Protein AF-A0A7C6F9G3-F1 (afdb_monomer)

pLDDT: mean 93.48, std 6.01, range [58.0, 98.81]

Nearest PDB structures (foldseek):
  9k1d-assembly1_R  TM=2.213E-01  e=2.564E+00  Homo sapiens

Foldseek 3Di:
DQVQQLVLLLVLQVVLVVVLVVLVCLVCVLPDDDPVSVVLLVVLCVLLVHDPDSQSSVQSSCCQNFLANVSVLVRCVVVPDDPVSSVVSVLVSLVSNLVVQLVVLVVSLVVCVVVVHDDQLVNLVSVLLSQLQNLLQVVLSVVCCPQQVNPLVVLCVVVVNPLVVSQVCCVVVVVAFAAPVRHGDPAFQWGWDADPVRDTDTWHCCVVPVPSLVSSLVSLVVSLVSLVPDDDPNPRCSVLVSQLSVLVSCLNPDGDRRCNNVSLLSNQLSQLPDQDQKHWPNQAADCSSVHHRHGFSKTFIKGANSVCVVVDPPLVVVLVVLVVVVVVDPDDCVVVSVVVNVLSVLEAEGHIDTPTIHRCCSNGHDPDDWDDPPVVSCVVRHIYD

Secondary structure (DSSP, 8-state):
-HHHHHHHHHHHHHHHHHHHHHHHGGGGGGTS--HHHHHHHHHHHHHTT---SHHHHHHHHHHHHH---HHHHHHHHHTT--HHHHHHHHHHHHHHHHHHHHHHHHHHHHHHHHTT-S-HHHHHHHHHHHHHHHHHHHHHHHHHHHIIIIIHHHHHHHTTT-HHHHHHHHHHTT-S-B-TTSPBPSSBSEEEEE-TTS-EEEEEHHHHSHHHHHHHHHHHHHHHHHHHTS--TTT--HHHHHHHHHHHHHHHT---HHHHHHHHHHHHHHHHH--SSEEEPP----SS-TTT-BPP-EEEEEEE-HHHHHH--HHHHHHHHHHHHHHHS-SS-HHHHHHHHHHHHH-B---EEEEEEEEGGGG---S---B---HHHHHHH--B-

Sequence (385 aa):
MHEQFMVDLQRIYDELQERQIELNNYYRVLEDEHPKAEALVKKFLTLMSLPVIPETQMAALTRIVNLREDALEQVLEQEGFSKEEIIAKKEEAYLFVKEMHLSRHEYFIAWIKAENLLTPFYQKLIVGVHLIGEAMSQWQSEWTAKIINGVNRDLLQQHKGDTVAVLKMLQTKDLLDRNEEGMIADRCYTVLQKSETDEYRSVAYCEAFPTEVAEVISLIEDLVEALSKCEDEVFQQKAEWINYFVAIKCALAQPQPKKLVKYWANVDRAWMRITTPLQVGHPLEYYEDHFRKAVALEWDLRIINPKLQKASNTRENIKTFSAELSHNIEGEVKETIAKNLSQVEETQLYIGQPVLYYGAELNGLFSAQVVPNDETVSSELGKKI

Mean predicted aligned error: 4.48 Å

Solvent-accessible surface area (backbone atoms only — not comparable to full-atom values): 20856 Å² total; per-residue (Å²): 104,56,67,59,41,48,52,36,43,38,53,54,49,52,51,51,51,53,55,49,51,59,51,59,53,44,65,40,53,81,82,46,95,38,72,74,42,48,54,48,49,51,52,50,30,56,75,65,73,46,70,94,45,75,67,52,50,50,18,45,47,38,31,62,69,57,22,32,52,68,55,42,53,53,52,42,52,73,74,65,54,50,73,70,54,47,54,55,45,51,50,55,50,44,54,54,42,46,58,56,51,51,52,52,43,52,55,51,55,51,45,41,59,74,70,65,43,57,53,75,37,58,48,49,49,53,51,33,54,46,56,34,25,52,46,37,38,61,38,34,57,59,50,41,49,50,43,60,70,30,49,53,48,50,51,33,59,78,44,75,64,38,63,67,60,45,49,52,47,35,64,75,68,66,57,60,38,31,36,96,89,67,44,78,43,96,50,16,76,46,45,77,42,69,46,100,83,73,44,76,44,63,36,9,52,38,70,77,37,48,66,54,44,50,51,36,41,51,41,45,50,54,35,44,56,55,51,70,77,42,69,45,88,66,78,67,46,57,66,40,55,42,48,22,49,52,27,46,43,54,30,52,68,39,68,52,53,80,50,36,52,60,34,45,53,45,24,48,58,28,48,70,66,55,80,59,66,61,43,70,48,78,56,66,72,39,77,80,41,80,79,59,26,35,50,45,50,41,35,35,33,29,36,38,35,53,69,59,49,73,68,57,55,63,69,59,53,51,47,52,48,50,56,57,47,62,76,72,53,90,73,93,50,66,66,59,45,55,50,50,51,51,52,60,67,45,36,46,82,57,52,56,49,75,73,41,75,14,24,52,38,58,56,32,73,77,95,76,60,76,36,58,80,51,63,69,56,25,73,75,66,30,37,41,60

Structure (mmCIF, N/CA/C/O backbone):
data_AF-A0A7C6F9G3-F1
#
_entry.id   AF-A0A7C6F9G3-F1
#
loop_
_atom_site.group_PDB
_atom_site.id
_atom_site.type_symbol
_atom_site.label_atom_id
_atom_site.label_alt_id
_atom_site.label_comp_id
_atom_site.label_asym_id
_atom_site.label_entity_id
_atom_site.label_seq_id
_atom_site.pdbx_PDB_ins_code
_atom_site.Cartn_x
_atom_site.Cartn_y
_atom_site.Cartn_z
_atom_site.occupancy
_atom_site.B_iso_or_equiv
_atom_site.auth_seq_id
_atom_site.auth_comp_id
_atom_site.auth_asym_id
_atom_site.auth_atom_id
_atom_site.pdbx_PDB_model_num
ATOM 1 N N . MET A 1 1 ? 23.126 -5.429 -19.703 1.00 86.19 1 MET A N 1
ATOM 2 C CA . MET A 1 1 ? 22.021 -5.883 -18.830 1.00 86.19 1 MET A CA 1
ATOM 3 C C . MET A 1 1 ? 21.268 -4.711 -18.228 1.00 86.19 1 MET A C 1
ATOM 5 O O . MET A 1 1 ? 20.088 -4.594 -18.505 1.00 86.19 1 MET A O 1
ATOM 9 N N . HIS A 1 2 ? 21.940 -3.802 -17.512 1.00 95.12 2 HIS A N 1
ATOM 10 C CA . HIS A 1 2 ? 21.299 -2.602 -16.958 1.00 95.12 2 HIS A CA 1
ATOM 11 C C . HIS A 1 2 ? 20.592 -1.724 -18.008 1.00 95.12 2 HIS A C 1
ATOM 13 O O . HIS A 1 2 ? 19.447 -1.343 -17.816 1.00 95.12 2 HIS A O 1
ATOM 19 N N . GLU A 1 3 ? 21.231 -1.424 -19.143 1.00 95.44 3 GLU A N 1
ATOM 20 C CA . GLU A 1 3 ? 20.598 -0.609 -20.195 1.00 95.44 3 GLU A CA 1
ATOM 21 C C . GLU A 1 3 ? 19.323 -1.256 -20.755 1.00 95.44 3 GLU A C 1
ATOM 23 O O . GLU A 1 3 ? 18.282 -0.607 -20.796 1.00 95.44 3 GLU A O 1
ATOM 28 N N . GLN A 1 4 ? 19.379 -2.550 -21.093 1.00 97.44 4 GLN A N 1
ATOM 29 C CA . GLN A 1 4 ? 18.204 -3.300 -21.545 1.00 97.44 4 GLN A CA 1
ATOM 30 C C . GLN A 1 4 ? 17.095 -3.304 -20.489 1.00 97.44 4 GLN A C 1
ATOM 32 O O . GLN A 1 4 ? 15.942 -3.071 -20.822 1.00 97.44 4 GLN A O 1
ATOM 37 N N . PHE A 1 5 ? 17.445 -3.491 -19.213 1.00 97.88 5 PHE A N 1
ATOM 38 C CA . PHE A 1 5 ? 16.481 -3.432 -18.117 1.00 97.88 5 PHE A CA 1
ATOM 39 C C . PHE A 1 5 ? 15.737 -2.089 -18.079 1.00 97.88 5 PHE A C 1
ATOM 41 O O . PHE A 1 5 ? 14.524 -2.054 -17.908 1.00 97.88 5 PHE A O 1
ATOM 48 N N . MET A 1 6 ? 16.447 -0.975 -18.271 1.00 97.75 6 MET A N 1
ATOM 49 C CA . MET A 1 6 ? 15.829 0.354 -18.286 1.00 97.75 6 MET A CA 1
ATOM 50 C C . MET A 1 6 ? 14.962 0.590 -19.530 1.00 97.75 6 MET A C 1
ATOM 52 O O . MET A 1 6 ? 13.963 1.303 -19.443 1.00 97.75 6 MET A O 1
ATOM 56 N N . VAL A 1 7 ? 15.312 -0.011 -20.673 1.00 98.00 7 VAL A N 1
ATOM 57 C CA . VAL A 1 7 ? 14.472 -0.007 -21.884 1.00 98.00 7 VAL A CA 1
ATOM 58 C C . VAL A 1 7 ? 13.181 -0.790 -21.645 1.00 98.00 7 VAL A C 1
ATOM 60 O O . VAL A 1 7 ? 12.099 -0.274 -21.929 1.00 98.00 7 VAL A O 1
ATOM 63 N N . ASP A 1 8 ? 13.280 -1.987 -21.067 1.00 98.31 8 ASP A N 1
ATOM 64 C CA . ASP A 1 8 ? 12.122 -2.803 -20.698 1.00 98.31 8 ASP A CA 1
ATOM 65 C C . ASP A 1 8 ? 11.222 -2.048 -19.714 1.00 98.31 8 ASP A C 1
ATOM 67 O O . ASP A 1 8 ? 10.013 -1.969 -19.915 1.00 98.31 8 ASP A O 1
ATOM 71 N N . LEU A 1 9 ? 11.806 -1.423 -18.685 1.00 97.94 9 LEU A N 1
ATOM 72 C CA . LEU A 1 9 ? 11.057 -0.661 -17.688 1.00 97.94 9 LEU A CA 1
ATOM 73 C C . LEU A 1 9 ? 10.325 0.539 -18.299 1.00 97.94 9 LEU A C 1
ATOM 75 O O . LEU A 1 9 ? 9.191 0.821 -17.923 1.00 97.94 9 LEU A O 1
ATOM 79 N N . GLN A 1 10 ? 10.938 1.224 -19.270 1.00 98.06 10 GLN A N 1
ATOM 80 C CA . GLN A 1 10 ? 10.262 2.295 -20.000 1.00 98.06 10 GLN A CA 1
ATOM 81 C C . GLN A 1 10 ? 9.073 1.755 -20.799 1.00 98.06 10 GLN A C 1
ATOM 83 O O . GLN A 1 10 ? 8.013 2.371 -20.787 1.00 98.06 10 GLN A O 1
ATOM 88 N N . ARG A 1 11 ? 9.226 0.599 -21.456 1.00 98.38 11 ARG A N 1
ATOM 89 C CA . ARG A 1 11 ? 8.140 -0.046 -22.205 1.00 98.38 11 ARG A CA 1
ATOM 90 C C . ARG A 1 11 ? 6.978 -0.437 -21.288 1.00 98.38 11 ARG A C 1
ATOM 92 O O . ARG A 1 11 ? 5.826 -0.226 -21.645 1.00 98.38 11 ARG A O 1
ATOM 99 N N . ILE A 1 12 ? 7.283 -0.965 -20.102 1.00 98.50 12 ILE A N 1
ATOM 100 C CA . ILE A 1 12 ? 6.290 -1.282 -19.064 1.00 98.50 12 ILE A CA 1
ATOM 101 C C . ILE A 1 12 ? 5.565 -0.012 -18.606 1.00 98.50 12 ILE A C 1
ATOM 103 O O . ILE A 1 12 ? 4.343 -0.017 -18.477 1.00 98.50 12 ILE A O 1
ATOM 107 N N . TYR A 1 13 ? 6.300 1.079 -18.380 1.00 98.00 13 TYR A N 1
ATOM 108 C CA . TYR A 1 13 ? 5.715 2.359 -17.985 1.00 98.00 13 TYR A CA 1
ATOM 109 C C . TYR A 1 13 ? 4.774 2.921 -19.062 1.00 98.00 13 TYR A C 1
ATOM 111 O O . TYR A 1 13 ? 3.693 3.408 -18.734 1.00 98.00 13 TYR A O 1
ATOM 119 N N . ASP A 1 14 ? 5.177 2.847 -20.332 1.00 97.94 14 ASP A N 1
ATOM 120 C CA . ASP A 1 14 ? 4.393 3.348 -21.464 1.00 97.94 14 ASP A CA 1
ATOM 121 C C . ASP A 1 14 ? 3.096 2.522 -21.647 1.00 97.94 14 ASP A C 1
ATOM 123 O O . ASP A 1 14 ? 2.016 3.102 -21.742 1.00 97.94 14 ASP A O 1
ATOM 127 N N . GLU A 1 15 ? 3.159 1.185 -21.564 1.00 98.06 15 GLU A N 1
ATOM 128 C CA . GLU A 1 15 ? 1.967 0.308 -21.579 1.00 98.06 15 GLU A CA 1
ATOM 129 C C . GLU A 1 15 ? 1.009 0.618 -20.415 1.00 98.06 15 GLU A C 1
ATOM 131 O O . GLU A 1 15 ? -0.211 0.654 -20.584 1.00 98.06 15 GLU A O 1
ATOM 136 N N . LEU A 1 16 ? 1.545 0.861 -19.214 1.00 96.62 16 LEU A N 1
ATOM 137 C CA . LEU A 1 16 ? 0.733 1.218 -18.051 1.00 96.62 16 LEU A CA 1
ATOM 138 C C . LEU A 1 16 ? -0.042 2.526 -18.286 1.00 96.62 16 LEU A C 1
ATOM 140 O O . LEU A 1 16 ? -1.223 2.608 -17.947 1.00 96.62 16 LEU A O 1
ATOM 144 N N . GLN A 1 17 ? 0.592 3.523 -18.911 1.00 96.38 17 GLN A N 1
ATOM 145 C CA . GLN A 1 17 ? -0.063 4.779 -19.289 1.00 96.38 17 GLN A CA 1
ATOM 146 C C . GLN A 1 17 ? -1.186 4.550 -20.307 1.00 96.38 17 GLN A C 1
ATOM 148 O O . GLN A 1 17 ? -2.285 5.076 -20.130 1.00 96.38 17 GLN A O 1
ATOM 153 N N . GLU A 1 18 ? -0.962 3.723 -21.330 1.00 97.62 18 GLU A N 1
ATOM 154 C CA . GLU A 1 18 ? -1.997 3.385 -22.315 1.00 97.62 18 GLU A CA 1
ATOM 155 C C . GLU A 1 18 ? -3.212 2.708 -21.663 1.00 97.62 18 GLU A C 1
ATOM 157 O O . GLU A 1 18 ? -4.358 3.093 -21.912 1.00 97.62 18 GLU A O 1
ATOM 162 N N . ARG A 1 19 ? -2.982 1.761 -20.746 1.00 96.38 19 ARG A N 1
ATOM 163 C CA . ARG A 1 19 ? -4.057 1.092 -19.994 1.00 96.38 19 ARG A CA 1
ATOM 164 C C . ARG A 1 19 ? -4.806 2.022 -19.050 1.00 96.38 19 ARG A C 1
ATOM 166 O O . ARG A 1 19 ? -6.005 1.813 -18.831 1.00 96.38 19 ARG A O 1
ATOM 173 N N . GLN A 1 20 ? -4.126 3.010 -18.469 1.00 94.88 20 GLN A N 1
ATOM 174 C CA . GLN A 1 20 ? -4.770 4.026 -17.639 1.00 94.88 20 GLN A CA 1
ATOM 175 C C . GLN A 1 20 ? -5.623 4.969 -18.492 1.00 94.88 20 GLN A C 1
ATOM 177 O O . GLN A 1 20 ? -6.737 5.306 -18.097 1.00 94.88 20 GLN A O 1
ATOM 182 N N . ILE A 1 21 ? -5.154 5.342 -19.687 1.00 95.88 21 ILE A N 1
ATOM 183 C CA . ILE A 1 21 ? -5.943 6.110 -20.658 1.00 95.88 21 ILE A CA 1
ATOM 184 C C . ILE A 1 21 ? -7.193 5.322 -21.078 1.00 95.88 21 ILE A C 1
ATOM 186 O O . ILE A 1 21 ? -8.284 5.891 -21.086 1.00 95.88 21 ILE A O 1
ATOM 190 N N . GLU A 1 22 ? -7.080 4.015 -21.362 1.00 94.75 22 GLU A N 1
ATOM 191 C CA . GLU A 1 22 ? -8.246 3.162 -21.665 1.00 94.75 22 GLU A CA 1
ATOM 192 C C . GLU A 1 22 ? -9.274 3.190 -20.527 1.00 94.75 22 GLU A C 1
ATOM 194 O O . GLU A 1 22 ? -10.471 3.323 -20.779 1.00 94.75 22 GLU A O 1
ATOM 199 N N . LEU A 1 23 ? -8.820 3.086 -19.275 1.00 95.25 23 LEU A N 1
ATOM 200 C CA . LEU A 1 23 ? -9.707 3.113 -18.116 1.00 95.25 23 LEU A CA 1
ATOM 201 C C . LEU A 1 23 ? -10.361 4.491 -17.933 1.00 95.25 23 LEU A C 1
ATOM 203 O O . LEU A 1 23 ? -11.570 4.574 -17.735 1.00 95.25 23 LEU A O 1
ATOM 207 N N . ASN A 1 24 ? -9.591 5.573 -18.067 1.00 95.00 24 ASN A N 1
ATOM 208 C CA . ASN A 1 24 ? -10.099 6.942 -17.966 1.00 95.00 24 ASN A CA 1
ATOM 209 C C . ASN A 1 24 ? -11.133 7.259 -19.057 1.00 95.00 24 ASN A C 1
ATOM 211 O O . ASN A 1 24 ? -12.068 8.021 -18.817 1.00 95.00 24 ASN A O 1
ATOM 215 N N . ASN A 1 25 ? -11.035 6.626 -20.230 1.00 95.44 25 ASN A N 1
ATOM 216 C CA . ASN A 1 25 ? -12.031 6.770 -21.292 1.00 95.44 25 ASN A CA 1
ATOM 217 C C . ASN A 1 25 ? -13.427 6.259 -20.897 1.00 95.44 25 ASN A C 1
ATOM 219 O O . ASN A 1 25 ? -14.390 6.572 -21.594 1.00 95.44 25 ASN A O 1
ATOM 223 N N . TYR A 1 26 ? -13.585 5.536 -19.780 1.00 96.06 26 TYR A N 1
ATOM 224 C CA . TYR A 1 26 ? -14.906 5.118 -19.294 1.00 96.06 26 TYR A CA 1
ATOM 225 C C . TYR A 1 26 ? -15.767 6.314 -18.880 1.00 96.06 26 TYR A C 1
ATOM 227 O O . TYR A 1 26 ? -16.990 6.225 -18.945 1.00 96.06 26 TYR A O 1
ATOM 235 N N . TYR A 1 27 ? -15.160 7.457 -18.546 1.00 95.38 27 TYR A N 1
ATOM 236 C CA . TYR A 1 27 ? -15.901 8.696 -18.302 1.00 95.38 27 TYR A CA 1
ATOM 237 C C . TYR A 1 27 ? -16.684 9.191 -19.523 1.00 95.38 27 TYR A C 1
ATOM 239 O O . TYR A 1 27 ? -17.663 9.916 -19.356 1.00 95.38 27 TYR A O 1
ATOM 247 N N . ARG A 1 28 ? -16.335 8.740 -20.738 1.00 92.69 28 ARG A N 1
ATOM 248 C CA . ARG A 1 28 ? -17.086 9.076 -21.955 1.00 92.69 28 ARG A CA 1
ATOM 249 C C . ARG A 1 28 ? -18.532 8.596 -21.925 1.00 92.69 28 ARG A C 1
ATOM 251 O O . ARG A 1 28 ? -19.330 9.196 -22.620 1.00 92.69 28 ARG A O 1
ATOM 258 N N . VAL A 1 29 ? -18.892 7.621 -21.079 1.00 90.81 29 VAL A N 1
ATOM 259 C CA . VAL A 1 29 ? -20.288 7.175 -20.859 1.00 90.81 29 VAL A CA 1
ATOM 260 C C . VAL A 1 29 ? -21.240 8.328 -20.508 1.00 90.81 29 VAL A C 1
ATOM 262 O O . VAL A 1 29 ? -22.449 8.203 -20.683 1.00 90.81 29 VAL A O 1
ATOM 265 N N . LEU A 1 30 ? -20.719 9.442 -19.985 1.00 88.81 30 LEU A N 1
ATOM 266 C CA . LEU A 1 30 ? -21.515 10.617 -19.627 1.00 88.81 30 LEU A CA 1
ATOM 267 C C . LEU A 1 30 ? -21.874 11.509 -20.828 1.00 88.81 30 LEU A C 1
ATOM 269 O O . LEU A 1 30 ? -22.788 12.324 -20.715 1.00 88.81 30 LEU A O 1
ATOM 273 N N . GLU A 1 31 ? -21.168 11.376 -21.953 1.00 88.38 31 GLU A N 1
ATOM 274 C CA . GLU A 1 31 ? -21.279 12.267 -23.120 1.00 88.38 31 GLU A CA 1
ATOM 275 C C . GLU A 1 31 ? -21.549 11.505 -24.430 1.00 88.38 31 GLU A C 1
ATOM 277 O O . GLU A 1 31 ? -22.368 11.943 -25.236 1.00 88.38 31 GLU A O 1
ATOM 282 N N . ASP A 1 32 ? -20.900 10.352 -24.618 1.00 84.44 32 ASP A N 1
ATOM 283 C CA . ASP A 1 32 ? -20.885 9.524 -25.827 1.00 84.44 32 ASP A CA 1
ATOM 284 C C . ASP A 1 32 ? -21.185 8.042 -25.511 1.00 84.44 32 ASP A C 1
ATOM 286 O O . ASP A 1 32 ? -21.072 7.585 -24.372 1.00 84.44 32 ASP A O 1
ATOM 290 N N . GLU A 1 33 ? -21.477 7.244 -26.546 1.00 82.88 33 GLU A N 1
ATOM 291 C CA . GLU A 1 33 ? -21.603 5.785 -26.413 1.00 82.88 33 GLU A CA 1
ATOM 292 C C . GLU A 1 33 ? -20.258 5.121 -26.065 1.00 82.88 33 GLU A C 1
ATOM 294 O O . GLU A 1 33 ? -19.260 5.246 -26.785 1.00 82.88 33 GLU A O 1
ATOM 299 N N . HIS A 1 34 ? -20.245 4.334 -24.986 1.00 91.69 34 HIS A N 1
ATOM 300 C CA . HIS A 1 34 ? -19.119 3.475 -24.616 1.00 91.69 34 HIS A CA 1
ATOM 301 C C . HIS A 1 34 ? -19.637 2.131 -24.057 1.00 91.69 34 HIS A C 1
ATOM 303 O O . HIS A 1 34 ? -19.636 1.908 -22.838 1.00 91.69 34 HIS A O 1
ATOM 309 N N . PRO A 1 35 ? -19.989 1.157 -24.924 1.00 92.38 35 PRO A N 1
ATOM 310 C CA . PRO A 1 35 ? -20.771 -0.028 -24.543 1.00 92.38 35 PRO A CA 1
ATOM 311 C C . PRO A 1 35 ? -20.186 -0.864 -23.394 1.00 92.38 35 PRO A C 1
ATOM 313 O O . PRO A 1 35 ? -20.909 -1.331 -22.515 1.00 92.38 35 PRO A O 1
ATOM 316 N N . LYS A 1 36 ? -18.855 -1.038 -23.365 1.00 92.56 36 LYS A N 1
ATOM 317 C CA . LYS A 1 36 ? -18.153 -1.788 -22.304 1.00 92.56 36 LYS A CA 1
ATOM 318 C C . LYS A 1 36 ? -18.304 -1.120 -20.932 1.00 92.56 36 LYS A C 1
ATOM 320 O O . LYS A 1 36 ? -18.501 -1.804 -19.932 1.00 92.56 36 LYS A O 1
ATOM 325 N N . ALA A 1 37 ? -18.225 0.206 -20.898 1.00 94.06 37 ALA A N 1
ATOM 326 C CA . ALA A 1 37 ? -18.277 0.986 -19.669 1.00 94.06 37 ALA A CA 1
ATOM 327 C C . ALA A 1 37 ? -19.729 1.183 -19.219 1.00 94.06 37 ALA A C 1
ATOM 329 O O . ALA A 1 37 ? -20.013 1.029 -18.039 1.00 94.06 37 ALA A O 1
ATOM 330 N N . GLU A 1 38 ? -20.666 1.386 -20.150 1.00 95.19 38 GLU A N 1
ATOM 331 C CA . GLU A 1 38 ? -22.106 1.387 -19.863 1.00 95.19 38 GLU A CA 1
ATOM 332 C C . GLU A 1 38 ? -22.557 0.089 -19.190 1.00 95.19 38 GLU A C 1
ATOM 334 O O . GLU A 1 38 ? -23.233 0.122 -18.161 1.00 95.19 38 GLU A O 1
ATOM 339 N N . ALA A 1 39 ? -22.157 -1.065 -19.734 1.00 95.88 39 ALA A N 1
ATOM 340 C CA . ALA A 1 39 ? -22.492 -2.362 -19.155 1.00 95.88 39 ALA A CA 1
ATOM 341 C C . ALA A 1 39 ? -21.920 -2.518 -17.738 1.00 95.88 39 ALA A C 1
ATOM 343 O O . ALA A 1 39 ? -22.611 -3.006 -16.839 1.00 95.88 39 ALA A O 1
ATOM 344 N N . LEU A 1 40 ? -20.677 -2.077 -17.529 1.00 96.50 40 LEU A N 1
ATOM 345 C CA . LEU A 1 40 ? -20.009 -2.134 -16.234 1.00 96.50 40 LEU A CA 1
ATOM 346 C C . LEU A 1 40 ? -20.680 -1.218 -15.201 1.00 96.50 40 LEU A C 1
ATOM 348 O O . LEU A 1 40 ? -21.029 -1.683 -14.118 1.00 96.50 40 LEU A O 1
ATOM 352 N N . VAL A 1 41 ? -20.911 0.051 -15.548 1.00 97.19 41 VAL A N 1
ATOM 353 C CA . VAL A 1 41 ? -21.570 1.043 -14.684 1.00 97.19 41 VAL A CA 1
ATOM 354 C C . VAL A 1 41 ? -22.986 0.591 -14.347 1.00 97.19 41 VAL A C 1
ATOM 356 O O . VAL A 1 41 ? -23.377 0.613 -13.185 1.00 97.19 41 VAL A O 1
ATOM 359 N N . LYS A 1 42 ? -23.745 0.091 -15.327 1.00 96.88 42 LYS A N 1
ATOM 360 C CA . LYS A 1 42 ? -25.093 -0.433 -15.085 1.00 96.88 42 LYS A CA 1
ATOM 361 C C . LYS A 1 42 ? -25.077 -1.634 -14.142 1.00 96.88 42 LYS A C 1
ATOM 363 O O . LYS A 1 42 ? -25.926 -1.712 -13.254 1.00 96.88 42 LYS A O 1
ATOM 368 N N . LYS A 1 43 ? -24.122 -2.558 -14.303 1.00 98.00 43 LYS A N 1
ATOM 369 C CA . LYS A 1 43 ? -23.942 -3.697 -13.389 1.00 98.00 43 LYS A CA 1
ATOM 370 C C . LYS A 1 43 ? -23.634 -3.215 -11.970 1.00 98.00 43 LYS A C 1
ATOM 372 O O . LYS A 1 43 ? -24.253 -3.705 -11.030 1.00 98.00 43 LYS A O 1
ATOM 377 N N . PHE A 1 44 ? -22.726 -2.252 -11.830 1.00 98.44 44 PHE A N 1
ATOM 378 C CA . PHE A 1 44 ? -22.354 -1.670 -10.542 1.00 98.44 44 PHE A CA 1
ATOM 379 C C . PHE A 1 44 ? -23.541 -0.980 -9.857 1.00 98.44 44 PHE A C 1
ATOM 381 O O . PHE A 1 44 ? -23.867 -1.304 -8.722 1.00 98.44 44 PHE A O 1
ATOM 388 N N . LEU A 1 45 ? -24.255 -0.098 -10.561 1.00 98.12 45 LEU A N 1
ATOM 389 C CA . LEU A 1 45 ? -25.424 0.601 -10.013 1.00 98.12 45 LEU A CA 1
ATOM 390 C C . LEU A 1 45 ? -26.555 -0.356 -9.634 1.00 98.12 45 LEU A C 1
ATOM 392 O O . LEU A 1 45 ? -27.188 -0.181 -8.598 1.00 98.12 45 LEU A O 1
ATOM 396 N N . THR A 1 46 ? -26.755 -1.416 -10.423 1.00 98.06 46 THR A N 1
ATOM 397 C CA . THR A 1 46 ? -27.721 -2.473 -10.090 1.00 98.06 46 THR A CA 1
ATOM 398 C C . THR A 1 46 ? -27.338 -3.188 -8.795 1.00 98.06 46 THR A C 1
ATOM 400 O O . THR A 1 46 ? -28.206 -3.417 -7.959 1.00 98.06 46 THR A O 1
ATOM 403 N N . LEU A 1 47 ? -26.054 -3.518 -8.603 1.00 97.56 47 LEU A N 1
ATOM 404 C CA . LEU A 1 47 ? -25.559 -4.101 -7.350 1.00 97.56 47 LEU A CA 1
ATOM 405 C C . LEU A 1 47 ? -25.801 -3.148 -6.170 1.00 97.56 47 LEU A C 1
ATOM 407 O O . LEU A 1 47 ? -26.225 -3.578 -5.100 1.00 97.56 47 LEU A O 1
ATOM 411 N N . MET A 1 48 ? -25.596 -1.848 -6.381 1.00 97.81 48 MET A N 1
ATOM 412 C CA . MET A 1 48 ? -25.787 -0.824 -5.353 1.00 97.81 48 MET A CA 1
ATOM 413 C C . MET A 1 48 ? -27.258 -0.469 -5.090 1.00 97.81 48 MET A C 1
ATOM 415 O O . MET A 1 48 ? -27.534 0.291 -4.169 1.00 97.81 48 MET A O 1
ATOM 419 N N . SER A 1 49 ? -28.207 -1.022 -5.853 1.00 97.50 49 SER A N 1
ATOM 420 C CA . SER A 1 49 ? -29.623 -0.626 -5.824 1.00 97.50 49 SER A CA 1
ATOM 421 C C . SER A 1 49 ? -29.844 0.869 -6.105 1.00 97.50 49 SER A C 1
ATOM 423 O O . SER A 1 49 ? -30.776 1.468 -5.575 1.00 97.50 49 SER A O 1
ATOM 425 N N . LEU A 1 50 ? -28.997 1.466 -6.947 1.00 97.75 50 LEU A N 1
ATOM 426 C CA . LEU A 1 50 ? -29.062 2.878 -7.325 1.00 97.75 50 LEU A CA 1
ATOM 427 C C . LEU A 1 50 ? -29.712 3.054 -8.709 1.00 97.75 50 LEU A C 1
ATOM 429 O O . LEU A 1 50 ? -29.533 2.199 -9.589 1.00 97.75 50 LEU A O 1
ATOM 433 N N . PRO A 1 51 ? -30.458 4.152 -8.941 1.00 96.62 51 PRO A N 1
ATOM 434 C CA . PRO A 1 51 ? -31.006 4.448 -10.259 1.00 96.62 51 PRO A CA 1
ATOM 435 C C . PRO A 1 51 ? -29.881 4.703 -11.271 1.00 96.62 51 PRO A C 1
ATOM 437 O O . PRO A 1 51 ? -28.759 5.011 -10.898 1.00 96.62 51 PRO A O 1
ATOM 440 N N . VAL A 1 52 ? -30.167 4.573 -12.570 1.00 95.50 52 VAL A N 1
ATOM 441 C CA . VAL A 1 52 ? -29.195 4.891 -13.632 1.00 95.50 52 VAL A CA 1
ATOM 442 C C . VAL A 1 52 ? -29.458 6.308 -14.130 1.00 95.50 52 VAL A C 1
ATOM 444 O O . VAL A 1 52 ? -30.223 6.511 -15.072 1.00 95.50 52 VAL A O 1
ATOM 447 N N . ILE A 1 53 ? -28.847 7.282 -13.459 1.00 94.31 53 ILE A N 1
ATOM 448 C CA . ILE A 1 53 ? -28.919 8.717 -13.779 1.00 94.31 53 ILE A CA 1
ATOM 449 C C . ILE A 1 53 ? -27.511 9.344 -13.788 1.00 94.31 53 ILE A C 1
ATOM 451 O O . ILE A 1 53 ? -26.610 8.784 -13.159 1.00 94.31 53 ILE A O 1
ATOM 455 N N . PRO A 1 54 ? -27.290 10.511 -14.426 1.00 94.06 54 PRO A N 1
ATOM 456 C CA . PRO A 1 54 ? -25.946 11.085 -14.576 1.00 94.06 54 PRO A CA 1
ATOM 457 C C . PRO A 1 54 ? -25.147 11.214 -13.268 1.00 94.06 54 PRO A C 1
ATOM 459 O O . PRO A 1 54 ? -23.957 10.912 -13.240 1.00 94.06 54 PRO A O 1
ATOM 462 N N . GLU A 1 55 ? -25.805 11.589 -12.170 1.00 95.69 55 GLU A N 1
ATOM 463 C CA . GLU A 1 55 ? -25.182 11.738 -10.847 1.00 95.69 55 GLU A CA 1
ATOM 464 C C . GLU A 1 55 ? -24.678 10.396 -10.286 1.00 95.69 55 GLU A C 1
ATOM 466 O O . GLU A 1 55 ? -23.493 10.240 -9.990 1.00 95.69 55 GLU A O 1
ATOM 471 N N . THR A 1 56 ? -25.536 9.373 -10.260 1.00 97.25 56 THR A N 1
ATOM 472 C CA . THR A 1 56 ? -25.151 8.005 -9.866 1.00 97.25 56 THR A CA 1
ATOM 473 C C . THR A 1 56 ? -24.092 7.401 -10.796 1.00 97.25 56 THR A C 1
ATOM 475 O O . THR A 1 56 ? -23.188 6.708 -10.335 1.00 97.25 56 THR A O 1
ATOM 478 N N . GLN A 1 57 ? -24.147 7.685 -12.104 1.00 97.12 57 GLN A N 1
ATOM 479 C CA . GLN A 1 57 ? -23.143 7.222 -13.062 1.00 97.12 57 GLN A CA 1
ATOM 480 C C . GLN A 1 57 ? -21.779 7.852 -12.772 1.00 97.12 57 GLN A C 1
ATOM 482 O O . GLN A 1 57 ? -20.774 7.145 -12.792 1.00 97.12 57 GLN A O 1
ATOM 487 N N . MET A 1 58 ? -21.736 9.147 -12.447 1.00 97.38 58 MET A N 1
ATOM 488 C CA . MET A 1 58 ? -20.510 9.831 -12.033 1.00 97.38 58 MET A CA 1
ATOM 489 C C . MET A 1 58 ? -19.935 9.237 -10.740 1.00 97.38 58 MET A C 1
ATOM 491 O O . MET A 1 58 ? -18.727 8.997 -10.659 1.00 97.38 58 MET A O 1
ATOM 495 N N . ALA A 1 59 ? -20.781 8.953 -9.746 1.00 97.94 59 ALA A N 1
ATOM 496 C CA . ALA A 1 59 ? -20.355 8.312 -8.502 1.00 97.94 59 ALA A CA 1
ATOM 497 C C . ALA A 1 59 ? -19.797 6.898 -8.746 1.00 97.94 59 ALA A C 1
ATOM 499 O O . ALA A 1 59 ? -18.714 6.566 -8.263 1.00 97.94 59 ALA A O 1
ATOM 500 N N . ALA A 1 60 ? -20.474 6.095 -9.573 1.00 98.25 60 ALA A N 1
ATOM 501 C CA . ALA A 1 60 ? -20.000 4.775 -9.980 1.00 98.25 60 ALA A CA 1
ATOM 502 C C . ALA A 1 60 ? -18.661 4.845 -10.727 1.00 98.25 60 ALA A C 1
ATOM 504 O O . ALA A 1 60 ? -17.745 4.091 -10.412 1.00 98.25 60 ALA A O 1
ATOM 505 N N . LEU A 1 61 ? -18.514 5.763 -11.687 1.00 97.81 61 LEU A N 1
ATOM 506 C CA . LEU A 1 61 ? -17.259 5.968 -12.414 1.00 97.81 61 LEU A CA 1
ATOM 507 C C . LEU A 1 61 ? -16.132 6.400 -11.475 1.00 97.81 61 LEU A C 1
ATOM 509 O O . LEU A 1 61 ? -15.029 5.877 -11.574 1.00 97.81 61 LEU A O 1
ATOM 513 N N . THR A 1 62 ? -16.413 7.287 -10.522 1.00 97.31 62 THR A N 1
ATOM 514 C CA . THR A 1 62 ? -15.436 7.718 -9.512 1.00 97.31 62 THR A CA 1
ATOM 515 C C . THR A 1 62 ? -14.971 6.552 -8.643 1.00 97.31 62 THR A C 1
ATOM 517 O O . THR A 1 62 ? -13.765 6.397 -8.444 1.00 97.31 62 THR A O 1
ATOM 520 N N . ARG A 1 63 ? -15.887 5.671 -8.222 1.00 98.12 63 ARG A N 1
ATOM 521 C CA . ARG A 1 63 ? -15.538 4.460 -7.472 1.00 98.12 63 ARG A CA 1
ATOM 522 C C . ARG A 1 63 ? -14.746 3.458 -8.302 1.00 98.12 63 ARG A C 1
ATOM 524 O O . ARG A 1 63 ? -13.751 2.932 -7.821 1.00 98.12 63 ARG A O 1
ATOM 531 N N . ILE A 1 64 ? -15.171 3.200 -9.535 1.00 97.56 64 ILE A N 1
ATOM 532 C CA . ILE A 1 64 ? -14.588 2.172 -10.406 1.00 97.56 64 ILE A CA 1
ATOM 533 C C . ILE A 1 64 ? -13.229 2.601 -10.963 1.00 97.56 64 ILE A C 1
ATOM 535 O O . ILE A 1 64 ? -12.295 1.806 -10.972 1.00 97.56 64 ILE A O 1
ATOM 539 N N . VAL A 1 65 ? -13.117 3.833 -11.463 1.00 96.31 65 VAL A N 1
ATOM 540 C CA . VAL A 1 65 ? -11.934 4.319 -12.190 1.00 96.31 65 VAL A CA 1
ATOM 541 C C . VAL A 1 65 ? -10.910 4.930 -11.242 1.00 96.31 65 VAL A C 1
ATOM 543 O O . VAL A 1 65 ? -9.732 4.597 -11.333 1.00 96.31 65 VAL A O 1
ATOM 546 N N . ASN A 1 66 ? -11.355 5.788 -10.321 1.00 94.56 66 ASN A N 1
ATOM 547 C CA . ASN A 1 66 ? -10.461 6.522 -9.419 1.00 94.56 66 ASN A CA 1
ATOM 548 C C . ASN A 1 66 ? -10.325 5.867 -8.043 1.00 94.56 66 ASN A C 1
ATOM 550 O O . ASN A 1 66 ? -9.632 6.416 -7.190 1.00 94.56 66 ASN A O 1
ATOM 554 N N . LEU A 1 67 ? -11.014 4.744 -7.813 1.00 96.38 67 LEU A N 1
ATOM 555 C CA . LEU A 1 67 ? -11.021 4.001 -6.552 1.00 96.38 67 LEU A CA 1
ATOM 556 C C . LEU A 1 67 ? -11.603 4.775 -5.359 1.00 96.38 67 LEU A C 1
ATOM 558 O O . LEU A 1 67 ? -11.650 4.227 -4.268 1.00 96.38 67 LEU A O 1
ATOM 562 N N . ARG A 1 68 ? -12.124 5.993 -5.544 1.00 95.00 68 ARG A N 1
ATOM 563 C CA . ARG A 1 68 ? -12.637 6.811 -4.435 1.00 95.00 68 ARG A CA 1
ATOM 564 C C . ARG A 1 68 ? -14.101 6.527 -4.125 1.00 95.00 68 ARG A C 1
ATOM 566 O O . ARG A 1 68 ? -14.922 6.382 -5.028 1.00 95.00 68 ARG A O 1
ATOM 573 N N . GLU A 1 69 ? -14.434 6.486 -2.843 1.00 93.19 69 GLU A N 1
ATOM 574 C CA . GLU A 1 69 ? -15.771 6.129 -2.356 1.00 93.19 69 GLU A CA 1
ATOM 575 C C . GLU A 1 69 ? -16.647 7.315 -1.928 1.00 93.19 69 GLU A C 1
ATOM 577 O O . GLU A 1 69 ? -17.853 7.146 -1.761 1.00 93.19 69 GLU A O 1
ATOM 582 N N . ASP A 1 70 ? -16.081 8.516 -1.821 1.00 94.44 70 ASP A N 1
ATOM 583 C CA . ASP A 1 70 ? -16.746 9.719 -1.309 1.00 94.44 70 ASP A CA 1
ATOM 584 C C . ASP A 1 70 ? -18.028 10.069 -2.080 1.00 94.44 70 ASP A C 1
ATOM 586 O O . ASP A 1 70 ? -19.083 10.295 -1.486 1.00 94.44 70 ASP A O 1
ATOM 590 N N . ALA A 1 71 ? -17.963 10.047 -3.413 1.00 96.81 71 ALA A N 1
ATOM 591 C CA . ALA A 1 71 ? -19.120 10.325 -4.258 1.00 96.81 71 ALA A CA 1
ATOM 592 C C . ALA A 1 71 ? -20.201 9.237 -4.146 1.00 96.81 71 ALA A C 1
ATOM 594 O O . ALA A 1 71 ? -21.388 9.532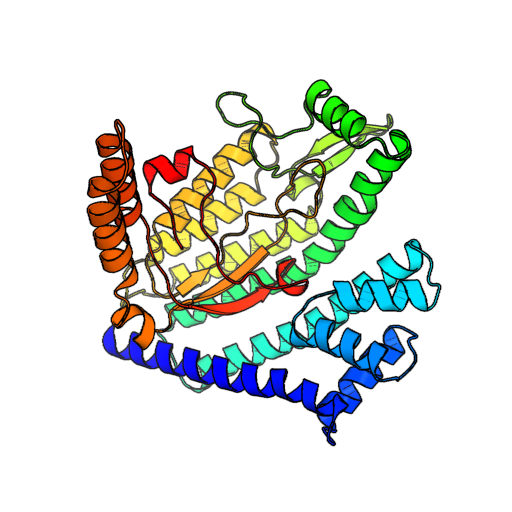 -4.245 1.00 96.81 71 ALA A O 1
ATOM 595 N N . LEU A 1 72 ? -19.807 7.976 -3.940 1.00 97.81 72 LEU A N 1
ATOM 596 C CA . LEU A 1 72 ? -20.757 6.875 -3.781 1.00 97.81 72 LEU A CA 1
ATOM 597 C C . LEU A 1 72 ? -21.504 6.984 -2.451 1.00 97.81 72 LEU A C 1
ATOM 599 O O . LEU A 1 72 ? -22.721 6.825 -2.429 1.00 97.81 72 LEU A O 1
ATOM 603 N N . GLU A 1 73 ? -20.787 7.277 -1.367 1.00 97.12 73 GLU A N 1
ATOM 604 C CA . GLU A 1 73 ? -21.378 7.459 -0.040 1.00 97.12 73 GLU A CA 1
ATOM 605 C C . GLU A 1 73 ? -22.416 8.586 -0.043 1.00 97.12 73 GLU A C 1
ATOM 607 O O . GLU A 1 73 ? -23.546 8.366 0.383 1.00 97.12 73 GLU A O 1
ATOM 612 N N . GLN A 1 74 ? -22.091 9.738 -0.638 1.00 97.62 74 GLN A N 1
ATOM 613 C CA . GLN A 1 74 ? -23.025 10.866 -0.751 1.00 97.62 74 GLN A CA 1
ATOM 614 C C . GLN A 1 74 ? -24.316 10.498 -1.490 1.00 97.62 74 GLN A C 1
ATOM 616 O O . GLN A 1 74 ? -25.407 10.866 -1.057 1.00 97.62 74 GLN A O 1
ATOM 621 N N . VAL A 1 75 ? -24.214 9.761 -2.598 1.00 97.81 75 VAL A N 1
ATOM 622 C CA . VAL A 1 75 ? -25.394 9.361 -3.378 1.00 97.81 75 VAL A CA 1
ATOM 623 C C . VAL A 1 75 ? -26.235 8.327 -2.621 1.00 97.81 75 VAL A C 1
ATOM 625 O O . VAL A 1 75 ? -27.461 8.396 -2.652 1.00 97.81 75 VAL A O 1
ATOM 628 N N . LEU A 1 76 ? -25.611 7.406 -1.879 1.00 98.19 76 LEU A N 1
ATOM 629 C CA . LEU A 1 76 ? -26.341 6.479 -1.007 1.00 98.19 76 LEU A CA 1
ATOM 630 C C . LEU A 1 76 ? -27.071 7.223 0.128 1.00 98.19 76 LEU A C 1
ATOM 632 O O . LEU A 1 76 ? -28.217 6.903 0.438 1.00 98.19 76 LEU A O 1
ATOM 636 N N . GLU A 1 77 ? -26.457 8.245 0.727 1.00 97.62 77 GLU A N 1
ATOM 637 C CA . GLU A 1 77 ? -27.123 9.082 1.735 1.00 97.62 77 GLU A CA 1
ATOM 638 C C . GLU A 1 77 ? -28.336 9.827 1.156 1.00 97.62 77 GLU A C 1
ATOM 640 O O . GLU A 1 77 ? -29.397 9.873 1.783 1.00 97.62 77 GLU A O 1
ATOM 645 N N . GLN A 1 78 ? -28.206 10.387 -0.051 1.00 96.75 78 GLN A N 1
ATOM 646 C CA . GLN A 1 78 ? -29.284 11.111 -0.736 1.00 96.75 78 GLN A CA 1
ATOM 647 C C . GLN A 1 78 ? -30.475 10.214 -1.090 1.00 96.75 78 GLN A C 1
ATOM 649 O O . GLN A 1 78 ? -31.624 10.641 -0.962 1.00 96.75 78 GLN A O 1
ATOM 654 N N . GLU A 1 79 ? -30.214 8.967 -1.482 1.00 96.25 79 GLU A N 1
ATOM 655 C CA . GLU A 1 79 ? -31.245 7.959 -1.758 1.00 96.25 79 GLU A CA 1
ATOM 656 C C . GLU A 1 79 ? -31.867 7.372 -0.472 1.00 96.25 79 GLU A C 1
ATOM 658 O O . GLU A 1 79 ? -32.777 6.544 -0.531 1.00 96.25 79 GLU A O 1
ATOM 663 N N . GLY A 1 80 ? -31.432 7.834 0.706 1.00 96.81 80 GLY A N 1
ATOM 664 C CA . GLY A 1 80 ? -32.069 7.536 1.988 1.00 96.81 80 GLY A CA 1
ATOM 665 C C . GLY A 1 80 ? -31.656 6.208 2.619 1.00 96.81 80 GLY A C 1
ATOM 666 O O . GLY A 1 80 ? -32.369 5.717 3.497 1.00 96.81 80 GLY A O 1
ATOM 667 N N . PHE A 1 81 ? -30.524 5.631 2.206 1.00 97.81 81 PHE A N 1
ATOM 668 C CA . PHE A 1 81 ? -29.975 4.437 2.845 1.00 97.81 81 PHE A CA 1
ATOM 669 C C . PHE A 1 81 ? -29.529 4.742 4.284 1.00 97.81 81 PHE A C 1
ATOM 671 O O . PHE A 1 81 ? -28.986 5.804 4.594 1.00 97.81 81 PHE A O 1
ATOM 678 N N . SER A 1 82 ? -29.756 3.793 5.190 1.00 97.38 82 SER A N 1
ATOM 679 C CA . SER A 1 82 ? -29.262 3.864 6.567 1.00 97.38 82 SER A CA 1
ATOM 680 C C . SER A 1 82 ? -27.741 3.698 6.635 1.00 97.38 82 SER A C 1
ATOM 682 O O . SER A 1 82 ? -27.108 3.187 5.713 1.00 97.38 82 SER A O 1
ATOM 684 N N . LYS A 1 83 ? -27.130 4.071 7.766 1.00 94.56 83 LYS A N 1
ATOM 685 C CA . LYS A 1 83 ? -25.676 3.930 7.964 1.00 94.56 83 LYS A CA 1
ATOM 686 C C . LYS A 1 83 ? -25.209 2.480 7.836 1.00 94.56 83 LYS A C 1
ATOM 688 O O . LYS A 1 83 ? -24.151 2.220 7.277 1.00 94.56 83 LYS A O 1
ATOM 693 N N . GLU A 1 84 ? -25.991 1.539 8.353 1.00 95.81 84 GLU A N 1
ATOM 694 C CA . GLU A 1 84 ? -25.712 0.107 8.262 1.00 95.81 84 GLU A CA 1
ATOM 695 C C . GLU A 1 84 ? -25.774 -0.393 6.814 1.00 95.81 84 GLU A C 1
ATOM 697 O O . GLU A 1 84 ? -24.910 -1.164 6.397 1.00 95.81 84 GLU A O 1
ATOM 702 N N . GLU A 1 85 ? -26.750 0.075 6.033 1.00 97.62 85 GLU A N 1
ATOM 703 C CA . GLU A 1 85 ? -26.850 -0.256 4.609 1.00 97.62 85 GLU A CA 1
ATOM 704 C C . GLU A 1 85 ? -25.707 0.360 3.804 1.00 97.62 85 GLU A C 1
ATOM 706 O O . GLU A 1 85 ? -25.131 -0.322 2.961 1.00 97.62 85 GLU A O 1
ATOM 711 N N . ILE A 1 86 ? -25.333 1.610 4.093 1.00 97.44 86 ILE A N 1
ATOM 712 C CA . ILE A 1 86 ? -24.194 2.278 3.454 1.00 97.44 86 ILE A CA 1
ATOM 713 C C . ILE A 1 86 ? -22.909 1.486 3.702 1.00 97.44 86 ILE A C 1
ATOM 715 O O . ILE A 1 86 ? -22.178 1.218 2.755 1.00 97.44 86 ILE A O 1
ATOM 719 N N . ILE A 1 87 ? -22.649 1.038 4.934 1.00 96.38 87 ILE A N 1
ATOM 720 C CA . ILE A 1 87 ? -21.472 0.212 5.251 1.00 96.38 87 ILE A CA 1
ATOM 721 C C . ILE A 1 87 ? -21.462 -1.082 4.428 1.00 96.38 87 ILE A C 1
ATOM 723 O O . ILE A 1 87 ? -20.444 -1.417 3.824 1.00 96.38 87 ILE A O 1
ATOM 727 N N . ALA A 1 88 ? -22.594 -1.788 4.362 1.00 97.44 88 ALA A N 1
ATOM 728 C CA . ALA A 1 88 ? -22.702 -3.009 3.566 1.00 97.44 88 ALA A CA 1
ATOM 729 C C . ALA A 1 88 ? -22.489 -2.737 2.064 1.00 97.44 88 ALA A C 1
ATOM 731 O O . ALA A 1 88 ? -21.796 -3.491 1.384 1.00 97.44 88 ALA A O 1
ATOM 732 N N . LYS A 1 89 ? -23.033 -1.630 1.549 1.00 98.00 89 LYS A N 1
ATOM 733 C CA . LYS A 1 89 ? -22.876 -1.213 0.150 1.00 98.00 89 LYS A CA 1
ATOM 734 C C . LYS A 1 89 ? -21.446 -0.793 -0.180 1.00 98.00 89 LYS A C 1
ATOM 736 O O . LYS A 1 89 ? -20.962 -1.116 -1.261 1.00 98.00 89 LYS A O 1
ATOM 741 N N . LYS A 1 90 ? -20.746 -0.130 0.742 1.00 97.50 90 LYS A N 1
ATOM 742 C CA . LYS A 1 90 ? -19.324 0.210 0.591 1.00 97.50 90 LYS A CA 1
ATOM 743 C C . LYS A 1 90 ? -18.454 -1.045 0.512 1.00 97.50 90 LYS A C 1
ATOM 745 O O . LYS A 1 90 ? -17.575 -1.101 -0.342 1.00 97.50 90 LYS A O 1
ATOM 750 N N . GLU A 1 91 ? -18.755 -2.074 1.305 1.00 97.69 91 GLU A N 1
ATOM 751 C CA . GLU A 1 91 ? -18.080 -3.376 1.201 1.00 97.69 91 GLU A CA 1
ATOM 752 C C . GLU A 1 91 ? -18.370 -4.069 -0.141 1.00 97.69 91 GLU A C 1
ATOM 754 O O . GLU A 1 91 ? -17.452 -4.508 -0.830 1.00 97.69 91 GLU A O 1
ATOM 759 N N . GLU A 1 92 ? -19.629 -4.111 -0.585 1.00 98.19 92 GLU A N 1
ATOM 760 C CA . GLU A 1 92 ? -19.972 -4.645 -1.912 1.00 98.19 92 GLU A CA 1
ATOM 761 C C . GLU A 1 92 ? -19.253 -3.886 -3.042 1.00 98.19 92 GLU A C 1
ATOM 763 O O . GLU A 1 92 ? -18.782 -4.492 -4.010 1.00 98.19 92 GLU A O 1
ATOM 768 N N . ALA A 1 93 ? -19.139 -2.561 -2.918 1.00 98.38 93 ALA A N 1
ATOM 769 C CA . ALA A 1 93 ? -18.400 -1.727 -3.853 1.00 98.38 93 ALA A CA 1
ATOM 770 C C . ALA A 1 93 ? -16.892 -2.017 -3.817 1.00 98.38 93 ALA A C 1
ATOM 772 O O . ALA A 1 93 ? -16.284 -2.106 -4.884 1.00 98.38 93 ALA A O 1
ATOM 773 N N . TYR A 1 94 ? -16.305 -2.202 -2.629 1.00 98.06 94 TYR A N 1
ATOM 774 C CA . TYR A 1 94 ? -14.912 -2.620 -2.450 1.00 98.06 94 TYR A CA 1
ATOM 775 C C . TYR A 1 94 ? -14.632 -3.940 -3.164 1.00 98.06 94 TYR A C 1
ATOM 777 O O . TYR A 1 94 ? -13.739 -4.011 -4.009 1.00 98.06 94 TYR A O 1
ATOM 785 N N . LEU A 1 95 ? -15.447 -4.963 -2.907 1.00 98.31 95 LEU A N 1
ATOM 786 C CA . LEU A 1 95 ? -15.307 -6.266 -3.551 1.00 98.31 95 LEU A CA 1
ATOM 787 C C . LEU A 1 95 ? -15.439 -6.156 -5.073 1.00 98.31 95 LEU A C 1
ATOM 789 O O . LEU A 1 95 ? -14.655 -6.759 -5.802 1.00 98.31 95 LEU A O 1
ATOM 793 N N . PHE A 1 96 ? -16.373 -5.343 -5.574 1.00 98.50 96 PHE A N 1
ATOM 794 C CA . PHE A 1 96 ? -16.526 -5.133 -7.012 1.00 98.50 96 PHE A CA 1
ATOM 795 C C . PHE A 1 96 ? -15.270 -4.530 -7.654 1.00 98.50 96 PHE A C 1
ATOM 797 O O . PHE A 1 96 ? -14.817 -5.019 -8.694 1.00 98.50 96 PHE A O 1
ATOM 804 N N . VAL A 1 97 ? -14.712 -3.464 -7.067 1.00 97.88 97 VAL A N 1
ATOM 805 C CA . VAL A 1 97 ? -13.515 -2.821 -7.630 1.00 97.88 97 VAL A CA 1
ATOM 806 C C . VAL A 1 97 ? -12.281 -3.700 -7.469 1.00 97.88 97 VAL A C 1
ATOM 808 O O . VAL A 1 97 ? -11.477 -3.758 -8.397 1.00 97.88 97 VAL A O 1
ATOM 811 N N . LYS A 1 98 ? -12.169 -4.433 -6.353 1.00 98.19 98 LYS A N 1
ATOM 812 C CA . LYS A 1 98 ? -11.095 -5.393 -6.092 1.00 98.19 98 LYS A CA 1
ATOM 813 C C . LYS A 1 98 ? -11.008 -6.389 -7.240 1.00 98.19 98 LYS A C 1
ATOM 815 O O . LYS A 1 98 ? -10.004 -6.419 -7.940 1.00 98.19 98 LYS A O 1
ATOM 820 N N . GLU A 1 99 ? -12.085 -7.120 -7.513 1.00 97.88 99 GLU A N 1
ATOM 821 C CA . GLU A 1 99 ? -12.100 -8.137 -8.574 1.00 97.88 99 GLU A CA 1
ATOM 822 C C . GLU A 1 99 ? -11.728 -7.557 -9.948 1.00 97.88 99 GLU A C 1
ATOM 824 O O . GLU A 1 99 ? -10.947 -8.144 -10.703 1.00 97.88 99 GLU A O 1
ATOM 829 N N . MET A 1 100 ? -12.252 -6.372 -10.275 1.00 97.38 100 MET A N 1
ATOM 830 C CA . MET A 1 100 ? -11.960 -5.714 -11.546 1.00 97.38 100 MET A CA 1
ATOM 831 C C . MET A 1 100 ? -10.481 -5.335 -11.683 1.00 97.38 100 MET A C 1
ATOM 833 O O . MET A 1 100 ? -9.881 -5.578 -12.734 1.00 97.38 100 MET A O 1
ATOM 837 N N . HIS A 1 101 ? -9.903 -4.697 -10.667 1.00 98.19 101 HIS A N 1
ATOM 838 C CA . HIS A 1 101 ? -8.532 -4.192 -10.735 1.00 98.19 101 HIS A CA 1
ATOM 839 C C . HIS A 1 101 ? -7.498 -5.298 -10.563 1.00 98.19 101 HIS A C 1
ATOM 841 O O . HIS A 1 101 ? -6.518 -5.303 -11.304 1.00 98.19 101 HIS A O 1
ATOM 847 N N . LEU A 1 102 ? -7.753 -6.297 -9.715 1.00 98.31 102 LEU A N 1
ATOM 848 C CA . LEU A 1 102 ? -6.902 -7.487 -9.623 1.00 98.31 102 LEU A CA 1
ATOM 849 C C . LEU A 1 102 ? -6.845 -8.239 -10.956 1.00 98.31 102 LEU A C 1
ATOM 851 O O . LEU A 1 102 ? -5.754 -8.531 -11.440 1.00 98.31 102 LEU A O 1
ATOM 855 N N . SER A 1 103 ? -7.980 -8.399 -11.645 1.00 97.94 103 SER A N 1
ATOM 856 C CA . SER A 1 103 ? -7.983 -8.959 -13.004 1.00 97.94 103 SER A CA 1
ATOM 857 C C . SER A 1 103 ? -7.107 -8.139 -13.965 1.00 97.94 103 SER A C 1
ATOM 859 O O . SER A 1 103 ? -6.374 -8.684 -14.790 1.00 97.94 103 SER A O 1
ATOM 861 N N . ARG A 1 104 ? -7.151 -6.800 -13.885 1.00 97.75 104 ARG A N 1
ATOM 862 C CA . ARG A 1 104 ? -6.301 -5.923 -14.716 1.00 97.75 104 ARG A CA 1
ATOM 863 C C . ARG A 1 104 ? -4.815 -6.093 -14.390 1.00 97.75 104 ARG A C 1
ATOM 865 O O . ARG A 1 104 ? -4.008 -6.111 -15.325 1.00 97.75 104 ARG A O 1
ATOM 872 N N . HIS A 1 105 ? -4.469 -6.236 -13.111 1.00 98.44 105 HIS A N 1
ATOM 873 C CA . HIS A 1 105 ? -3.115 -6.534 -12.645 1.00 98.44 105 HIS A CA 1
ATOM 874 C C . HIS A 1 105 ? -2.612 -7.866 -13.211 1.00 98.44 105 HIS A C 1
ATOM 876 O O . HIS A 1 105 ? -1.546 -7.895 -13.829 1.00 98.44 105 HIS A O 1
ATOM 882 N N . GLU A 1 106 ? -3.401 -8.936 -13.114 1.00 98.31 106 GLU A N 1
ATOM 883 C CA . GLU A 1 106 ? -3.065 -10.250 -13.675 1.00 98.31 106 GLU A CA 1
ATOM 884 C C . GLU A 1 106 ? -2.764 -10.172 -15.179 1.00 98.31 106 GLU A C 1
ATOM 886 O O . GLU A 1 106 ? -1.719 -10.643 -15.640 1.00 98.31 106 GLU A O 1
ATOM 891 N N . TYR A 1 107 ? -3.638 -9.522 -15.961 1.00 98.31 107 TYR A N 1
ATOM 892 C CA . TYR A 1 107 ? -3.424 -9.349 -17.402 1.00 98.31 107 TYR A CA 1
ATOM 893 C C . TYR A 1 107 ? -2.167 -8.536 -17.717 1.00 98.31 107 TYR A C 1
ATOM 895 O O . TYR A 1 107 ? -1.526 -8.755 -18.747 1.00 98.31 107 TYR A O 1
ATOM 903 N N . PHE A 1 108 ? -1.823 -7.560 -16.878 1.00 98.50 108 PHE A N 1
ATOM 904 C CA . PHE A 1 108 ? -0.612 -6.761 -17.046 1.00 98.50 108 PHE A CA 1
ATOM 905 C C . PHE A 1 108 ? 0.650 -7.586 -16.772 1.00 98.50 108 PHE A C 1
ATOM 907 O O . PHE A 1 108 ? 1.581 -7.587 -17.576 1.00 98.50 108 PHE A O 1
ATOM 914 N N . ILE A 1 1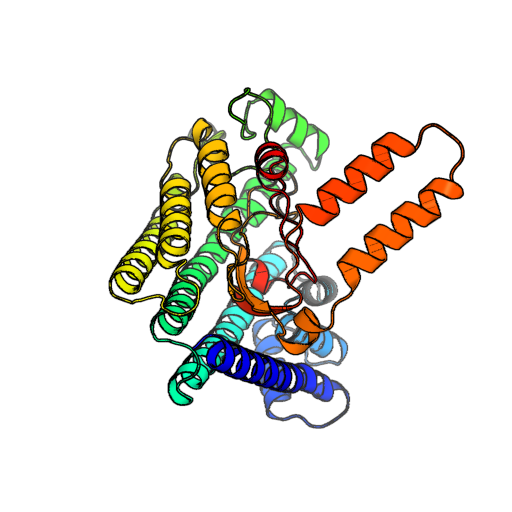09 ? 0.652 -8.372 -15.697 1.00 98.69 109 ILE A N 1
ATOM 915 C CA . ILE A 1 109 ? 1.754 -9.277 -15.349 1.00 98.69 109 ILE A CA 1
ATOM 916 C C . ILE A 1 109 ? 1.933 -10.357 -16.425 1.00 98.69 109 ILE A C 1
ATOM 918 O O . ILE A 1 109 ? 3.059 -10.654 -16.837 1.00 98.69 109 ILE A O 1
ATOM 922 N N . ALA A 1 110 ? 0.831 -10.918 -16.930 1.00 98.50 110 ALA A N 1
ATOM 923 C CA . ALA A 1 110 ? 0.856 -11.881 -18.026 1.00 98.50 110 ALA A CA 1
ATOM 924 C C . ALA A 1 110 ? 1.473 -11.283 -19.300 1.00 98.50 110 ALA A C 1
ATOM 926 O O . ALA A 1 110 ? 2.263 -11.953 -19.968 1.00 98.50 110 ALA A O 1
ATOM 927 N N . TRP A 1 111 ? 1.164 -10.019 -19.605 1.00 98.69 111 TRP A N 1
ATOM 928 C CA . TRP A 1 111 ? 1.753 -9.294 -20.729 1.00 98.69 111 TRP A CA 1
ATOM 929 C C . TRP A 1 111 ? 3.264 -9.073 -20.556 1.00 98.69 111 TRP A C 1
ATOM 931 O O . TRP A 1 111 ? 4.012 -9.418 -21.467 1.00 98.69 111 TRP A O 1
ATOM 941 N N . ILE A 1 112 ? 3.735 -8.623 -19.380 1.00 98.56 112 ILE A N 1
ATOM 942 C CA . ILE A 1 112 ? 5.181 -8.477 -19.083 1.00 98.56 112 ILE A CA 1
ATOM 943 C C . ILE A 1 112 ? 5.928 -9.777 -19.397 1.00 98.56 112 ILE A C 1
ATOM 945 O O . ILE A 1 112 ? 6.983 -9.769 -20.034 1.00 98.56 112 ILE A O 1
ATOM 949 N N . LYS A 1 113 ? 5.360 -10.907 -18.962 1.00 97.94 113 LYS A N 1
ATOM 950 C CA . LYS A 1 113 ? 5.934 -12.234 -19.186 1.00 97.94 113 LYS A CA 1
ATOM 951 C C . LYS A 1 113 ? 5.901 -12.643 -20.660 1.00 97.94 113 LYS A C 1
ATOM 953 O O . LYS A 1 113 ? 6.890 -13.178 -21.153 1.00 97.94 113 LYS A O 1
ATOM 958 N N . ALA A 1 114 ? 4.784 -12.422 -21.352 1.00 98.31 114 ALA A N 1
ATOM 959 C CA . ALA A 1 114 ? 4.628 -12.767 -22.766 1.00 98.31 114 ALA A CA 1
ATOM 960 C C . ALA A 1 114 ? 5.605 -11.988 -23.659 1.00 98.31 114 ALA A C 1
ATOM 962 O O . ALA A 1 114 ? 6.175 -12.548 -24.592 1.00 98.31 114 ALA A O 1
ATOM 963 N N . GLU A 1 115 ? 5.850 -10.726 -23.315 1.00 98.31 115 GLU A N 1
ATOM 964 C CA . GLU A 1 115 ? 6.806 -9.845 -23.987 1.00 98.31 115 GLU A CA 1
ATOM 965 C C . GLU A 1 115 ? 8.262 -10.070 -23.547 1.00 98.31 115 GLU A C 1
ATOM 967 O O . GLU A 1 115 ? 9.168 -9.413 -24.060 1.00 98.31 115 GLU A O 1
ATOM 972 N N . ASN A 1 116 ? 8.494 -11.005 -22.617 1.00 97.56 116 ASN A N 1
ATOM 973 C CA . ASN A 1 116 ? 9.801 -11.341 -22.056 1.00 97.56 116 ASN A CA 1
ATOM 974 C C . ASN A 1 116 ? 10.563 -10.109 -21.527 1.00 97.56 116 ASN A C 1
ATOM 976 O O . ASN A 1 116 ? 11.759 -9.951 -21.770 1.00 97.56 116 ASN A O 1
ATOM 980 N N . LEU A 1 117 ? 9.849 -9.229 -20.820 1.00 98.31 117 LEU A N 1
ATOM 981 C CA . LEU A 1 117 ? 10.400 -8.000 -20.251 1.00 98.31 117 LEU A CA 1
ATOM 982 C C . LEU A 1 117 ? 10.978 -8.252 -18.859 1.00 98.31 117 LEU A C 1
ATOM 984 O O . LEU A 1 117 ? 10.378 -8.969 -18.055 1.00 98.31 117 LEU A O 1
ATOM 988 N N . LEU A 1 118 ? 12.099 -7.594 -18.546 1.00 98.06 118 LEU A N 1
ATOM 989 C CA . LEU A 1 118 ? 12.847 -7.739 -17.292 1.00 98.06 118 LEU A CA 1
ATOM 990 C C . LEU A 1 118 ? 13.464 -9.135 -17.108 1.00 98.06 118 LEU A C 1
ATOM 992 O O . LEU A 1 118 ? 13.136 -10.107 -17.787 1.00 98.06 118 LEU A O 1
ATOM 996 N N . THR A 1 119 ? 14.393 -9.250 -16.158 1.00 97.75 119 THR A N 1
ATOM 997 C CA . THR A 1 119 ? 15.045 -10.534 -15.864 1.00 97.75 119 THR A CA 1
ATOM 998 C C . THR A 1 119 ? 14.122 -11.466 -15.067 1.00 97.75 119 THR A C 1
ATOM 1000 O O . THR A 1 119 ? 13.188 -10.993 -14.407 1.00 97.75 119 THR A O 1
ATOM 1003 N N . PRO A 1 120 ? 14.402 -12.786 -15.038 1.00 97.81 120 PRO A N 1
ATOM 1004 C CA . PRO A 1 120 ? 13.616 -13.740 -14.254 1.00 97.81 120 PRO A CA 1
ATOM 1005 C C . PRO A 1 120 ? 13.459 -13.356 -12.777 1.00 97.81 120 PRO A C 1
ATOM 1007 O O . PRO A 1 120 ? 12.392 -13.573 -12.208 1.00 97.81 120 PRO A O 1
ATOM 1010 N N . PHE A 1 121 ? 14.484 -12.740 -12.172 1.00 98.56 121 PHE A N 1
ATOM 1011 C CA . PHE A 1 121 ? 14.423 -12.244 -10.795 1.00 98.56 121 PHE A CA 1
ATOM 1012 C C . PHE A 1 121 ? 13.315 -11.195 -10.613 1.00 98.56 121 PHE A C 1
ATOM 1014 O O . PHE A 1 121 ? 12.455 -11.357 -9.750 1.00 98.56 121 PHE A O 1
ATOM 1021 N N . TYR A 1 122 ? 13.278 -10.159 -11.456 1.00 98.44 122 TYR A N 1
ATOM 1022 C CA . TYR A 1 122 ? 12.290 -9.080 -11.334 1.00 98.44 122 TYR A CA 1
ATOM 1023 C C . TYR A 1 122 ? 10.887 -9.506 -11.775 1.00 98.44 122 TYR A C 1
ATOM 1025 O O . TYR A 1 122 ? 9.910 -9.062 -11.179 1.00 98.44 122 TYR A O 1
ATOM 1033 N N . GLN A 1 123 ? 10.759 -10.423 -12.739 1.00 98.38 123 GLN A N 1
ATOM 1034 C CA . GLN A 1 123 ? 9.460 -11.033 -13.044 1.00 98.38 123 GLN A CA 1
ATOM 1035 C C . GLN A 1 123 ? 8.919 -11.831 -11.845 1.00 98.38 123 GLN A C 1
ATOM 1037 O O . GLN A 1 123 ? 7.736 -11.738 -11.526 1.00 98.38 123 GLN A O 1
ATOM 1042 N N . LYS A 1 124 ? 9.774 -12.593 -11.144 1.00 98.50 124 LYS A N 1
ATOM 1043 C CA . LYS A 1 124 ? 9.381 -13.319 -9.924 1.00 98.50 124 LYS A CA 1
ATOM 1044 C C . LYS A 1 124 ? 9.030 -12.386 -8.772 1.00 98.50 124 LYS A C 1
ATOM 1046 O O . LYS A 1 124 ? 8.055 -12.6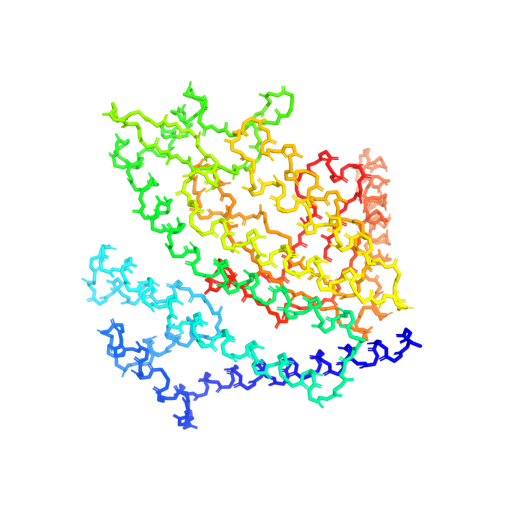59 -8.079 1.00 98.50 124 LYS A O 1
ATOM 1051 N N . LEU A 1 125 ? 9.771 -11.290 -8.613 1.00 98.62 125 LEU A N 1
ATOM 1052 C CA . LEU A 1 125 ? 9.449 -10.239 -7.653 1.00 98.62 125 LEU A CA 1
ATOM 1053 C C . LEU A 1 125 ? 8.045 -9.675 -7.905 1.00 98.62 125 LEU A C 1
ATOM 1055 O O . LEU A 1 125 ? 7.228 -9.681 -6.993 1.00 98.62 125 LEU A O 1
ATOM 1059 N N . ILE A 1 126 ? 7.745 -9.259 -9.141 1.00 98.62 126 ILE A N 1
ATOM 1060 C CA . ILE A 1 126 ? 6.429 -8.719 -9.524 1.00 98.62 126 ILE A CA 1
ATOM 1061 C C . ILE A 1 126 ? 5.311 -9.718 -9.203 1.00 98.62 126 ILE A C 1
ATOM 1063 O O . ILE A 1 126 ? 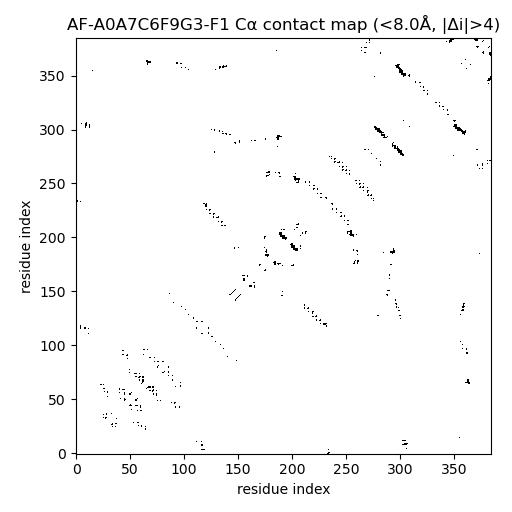4.318 -9.350 -8.582 1.00 98.62 126 ILE A O 1
ATOM 1067 N N . VAL A 1 127 ? 5.485 -10.986 -9.593 1.00 98.62 127 VAL A N 1
ATOM 1068 C CA . VAL A 1 127 ? 4.483 -12.034 -9.348 1.00 98.62 127 VAL A CA 1
ATOM 1069 C C . VAL A 1 127 ? 4.268 -12.266 -7.854 1.00 98.62 127 VAL A C 1
ATOM 1071 O O . VAL A 1 127 ? 3.126 -12.330 -7.422 1.00 98.62 127 VAL A O 1
ATOM 1074 N N . GLY A 1 128 ? 5.324 -12.381 -7.044 1.00 98.50 128 GLY A N 1
ATOM 1075 C CA . GLY A 1 128 ? 5.126 -12.610 -5.610 1.00 98.50 128 GLY A CA 1
ATOM 1076 C C . GLY A 1 128 ? 4.550 -11.397 -4.885 1.00 98.50 128 GLY A C 1
ATOM 1077 O O . GLY A 1 128 ? 3.704 -11.569 -4.016 1.00 98.50 128 GLY A O 1
ATOM 1078 N N . VAL A 1 129 ? 4.932 -10.175 -5.276 1.00 98.38 129 VAL A N 1
ATOM 1079 C CA . VAL A 1 129 ? 4.311 -8.947 -4.753 1.00 98.38 129 VAL A CA 1
ATOM 1080 C C . VAL A 1 129 ? 2.819 -8.911 -5.084 1.00 98.38 129 VAL A C 1
ATOM 1082 O O . VAL A 1 129 ? 2.030 -8.518 -4.230 1.00 98.38 129 VAL A O 1
ATOM 1085 N N . HIS A 1 130 ? 2.429 -9.363 -6.279 1.00 98.62 130 HIS A N 1
ATOM 1086 C CA . HIS A 1 130 ? 1.026 -9.491 -6.661 1.00 98.62 130 HIS A CA 1
ATOM 1087 C C . HIS A 1 130 ? 0.267 -10.490 -5.789 1.00 98.62 130 HIS A C 1
ATOM 1089 O O . HIS A 1 130 ? -0.720 -10.099 -5.182 1.00 98.62 130 HIS A O 1
ATOM 1095 N N . LEU A 1 131 ? 0.770 -11.720 -5.645 1.00 98.62 131 LEU A N 1
ATOM 1096 C CA . LEU A 1 131 ? 0.110 -12.755 -4.839 1.00 98.62 131 LEU A CA 1
ATOM 1097 C C . LEU A 1 131 ? -0.057 -12.327 -3.371 1.00 98.62 131 LEU A C 1
ATOM 1099 O O . LEU A 1 131 ? -1.126 -12.491 -2.790 1.00 98.62 131 LEU A O 1
ATOM 1103 N N . ILE A 1 132 ? 0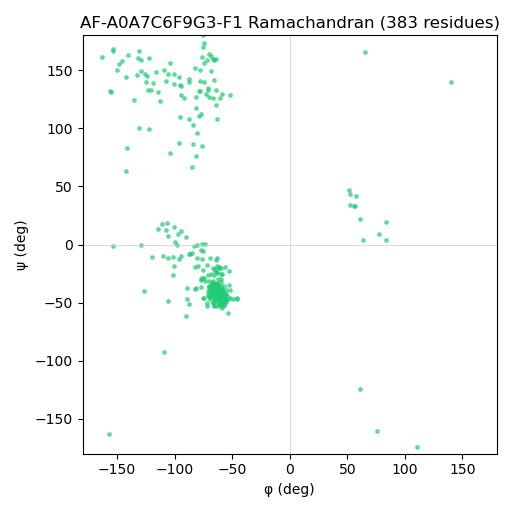.977 -11.718 -2.774 1.00 98.50 132 ILE A N 1
ATOM 1104 C CA . ILE A 1 132 ? 0.889 -11.137 -1.422 1.00 98.50 132 ILE A CA 1
ATOM 1105 C C . ILE A 1 132 ? -0.209 -10.065 -1.370 1.00 98.50 132 ILE A C 1
ATOM 1107 O O . ILE A 1 132 ? -1.000 -10.027 -0.429 1.00 98.50 132 ILE A O 1
ATOM 1111 N N . GLY A 1 133 ? -0.273 -9.211 -2.391 1.00 97.62 133 GLY A N 1
ATOM 1112 C CA . GLY A 1 133 ? -1.283 -8.169 -2.517 1.00 97.62 133 GLY A CA 1
ATOM 1113 C C . GLY A 1 133 ? -2.715 -8.701 -2.637 1.00 97.62 133 GLY A C 1
ATOM 1114 O O . GLY A 1 133 ? -3.640 -8.111 -2.077 1.00 97.62 133 GLY A O 1
ATOM 1115 N N . GLU A 1 134 ? -2.930 -9.827 -3.314 1.00 98.19 134 GLU A N 1
ATOM 1116 C CA . GLU A 1 134 ? -4.246 -10.476 -3.371 1.00 98.19 134 GLU A CA 1
ATOM 1117 C C . GLU A 1 134 ? -4.702 -10.928 -1.980 1.00 98.19 134 GLU A C 1
ATOM 1119 O O . GLU A 1 134 ? -5.813 -10.596 -1.559 1.00 98.19 134 GLU A O 1
ATOM 1124 N N . ALA A 1 135 ? -3.816 -11.583 -1.223 1.00 98.00 135 ALA A N 1
ATOM 1125 C CA . ALA A 1 135 ? -4.100 -11.986 0.154 1.00 98.00 135 ALA A CA 1
ATOM 1126 C C . ALA A 1 135 ? -4.344 -10.777 1.074 1.00 98.00 135 ALA A C 1
ATOM 1128 O O . ALA A 1 135 ? -5.277 -10.782 1.878 1.00 98.00 135 ALA A O 1
ATOM 1129 N N . MET A 1 136 ? -3.574 -9.693 0.922 1.00 96.50 136 MET A N 1
ATOM 1130 C CA . MET A 1 136 ? -3.818 -8.446 1.658 1.00 96.50 136 MET A CA 1
ATOM 1131 C C . MET A 1 136 ? -5.166 -7.806 1.300 1.00 96.50 136 MET A C 1
ATOM 1133 O O . MET A 1 136 ? -5.876 -7.340 2.189 1.00 96.50 136 MET A O 1
ATOM 1137 N N . SER A 1 137 ? -5.566 -7.836 0.026 1.00 96.81 137 SER A N 1
ATOM 1138 C CA . SER A 1 137 ? -6.892 -7.374 -0.414 1.00 96.81 137 SER A CA 1
ATOM 1139 C C . SER A 1 137 ? -8.030 -8.213 0.162 1.00 96.81 137 SER A C 1
ATOM 1141 O O . SER A 1 137 ? -9.102 -7.685 0.442 1.00 96.81 137 SER A O 1
ATOM 1143 N N . GLN A 1 138 ? -7.815 -9.514 0.358 1.00 95.75 138 GLN A N 1
ATOM 1144 C CA . GLN A 1 138 ? -8.795 -10.368 1.024 1.00 95.75 138 GLN A CA 1
ATOM 1145 C C . GLN A 1 138 ? -8.887 -10.064 2.525 1.00 95.75 138 GLN A C 1
ATOM 1147 O O . GLN A 1 138 ? -9.983 -9.995 3.078 1.00 95.75 138 GLN A O 1
ATOM 1152 N N . TRP A 1 139 ? -7.748 -9.828 3.174 1.00 96.62 139 TRP A N 1
ATOM 1153 C CA . TRP A 1 139 ? -7.685 -9.456 4.585 1.00 96.62 139 TRP A CA 1
ATOM 1154 C C . TRP A 1 139 ? -8.301 -8.072 4.867 1.00 96.62 139 TRP A C 1
ATOM 1156 O O . TRP A 1 139 ? -8.901 -7.863 5.923 1.00 96.62 139 TRP A O 1
ATOM 1166 N N . GLN A 1 140 ? -8.224 -7.128 3.925 1.00 95.12 140 GLN A N 1
ATOM 1167 C CA . GLN A 1 140 ? -8.719 -5.757 4.110 1.00 95.12 140 GLN A CA 1
ATOM 1168 C C . GLN A 1 140 ? -10.208 -5.679 4.480 1.00 95.12 140 GLN A C 1
ATOM 1170 O O . GLN A 1 140 ? -10.578 -4.831 5.297 1.00 95.12 140 GLN A O 1
ATOM 1175 N N . SER A 1 141 ? -11.056 -6.561 3.942 1.00 95.06 141 SER A N 1
ATOM 1176 C CA . SER A 1 141 ? -12.482 -6.623 4.299 1.00 95.06 141 SER A CA 1
ATOM 1177 C C . SER A 1 141 ? -12.673 -6.916 5.793 1.00 95.06 141 SER A C 1
ATOM 1179 O O . SER A 1 141 ? -13.372 -6.183 6.496 1.00 95.06 141 SER A O 1
ATOM 1181 N N . GLU A 1 142 ? -11.976 -7.929 6.318 1.00 95.75 142 GLU A N 1
ATOM 1182 C CA . GLU A 1 142 ? -12.021 -8.301 7.741 1.00 95.75 142 GLU A CA 1
ATOM 1183 C C . GLU A 1 142 ? -11.412 -7.214 8.632 1.00 95.75 142 GLU A C 1
ATOM 1185 O O . GLU A 1 142 ? -11.931 -6.896 9.708 1.00 95.75 142 GLU A O 1
ATOM 1190 N N . TRP A 1 143 ? -10.324 -6.595 8.169 1.00 95.50 143 TRP A N 1
ATOM 1191 C CA . TRP A 1 143 ? -9.689 -5.478 8.859 1.00 95.50 143 TRP A CA 1
ATOM 1192 C C . TRP A 1 143 ? -10.653 -4.294 9.012 1.00 95.50 143 TRP A C 1
ATOM 1194 O O . TRP A 1 143 ? -10.873 -3.801 10.123 1.00 95.50 143 TRP A O 1
ATOM 1204 N N . THR A 1 144 ? -11.301 -3.894 7.917 1.00 94.75 144 THR A N 1
ATOM 1205 C CA . THR A 1 144 ? -12.264 -2.783 7.883 1.00 94.75 144 THR A CA 1
ATOM 1206 C C . THR A 1 144 ? -13.484 -3.093 8.746 1.00 94.75 144 THR A C 1
ATOM 1208 O O . THR A 1 144 ? -13.899 -2.262 9.559 1.00 94.75 144 THR A O 1
ATOM 1211 N N . ALA A 1 145 ? -14.031 -4.308 8.634 1.00 95.19 145 ALA A N 1
ATOM 1212 C CA . ALA A 1 145 ? -15.169 -4.753 9.430 1.00 95.19 145 ALA A CA 1
ATOM 1213 C C . ALA A 1 145 ? -14.871 -4.683 10.934 1.00 95.19 145 ALA A C 1
ATOM 1215 O O . ALA A 1 145 ? -15.673 -4.159 11.709 1.00 95.19 145 ALA A O 1
ATOM 1216 N N . LYS A 1 146 ? -13.697 -5.167 11.353 1.00 95.00 146 LYS A N 1
ATOM 1217 C CA . LYS A 1 146 ? -13.321 -5.244 12.767 1.00 95.00 146 LYS A CA 1
ATOM 1218 C C . LYS A 1 146 ? -12.947 -3.890 13.361 1.00 95.00 146 LYS A C 1
ATOM 1220 O O . LYS A 1 146 ? -13.374 -3.583 14.474 1.00 95.00 146 LYS A O 1
ATOM 1225 N N . ILE A 1 147 ? -12.135 -3.099 12.663 1.00 93.69 147 ILE A N 1
ATOM 1226 C CA . ILE A 1 147 ? -11.560 -1.865 13.214 1.00 93.69 147 ILE A CA 1
ATOM 1227 C C . ILE A 1 147 ? -12.474 -0.675 12.945 1.00 93.69 147 ILE A C 1
ATOM 1229 O O . ILE A 1 147 ? -12.976 -0.061 13.888 1.00 93.69 147 ILE A O 1
ATOM 1233 N N . ILE A 1 148 ? -12.718 -0.375 11.670 1.00 92.88 148 ILE A N 1
ATOM 1234 C CA . ILE A 1 148 ? -13.436 0.832 11.249 1.00 92.88 148 ILE A CA 1
ATOM 1235 C C . ILE A 1 148 ? -14.924 0.706 11.580 1.00 92.88 148 ILE A C 1
ATOM 1237 O O . ILE A 1 148 ? -15.490 1.546 12.282 1.00 92.88 148 ILE A O 1
ATOM 1241 N N . ASN A 1 149 ? -15.546 -0.388 11.142 1.00 93.94 149 ASN A N 1
ATOM 1242 C CA . ASN A 1 149 ? -16.981 -0.615 11.314 1.00 93.94 149 ASN A CA 1
ATOM 1243 C C . ASN A 1 149 ? -17.344 -1.296 12.642 1.00 93.94 149 ASN A C 1
ATOM 1245 O O . ASN A 1 149 ? -18.525 -1.376 12.977 1.00 93.94 149 ASN A O 1
ATOM 1249 N N . GLY A 1 150 ? -16.350 -1.759 13.402 1.00 94.12 150 GLY A N 1
ATOM 1250 C CA . GLY A 1 150 ? -16.523 -2.394 14.706 1.00 94.12 150 GLY A CA 1
ATOM 1251 C C . GLY A 1 150 ? -16.015 -1.500 15.831 1.00 94.12 150 GLY A C 1
ATOM 1252 O O . GLY A 1 150 ? -16.739 -0.644 16.338 1.00 94.12 150 GLY A O 1
ATOM 1253 N N . VAL A 1 151 ? -14.747 -1.687 16.208 1.00 93.69 151 VAL A N 1
ATOM 1254 C CA . VAL A 1 151 ? -14.106 -1.039 17.366 1.00 93.69 151 VAL A CA 1
ATOM 1255 C C . VAL A 1 151 ? -14.321 0.476 17.390 1.00 93.69 151 VAL A C 1
ATOM 1257 O O . VAL A 1 151 ? -14.704 1.016 18.428 1.00 93.69 151 VAL A O 1
ATOM 1260 N N . ASN A 1 152 ? -14.116 1.177 16.274 1.00 93.06 152 ASN A N 1
ATOM 1261 C CA . ASN A 1 152 ? -14.230 2.636 16.246 1.00 93.06 152 ASN A CA 1
ATOM 1262 C C . ASN A 1 152 ? -15.663 3.109 16.523 1.00 93.06 152 ASN A C 1
ATOM 1264 O O . ASN A 1 152 ? -15.867 4.078 17.262 1.00 93.06 152 ASN A O 1
ATOM 1268 N N . ARG A 1 153 ? -16.665 2.395 16.000 1.00 92.56 153 ARG A N 1
ATOM 1269 C CA . ARG A 1 153 ? -18.082 2.680 16.265 1.00 92.56 153 ARG A CA 1
ATOM 1270 C C . ARG A 1 153 ? -18.458 2.363 17.710 1.00 92.56 153 ARG A C 1
ATOM 1272 O O . ARG A 1 153 ? -19.110 3.189 18.351 1.00 92.56 153 ARG A O 1
ATOM 1279 N N . ASP A 1 154 ? -17.994 1.233 18.238 1.00 92.62 154 ASP A N 1
ATOM 1280 C CA . ASP A 1 154 ? -18.214 0.835 19.631 1.00 92.62 154 ASP A CA 1
ATOM 1281 C C . ASP A 1 154 ? -17.644 1.872 20.608 1.00 92.62 154 ASP A C 1
ATOM 1283 O O . ASP A 1 154 ? -18.326 2.289 21.547 1.00 92.62 154 ASP A O 1
ATOM 1287 N N . LEU A 1 155 ? -16.409 2.328 20.376 1.00 92.94 155 LEU A N 1
ATOM 1288 C CA . LEU A 1 155 ? -15.764 3.362 21.187 1.00 92.94 155 LEU A CA 1
ATOM 1289 C C . LEU A 1 155 ? -16.559 4.671 21.161 1.00 92.94 155 LEU A C 1
ATOM 1291 O O . LEU A 1 155 ? -16.833 5.249 22.214 1.00 92.94 155 LEU A O 1
ATOM 1295 N N . LEU A 1 156 ? -16.990 5.120 19.980 1.00 92.88 156 LEU A N 1
ATOM 1296 C CA . LEU A 1 156 ? -17.829 6.311 19.856 1.00 92.88 156 LEU A CA 1
ATOM 1297 C C . LEU A 1 156 ? -19.147 6.161 20.615 1.00 92.88 156 LEU A C 1
ATOM 1299 O O . LEU A 1 156 ? -19.545 7.075 21.335 1.00 92.88 156 LEU A O 1
ATOM 1303 N N . GLN A 1 157 ? -19.817 5.016 20.495 1.00 92.81 157 GLN A N 1
ATOM 1304 C CA . GLN A 1 157 ? -21.091 4.778 21.166 1.00 92.81 157 GLN A CA 1
ATOM 1305 C C . GLN A 1 157 ? -20.937 4.760 22.693 1.00 92.81 157 GLN A C 1
ATOM 1307 O O . GLN A 1 157 ? -21.699 5.433 23.393 1.00 92.81 157 GLN A O 1
ATOM 1312 N N . GLN A 1 158 ? -19.928 4.055 23.215 1.00 91.69 158 GLN A N 1
ATOM 1313 C CA . GLN A 1 158 ? -19.628 3.989 24.652 1.00 91.69 158 GLN A CA 1
ATOM 1314 C C . GLN A 1 158 ? -19.327 5.373 25.245 1.00 91.69 158 GLN A C 1
ATOM 1316 O O . GLN A 1 158 ? -19.684 5.656 26.390 1.00 91.69 158 GLN A O 1
ATOM 1321 N N . HIS A 1 159 ? -18.731 6.257 24.445 1.00 93.19 159 HIS A N 1
ATOM 1322 C CA . HIS A 1 159 ? -18.386 7.622 24.831 1.00 93.19 159 HIS A CA 1
ATOM 1323 C C . HIS A 1 159 ? -19.383 8.679 24.327 1.00 93.19 159 HIS A C 1
ATOM 1325 O O . HIS A 1 159 ? -19.086 9.869 24.375 1.00 93.19 159 HIS A O 1
ATOM 1331 N N . LYS A 1 160 ? -20.586 8.281 23.881 1.00 93.69 160 LYS A N 1
ATOM 1332 C CA . LYS A 1 160 ? -21.660 9.189 23.419 1.00 93.69 160 LYS A CA 1
ATOM 1333 C C . LYS A 1 160 ? -21.206 10.192 22.343 1.00 93.69 160 LYS A C 1
ATOM 1335 O O . LYS A 1 160 ? -21.685 11.322 22.307 1.00 93.69 160 LYS A O 1
ATOM 1340 N N . GLY A 1 161 ? -20.279 9.778 21.484 1.00 91.62 161 GLY A N 1
ATOM 1341 C CA . GLY A 1 161 ? -19.704 10.596 20.417 1.00 91.62 161 GLY A CA 1
ATOM 1342 C C . GLY A 1 161 ? -18.549 11.512 20.840 1.00 91.62 161 GLY A C 1
ATOM 1343 O O . GLY A 1 161 ? -18.057 12.263 20.004 1.00 91.62 161 GLY A O 1
ATOM 1344 N N . ASP A 1 162 ? -18.092 11.469 22.097 1.00 93.38 162 ASP A N 1
ATOM 1345 C CA . ASP A 1 162 ? -16.979 12.298 22.577 1.00 93.38 162 ASP A CA 1
ATOM 1346 C C . ASP A 1 162 ? -15.618 11.694 22.191 1.00 93.38 162 ASP A C 1
ATOM 1348 O O . ASP A 1 162 ? -15.065 10.830 22.880 1.00 93.38 162 ASP A O 1
ATOM 1352 N N . THR A 1 163 ? -15.059 12.175 21.080 1.00 92.62 163 THR A N 1
ATOM 1353 C CA . THR A 1 163 ? -13.759 11.732 20.555 1.00 92.62 163 THR A CA 1
ATOM 1354 C C . THR A 1 163 ? -12.595 12.044 21.500 1.00 92.62 163 THR A C 1
ATOM 1356 O O . THR A 1 163 ? -11.656 11.253 21.600 1.00 92.62 163 THR A O 1
ATOM 1359 N N . VAL A 1 164 ? -12.657 13.147 22.252 1.00 94.12 164 VAL A N 1
ATOM 1360 C CA . VAL A 1 164 ? -11.612 13.532 23.215 1.00 94.12 164 VAL A CA 1
ATOM 1361 C C . VAL A 1 164 ? -11.611 12.570 24.401 1.00 94.12 164 VAL A C 1
ATOM 1363 O O . VAL A 1 164 ? -10.546 12.149 24.861 1.00 94.12 164 VAL A O 1
ATOM 1366 N N . ALA A 1 165 ? -12.793 12.172 24.875 1.00 94.50 165 ALA A N 1
ATOM 1367 C CA . ALA A 1 165 ? -12.919 11.169 25.926 1.00 94.50 165 ALA A CA 1
ATOM 1368 C C . ALA A 1 165 ? -12.383 9.797 25.488 1.00 94.50 165 ALA A C 1
ATOM 1370 O O . ALA A 1 165 ? -11.712 9.141 26.290 1.00 94.50 165 ALA A O 1
ATOM 1371 N N . VAL A 1 166 ? -12.621 9.387 24.234 1.00 93.94 166 VAL A N 1
ATOM 1372 C CA . VAL A 1 166 ? -12.049 8.150 23.668 1.00 93.94 166 VAL A CA 1
ATOM 1373 C C . VAL A 1 166 ? -10.521 8.211 23.686 1.00 93.94 166 VAL A C 1
ATOM 1375 O O . VAL A 1 166 ? -9.884 7.334 24.268 1.00 93.94 166 VAL A O 1
ATOM 1378 N N . LEU A 1 167 ? -9.917 9.269 23.133 1.00 91.50 167 LEU A N 1
ATOM 1379 C CA . LEU A 1 167 ? -8.455 9.419 23.093 1.00 91.50 167 LEU A CA 1
ATOM 1380 C C . LEU A 1 167 ? -7.833 9.417 24.497 1.00 91.50 167 LEU A C 1
ATOM 1382 O O . LEU A 1 167 ? -6.834 8.737 24.744 1.00 91.50 167 LEU A O 1
ATOM 1386 N N . LYS A 1 168 ? -8.457 10.116 25.452 1.00 93.50 168 LYS A N 1
ATOM 1387 C CA . LYS A 1 168 ? -8.011 10.125 26.852 1.00 93.50 168 LYS A CA 1
ATOM 1388 C C . LYS A 1 168 ? -8.103 8.739 27.493 1.00 93.50 168 LYS A C 1
ATOM 1390 O O . LYS A 1 168 ? -7.217 8.364 28.264 1.00 93.50 168 LYS A O 1
ATOM 1395 N N . MET A 1 169 ? -9.156 7.978 27.193 1.00 94.38 169 MET A N 1
ATOM 1396 C CA . MET A 1 169 ? -9.327 6.607 27.676 1.00 94.38 169 MET A CA 1
ATOM 1397 C C . MET A 1 169 ? -8.219 5.699 27.137 1.00 94.38 169 MET A C 1
ATOM 1399 O O . MET A 1 169 ? -7.582 5.009 27.930 1.00 94.38 169 MET A O 1
ATOM 1403 N N . LEU A 1 170 ? -7.928 5.771 25.835 1.00 93.62 170 LEU A N 1
ATOM 1404 C CA . LEU A 1 170 ? -6.867 4.984 25.202 1.00 93.62 170 LEU A CA 1
ATOM 1405 C C . LEU A 1 170 ? -5.495 5.256 25.829 1.00 93.62 170 LEU A C 1
ATOM 1407 O O . LEU A 1 170 ? -4.763 4.317 26.136 1.00 93.62 170 LEU A O 1
ATOM 1411 N N . GLN A 1 171 ? -5.173 6.527 26.089 1.00 91.50 171 GLN A N 1
ATOM 1412 C CA . GLN A 1 171 ? -3.934 6.910 26.770 1.00 91.50 171 GLN A CA 1
ATOM 1413 C C . GLN A 1 171 ? -3.891 6.421 28.224 1.00 91.50 171 GLN A C 1
ATOM 1415 O O . GLN A 1 171 ? -2.882 5.878 28.666 1.00 91.50 171 GLN A O 1
ATOM 1420 N N . THR A 1 172 ? -4.986 6.593 28.973 1.00 91.81 172 THR A N 1
ATOM 1421 C CA . THR A 1 172 ? -5.045 6.241 30.405 1.00 91.81 172 THR A CA 1
ATOM 1422 C C . THR A 1 172 ? -4.982 4.730 30.627 1.00 91.81 172 THR A C 1
ATOM 1424 O O . THR A 1 172 ? -4.403 4.280 31.612 1.00 91.81 172 THR A O 1
ATOM 1427 N N . LYS A 1 173 ? -5.571 3.944 29.718 1.00 91.88 173 LYS A N 1
ATOM 1428 C CA . LYS A 1 173 ? -5.602 2.477 29.783 1.00 91.88 173 LYS A CA 1
ATOM 1429 C C . LYS A 1 173 ? -4.421 1.793 29.083 1.00 91.88 173 LYS A C 1
ATOM 1431 O O . LYS A 1 173 ? -4.420 0.573 28.990 1.00 91.88 173 LYS A O 1
ATOM 1436 N N . ASP A 1 174 ? -3.433 2.553 28.607 1.00 91.25 174 ASP A N 1
ATOM 1437 C CA . ASP A 1 174 ? -2.251 2.025 27.909 1.00 91.25 174 ASP A CA 1
ATOM 1438 C C . ASP A 1 174 ? -2.590 1.194 26.653 1.00 91.25 174 ASP A C 1
ATOM 1440 O O . ASP A 1 174 ? -2.015 0.141 26.392 1.00 91.25 174 ASP A O 1
ATOM 1444 N N . LEU A 1 175 ? -3.565 1.669 25.870 1.00 93.69 175 LEU A N 1
ATOM 1445 C CA . LEU A 1 175 ? -4.090 0.990 24.677 1.00 93.69 175 LEU A CA 1
ATOM 1446 C C . LEU A 1 175 ? -3.469 1.485 23.362 1.00 93.69 175 LEU A C 1
ATOM 1448 O O . LEU A 1 175 ? -3.928 1.123 22.277 1.00 93.69 175 LEU A O 1
ATOM 1452 N N . LEU A 1 176 ? -2.430 2.312 23.443 1.00 92.38 176 LEU A N 1
ATOM 1453 C CA . LEU A 1 176 ? -1.640 2.774 22.303 1.00 92.38 176 LEU A CA 1
ATOM 1454 C C . LEU A 1 176 ? -0.293 2.056 22.296 1.00 92.38 176 LEU A C 1
ATOM 1456 O O . LEU A 1 176 ? 0.256 1.747 23.356 1.00 92.38 176 LEU A O 1
ATOM 1460 N N . ASP A 1 177 ? 0.240 1.801 21.107 1.00 91.44 177 ASP A N 1
ATOM 1461 C CA . ASP A 1 177 ? 1.547 1.169 20.978 1.00 91.44 177 ASP A CA 1
ATOM 1462 C C . ASP A 1 177 ? 2.653 2.119 21.452 1.00 91.44 177 ASP A C 1
ATOM 1464 O O . ASP A 1 177 ? 2.542 3.345 21.364 1.00 91.44 177 ASP A O 1
ATOM 1468 N N . ARG A 1 178 ? 3.735 1.541 21.981 1.00 89.50 178 ARG A N 1
ATOM 1469 C CA . ARG A 1 178 ? 4.888 2.284 22.493 1.00 89.50 178 ARG A CA 1
ATOM 1470 C C . ARG A 1 178 ? 6.168 1.845 21.807 1.00 89.50 178 ARG A C 1
ATOM 1472 O O . ARG A 1 178 ? 6.337 0.664 21.504 1.00 89.50 178 ARG A O 1
ATOM 1479 N N . ASN A 1 179 ? 7.069 2.797 21.597 1.00 84.38 179 ASN A N 1
ATOM 1480 C CA . ASN A 1 179 ? 8.415 2.529 21.107 1.00 84.38 179 ASN A CA 1
ATOM 1481 C C . ASN A 1 179 ? 9.317 1.941 22.215 1.00 84.38 179 ASN A C 1
ATOM 1483 O O . ASN A 1 179 ? 8.887 1.746 23.356 1.00 84.38 179 ASN A O 1
ATOM 1487 N N . GLU A 1 180 ? 10.580 1.652 21.887 1.00 79.75 180 GLU A N 1
ATOM 1488 C CA . GLU A 1 180 ? 11.531 1.040 22.833 1.00 79.75 180 GLU A CA 1
ATOM 1489 C C . GLU A 1 180 ? 11.846 1.926 24.050 1.00 79.75 180 GLU A C 1
ATOM 1491 O O . GLU A 1 180 ? 12.186 1.413 25.115 1.00 79.75 180 GLU A O 1
ATOM 1496 N N . GLU A 1 181 ? 11.681 3.242 23.915 1.00 81.88 181 GLU A N 1
ATOM 1497 C CA . GLU A 1 181 ? 11.866 4.227 24.986 1.00 81.88 181 GLU A CA 1
ATOM 1498 C C . GLU A 1 181 ? 10.620 4.361 25.880 1.00 81.88 181 GLU A C 1
ATOM 1500 O O . GLU A 1 181 ? 10.613 5.111 26.855 1.00 81.88 181 GLU A O 1
ATOM 1505 N N . GLY A 1 182 ? 9.550 3.622 25.567 1.00 83.88 182 GLY A N 1
ATOM 1506 C CA . GLY A 1 182 ? 8.283 3.662 26.288 1.00 83.88 182 GLY A CA 1
ATOM 1507 C C . GLY A 1 182 ? 7.414 4.875 25.948 1.00 83.88 182 GLY A C 1
ATOM 1508 O O . GLY A 1 182 ? 6.388 5.081 26.601 1.00 83.88 182 GLY A O 1
ATOM 1509 N N . MET A 1 183 ? 7.774 5.667 24.937 1.00 86.75 183 MET A N 1
ATOM 1510 C CA . MET A 1 183 ? 6.936 6.752 24.426 1.00 86.75 183 MET A CA 1
ATOM 1511 C C . MET A 1 183 ? 5.835 6.192 23.530 1.00 86.75 183 MET A C 1
ATOM 1513 O O . MET A 1 183 ? 6.016 5.153 22.899 1.00 86.75 183 MET A O 1
ATOM 1517 N N . ILE A 1 184 ? 4.685 6.869 23.486 1.00 87.88 184 ILE A N 1
ATOM 1518 C CA . ILE A 1 184 ? 3.597 6.518 22.564 1.00 87.88 184 ILE A CA 1
ATOM 1519 C C . ILE A 1 184 ? 4.134 6.646 21.137 1.00 87.88 184 ILE A C 1
ATOM 1521 O O . ILE A 1 184 ? 4.692 7.683 20.787 1.00 87.88 184 ILE A O 1
ATOM 1525 N N . ALA A 1 185 ? 3.995 5.584 20.350 1.00 87.25 185 ALA A N 1
ATOM 1526 C CA . ALA A 1 185 ? 4.391 5.575 18.952 1.00 87.25 185 ALA A CA 1
ATOM 1527 C C . ALA A 1 185 ? 3.394 6.376 18.102 1.00 87.25 185 ALA A C 1
ATOM 1529 O O . ALA A 1 185 ? 2.221 6.507 18.453 1.00 87.25 185 ALA A O 1
ATOM 1530 N N . ASP A 1 186 ? 3.845 6.870 16.950 1.00 82.50 186 ASP A N 1
ATOM 1531 C CA . ASP A 1 186 ? 3.005 7.679 16.056 1.00 82.50 186 ASP A CA 1
ATOM 1532 C C . ASP A 1 186 ? 1.849 6.895 15.419 1.00 82.50 186 ASP A C 1
ATOM 1534 O O . ASP A 1 186 ? 0.868 7.493 14.967 1.00 82.50 186 ASP A O 1
ATOM 1538 N N . ARG A 1 187 ? 1.968 5.562 15.387 1.00 86.00 187 ARG A N 1
ATOM 1539 C CA . ARG A 1 187 ? 1.016 4.620 14.791 1.00 86.00 187 ARG A CA 1
ATOM 1540 C C . ARG A 1 187 ? 0.963 3.316 15.581 1.00 86.00 187 ARG A C 1
ATOM 1542 O O . ARG A 1 187 ? 1.918 2.977 16.285 1.00 86.00 187 ARG A O 1
ATOM 1549 N N . CYS A 1 188 ? -0.137 2.584 15.439 1.00 90.44 188 CYS A N 1
ATOM 1550 C CA . CYS A 1 188 ? -0.320 1.286 16.086 1.00 90.44 188 CYS A CA 1
ATOM 1551 C C . CYS A 1 188 ? -0.219 0.137 15.077 1.00 90.44 188 CYS A C 1
ATOM 1553 O O . CYS A 1 188 ? -0.772 0.194 13.984 1.00 90.44 188 CYS A O 1
ATOM 1555 N N . TYR A 1 189 ? 0.414 -0.952 15.493 1.00 91.69 189 TYR A N 1
ATOM 1556 C CA . TYR A 1 189 ? 0.508 -2.221 14.766 1.00 91.69 189 TYR A CA 1
ATOM 1557 C C . TYR A 1 189 ? -0.378 -3.304 15.398 1.00 91.69 189 TYR A C 1
ATOM 1559 O O . TYR A 1 189 ? -0.185 -4.505 15.205 1.00 91.69 189 TYR A O 1
ATOM 1567 N N . THR A 1 190 ? -1.337 -2.873 16.213 1.00 93.38 190 THR A N 1
ATOM 1568 C CA . THR A 1 190 ? -2.219 -3.720 17.011 1.00 93.38 190 THR A CA 1
ATOM 1569 C C . THR A 1 190 ? -3.675 -3.337 16.799 1.00 93.38 190 THR A C 1
ATOM 1571 O O . THR A 1 190 ? -3.990 -2.196 16.464 1.00 93.38 190 THR A O 1
ATOM 1574 N N . VAL A 1 191 ? -4.586 -4.262 17.088 1.00 93.38 191 VAL A N 1
ATOM 1575 C CA . VAL A 1 191 ? -6.039 -4.037 17.136 1.00 93.38 191 VAL A CA 1
ATOM 1576 C C . VAL A 1 191 ? -6.518 -4.087 18.580 1.00 93.38 191 VAL A C 1
ATOM 1578 O O . VAL A 1 191 ? -5.947 -4.808 19.398 1.00 93.38 191 VAL A O 1
ATOM 1581 N N . LEU A 1 192 ? -7.585 -3.356 18.905 1.00 94.50 192 LEU A N 1
ATOM 1582 C CA . LEU A 1 192 ? -8.272 -3.569 20.172 1.00 94.50 192 LEU A CA 1
ATOM 1583 C C . LEU A 1 192 ? -9.182 -4.786 20.099 1.00 94.50 192 LEU A C 1
ATOM 1585 O O . LEU A 1 192 ? -10.012 -4.916 19.203 1.00 94.50 192 LEU A O 1
ATOM 1589 N N . GLN A 1 193 ? -9.082 -5.639 21.105 1.00 93.06 193 GLN A N 1
ATOM 1590 C CA . GLN A 1 193 ? -9.986 -6.757 21.299 1.00 93.06 193 GLN A CA 1
ATOM 1591 C C . GLN A 1 193 ? -10.630 -6.652 22.676 1.00 93.06 193 GLN A C 1
ATOM 1593 O O . GLN A 1 193 ? -9.938 -6.427 23.670 1.00 93.06 193 GLN A O 1
ATOM 1598 N N . LYS A 1 194 ? -11.952 -6.819 22.730 1.00 89.81 194 LYS A N 1
ATOM 1599 C CA . LYS A 1 194 ? -12.686 -6.939 23.991 1.00 89.81 194 LYS A CA 1
ATOM 1600 C C . LYS A 1 194 ? -12.386 -8.284 24.644 1.00 89.81 194 LYS A C 1
ATOM 1602 O O . LYS A 1 194 ? -12.387 -9.318 23.976 1.00 89.81 194 LYS A O 1
ATOM 1607 N N . SER A 1 195 ? -12.126 -8.259 25.942 1.00 84.12 195 SER A N 1
ATOM 1608 C CA . SER A 1 195 ? -12.118 -9.440 26.796 1.00 84.12 195 SER A CA 1
ATOM 1609 C C . SER A 1 195 ? -13.548 -9.913 27.084 1.00 84.12 195 SER A C 1
ATOM 1611 O O . SER A 1 195 ? -14.528 -9.225 26.796 1.00 84.12 195 SER A O 1
ATOM 1613 N N . GLU A 1 196 ? -13.668 -11.064 27.745 1.00 81.00 196 GLU A N 1
ATOM 1614 C CA . GLU A 1 196 ? -14.940 -11.559 28.296 1.00 81.00 196 GLU A CA 1
ATOM 1615 C C . GLU A 1 196 ? -15.566 -10.598 29.326 1.00 81.00 196 GLU A C 1
ATOM 1617 O O . GLU A 1 196 ? -16.766 -10.656 29.580 1.00 81.00 196 GLU A O 1
ATOM 1622 N N . THR A 1 197 ? -14.764 -9.700 29.909 1.00 81.44 197 THR A N 1
ATOM 1623 C CA . THR A 1 197 ? -15.194 -8.684 30.882 1.00 81.44 197 THR A CA 1
ATOM 1624 C C . THR A 1 197 ? -15.522 -7.329 30.243 1.00 81.44 197 THR A C 1
ATOM 1626 O O . THR A 1 197 ? -15.678 -6.351 30.968 1.00 81.44 197 THR A O 1
ATOM 1629 N N . ASP A 1 198 ? -15.621 -7.262 28.909 1.00 81.56 198 ASP A N 1
ATOM 1630 C CA . ASP A 1 198 ? -15.853 -6.037 28.119 1.00 81.56 198 ASP A CA 1
ATOM 1631 C C . ASP A 1 198 ? -14.744 -4.971 28.277 1.00 81.56 198 ASP A C 1
ATOM 1633 O O . ASP A 1 198 ? -14.933 -3.783 28.015 1.00 81.56 198 ASP A O 1
ATOM 1637 N N . GLU A 1 199 ? -13.542 -5.392 28.686 1.00 88.12 199 GLU A N 1
ATOM 1638 C CA . GLU A 1 199 ? -12.359 -4.533 28.724 1.00 88.12 199 GLU A CA 1
ATOM 1639 C C . GLU A 1 199 ? -11.539 -4.689 27.443 1.00 88.12 199 GLU A C 1
ATOM 1641 O O . GLU A 1 199 ? -11.301 -5.796 26.964 1.00 88.12 199 GLU A O 1
ATOM 1646 N N . TYR A 1 200 ? -11.068 -3.578 26.883 1.00 92.75 200 TYR A N 1
ATOM 1647 C CA . TYR A 1 200 ? -10.191 -3.624 25.718 1.00 92.75 200 TYR A CA 1
ATOM 1648 C C . TYR A 1 200 ? -8.759 -3.993 26.104 1.00 92.75 200 TYR A C 1
ATOM 1650 O O . TYR A 1 200 ? -8.215 -3.478 27.079 1.00 92.75 200 TYR A O 1
ATOM 1658 N N . ARG A 1 201 ? -8.129 -4.812 25.262 1.00 93.69 201 ARG A N 1
ATOM 1659 C CA . ARG A 1 201 ? -6.680 -5.035 25.224 1.00 93.69 201 ARG A CA 1
ATOM 1660 C C . ARG A 1 201 ? -6.153 -4.865 23.802 1.00 93.69 201 ARG A C 1
ATOM 1662 O O . ARG A 1 201 ? -6.856 -5.181 22.844 1.00 93.69 201 ARG A O 1
ATOM 1669 N N . SER A 1 202 ? -4.911 -4.414 23.671 1.00 94.06 202 SER A N 1
ATOM 1670 C CA . SER A 1 202 ? -4.213 -4.360 22.384 1.00 94.06 202 SER A CA 1
ATOM 1671 C C . SER A 1 202 ? -3.632 -5.731 22.039 1.00 94.06 202 SER A C 1
ATOM 1673 O O . SER A 1 202 ? -2.895 -6.306 22.842 1.00 94.06 202 SER A O 1
ATOM 1675 N N . VAL A 1 203 ? -3.940 -6.242 20.850 1.00 95.56 203 VAL A N 1
ATOM 1676 C CA . VAL A 1 203 ? -3.436 -7.521 20.325 1.00 95.56 203 VAL A CA 1
ATOM 1677 C C . VAL A 1 203 ? -2.787 -7.326 18.960 1.00 95.56 203 VAL A C 1
ATOM 1679 O O . VAL A 1 203 ? -3.201 -6.462 18.188 1.00 95.56 203 VAL A O 1
ATOM 1682 N N . ALA A 1 204 ? -1.758 -8.114 18.657 1.00 96.12 204 ALA A N 1
ATOM 1683 C CA . ALA A 1 204 ? -1.091 -8.073 17.358 1.00 96.12 204 ALA A CA 1
ATOM 1684 C C . ALA A 1 204 ? -2.020 -8.552 16.229 1.00 96.12 204 ALA A C 1
ATOM 1686 O O . ALA A 1 204 ? -2.974 -9.296 16.467 1.00 96.12 204 ALA A O 1
ATOM 1687 N N . TYR A 1 205 ? -1.707 -8.186 14.985 1.00 96.12 205 TYR A N 1
ATOM 1688 C CA . TYR A 1 205 ? -2.472 -8.637 13.817 1.00 96.12 205 TYR A CA 1
ATOM 1689 C C . TYR A 1 205 ? -2.494 -10.165 13.679 1.00 96.12 205 TYR A C 1
ATOM 1691 O O . TYR A 1 205 ? -3.556 -10.714 13.409 1.00 96.12 205 TYR A O 1
ATOM 1699 N N . CYS A 1 206 ? -1.395 -10.868 13.976 1.00 96.88 206 CYS A N 1
ATOM 1700 C CA . CYS A 1 206 ? -1.368 -12.338 13.948 1.00 96.88 206 CYS A CA 1
ATOM 1701 C C . CYS A 1 206 ? -2.278 -13.014 14.983 1.00 96.88 206 CYS A C 1
ATOM 1703 O O . CYS A 1 206 ? -2.639 -14.173 14.805 1.00 96.88 206 CYS A O 1
ATOM 1705 N N . GLU A 1 207 ? -2.659 -12.318 16.058 1.00 97.12 207 GLU A N 1
ATOM 1706 C CA . GLU A 1 207 ? -3.651 -12.810 17.020 1.00 97.12 207 GLU A CA 1
ATOM 1707 C C . GLU A 1 207 ? -5.070 -12.392 16.609 1.00 97.12 207 GLU A C 1
ATOM 1709 O O . GLU A 1 207 ? -6.020 -13.157 16.766 1.00 97.12 207 GLU A O 1
ATOM 1714 N N . ALA A 1 208 ? -5.225 -11.180 16.068 1.00 96.12 208 ALA A N 1
ATOM 1715 C CA . ALA A 1 208 ? -6.521 -10.642 15.670 1.00 96.12 208 ALA A CA 1
ATOM 1716 C C . ALA A 1 208 ? -7.084 -11.259 14.378 1.00 96.12 208 ALA A C 1
ATOM 1718 O O . ALA A 1 208 ? -8.312 -11.284 14.249 1.00 96.12 208 ALA A O 1
ATOM 1719 N N . PHE A 1 209 ? -6.209 -11.706 13.473 1.00 97.06 209 PHE A N 1
ATOM 1720 C CA . PHE A 1 209 ? -6.491 -12.207 12.121 1.00 97.06 209 PHE A CA 1
ATOM 1721 C C . PHE A 1 209 ? -5.565 -13.396 11.791 1.00 97.06 209 PHE A C 1
ATOM 1723 O O . PHE A 1 209 ? -4.666 -13.295 10.952 1.00 97.06 209 PHE A O 1
ATOM 1730 N N . PRO A 1 210 ? -5.675 -14.512 12.535 1.00 97.62 210 PRO A N 1
ATOM 1731 C CA . PRO A 1 210 ? -4.690 -15.587 12.466 1.00 97.62 210 PRO A CA 1
ATOM 1732 C C . PRO A 1 210 ? -4.653 -16.279 11.100 1.00 97.62 210 PRO A C 1
ATOM 1734 O O . PRO A 1 210 ? -3.581 -16.693 10.666 1.00 97.62 210 PRO A O 1
ATOM 1737 N N . THR A 1 211 ? -5.798 -16.401 10.423 1.00 98.19 211 THR A N 1
ATOM 1738 C CA . THR A 1 211 ? -5.893 -17.045 9.106 1.00 98.19 211 THR A CA 1
ATOM 1739 C C . THR A 1 211 ? -5.256 -16.170 8.035 1.00 98.19 211 THR A C 1
ATOM 1741 O O . THR A 1 211 ? -4.385 -16.623 7.298 1.00 98.19 211 THR A O 1
ATOM 1744 N N . GLU A 1 212 ? -5.648 -14.901 8.001 1.00 98.12 212 GLU A N 1
ATOM 1745 C CA . GLU A 1 212 ? -5.237 -13.922 7.004 1.00 98.12 212 GLU A CA 1
ATOM 1746 C C . GLU A 1 212 ? -3.734 -13.637 7.107 1.00 98.12 212 GLU A C 1
ATOM 1748 O O . GLU A 1 212 ? -3.011 -13.635 6.111 1.00 98.12 212 GLU A O 1
ATOM 1753 N N . VAL A 1 213 ? -3.225 -13.475 8.334 1.00 97.94 213 VAL A N 1
ATOM 1754 C CA . VAL A 1 213 ? -1.791 -13.260 8.559 1.00 97.94 213 VAL A CA 1
ATOM 1755 C C . VAL A 1 213 ? -0.975 -14.503 8.209 1.00 97.94 213 VAL A C 1
ATOM 1757 O O . VAL A 1 213 ? 0.114 -14.368 7.650 1.00 97.94 213 VAL A O 1
ATOM 1760 N N . ALA A 1 214 ? -1.475 -15.708 8.501 1.00 98.44 214 ALA A N 1
ATOM 1761 C CA . ALA A 1 214 ? -0.787 -16.941 8.123 1.00 98.44 214 ALA A CA 1
ATOM 1762 C C . ALA A 1 214 ? -0.684 -17.098 6.598 1.00 98.44 214 ALA A C 1
ATOM 1764 O O . ALA A 1 214 ? 0.371 -17.495 6.103 1.00 98.44 214 ALA A O 1
ATOM 1765 N N . GLU A 1 215 ? -1.736 -16.744 5.857 1.00 98.50 215 GLU A N 1
ATOM 1766 C CA . GLU A 1 215 ? -1.741 -16.764 4.392 1.00 98.50 215 GLU A CA 1
ATOM 1767 C C . GLU A 1 215 ? -0.703 -15.796 3.805 1.00 98.50 215 GLU A C 1
ATOM 1769 O O . GLU A 1 215 ? 0.148 -16.205 3.012 1.00 98.50 215 GLU A O 1
ATOM 1774 N N . VAL A 1 216 ? -0.688 -14.540 4.267 1.00 98.31 216 VAL A N 1
ATOM 1775 C CA . VAL A 1 216 ? 0.307 -13.542 3.837 1.00 98.31 216 VAL A CA 1
ATOM 1776 C C . VAL A 1 216 ? 1.733 -13.998 4.162 1.00 98.31 216 VAL A C 1
ATOM 1778 O O . VAL A 1 216 ? 2.628 -13.885 3.323 1.00 98.31 216 VAL A O 1
ATOM 1781 N N . ILE A 1 217 ? 1.962 -14.547 5.359 1.00 98.56 217 ILE A N 1
ATOM 1782 C CA . ILE A 1 217 ? 3.270 -15.088 5.757 1.00 98.56 217 ILE A CA 1
ATOM 1783 C C . ILE A 1 217 ? 3.708 -16.215 4.817 1.00 98.56 217 ILE A C 1
ATOM 1785 O O . ILE A 1 217 ? 4.858 -16.207 4.379 1.00 98.56 217 ILE A O 1
ATOM 1789 N N . SER A 1 218 ? 2.810 -17.144 4.483 1.00 98.75 218 SER A N 1
ATOM 1790 C CA . SER A 1 218 ? 3.109 -18.251 3.569 1.00 98.75 218 SER A CA 1
ATOM 1791 C C . SER A 1 218 ? 3.534 -17.739 2.191 1.00 98.75 218 SER A C 1
ATOM 1793 O O . SER A 1 218 ? 4.549 -18.174 1.655 1.00 98.75 218 SER A O 1
ATOM 1795 N N . LEU A 1 219 ? 2.814 -16.758 1.640 1.00 98.81 219 LEU A N 1
ATOM 1796 C CA . LEU A 1 219 ? 3.131 -16.174 0.331 1.00 98.81 219 LEU A CA 1
ATOM 1797 C C . LEU A 1 219 ? 4.458 -15.403 0.334 1.00 98.81 219 LEU A C 1
ATOM 1799 O O . LEU A 1 219 ? 5.202 -15.425 -0.650 1.00 98.81 219 LEU A O 1
ATOM 1803 N N . ILE A 1 220 ? 4.792 -14.752 1.451 1.00 98.75 220 ILE A N 1
ATOM 1804 C CA . ILE A 1 220 ? 6.108 -14.138 1.647 1.00 98.75 220 ILE A CA 1
ATOM 1805 C C . ILE A 1 220 ? 7.214 -15.204 1.637 1.00 98.75 220 ILE A C 1
ATOM 1807 O O . ILE A 1 220 ? 8.265 -14.987 1.031 1.00 98.75 220 ILE A O 1
ATOM 1811 N N . GLU A 1 221 ? 7.005 -16.347 2.293 1.00 98.81 221 GLU A N 1
ATOM 1812 C CA . GLU A 1 221 ? 7.972 -17.451 2.303 1.00 98.81 221 GLU A CA 1
ATOM 1813 C C . GLU A 1 221 ? 8.182 -18.037 0.904 1.00 98.81 221 GLU A C 1
ATOM 1815 O O . GLU A 1 221 ? 9.334 -18.192 0.486 1.00 98.81 221 GLU A O 1
ATOM 1820 N N . ASP A 1 222 ? 7.102 -18.248 0.151 1.00 98.81 222 ASP A N 1
ATOM 1821 C CA . ASP A 1 222 ? 7.155 -18.713 -1.237 1.00 98.81 222 ASP A CA 1
ATOM 1822 C C . ASP A 1 222 ? 7.919 -17.733 -2.143 1.00 98.81 222 ASP A C 1
ATOM 1824 O O . ASP A 1 222 ? 8.751 -18.143 -2.964 1.00 98.81 222 ASP A O 1
ATOM 1828 N N . LEU A 1 223 ? 7.690 -16.422 -1.985 1.00 98.69 223 LEU A N 1
ATOM 1829 C CA . LEU A 1 223 ? 8.434 -15.395 -2.717 1.00 98.69 223 LEU A CA 1
ATOM 1830 C C . LEU A 1 223 ? 9.921 -15.416 -2.345 1.00 98.69 223 LEU A C 1
ATOM 1832 O O . LEU A 1 223 ? 10.773 -15.419 -3.236 1.00 98.69 223 LEU A O 1
ATOM 1836 N N . VAL A 1 224 ? 10.257 -15.467 -1.055 1.00 98.81 224 VAL A N 1
ATOM 1837 C CA . VAL A 1 224 ? 11.653 -15.549 -0.595 1.00 98.81 224 VAL A CA 1
ATOM 1838 C C . VAL A 1 224 ? 12.342 -16.784 -1.178 1.00 98.81 224 VAL A C 1
ATOM 1840 O O . VAL A 1 224 ? 13.459 -16.677 -1.697 1.00 98.81 224 VAL A O 1
ATOM 1843 N N . GLU A 1 225 ? 11.679 -17.941 -1.165 1.00 98.69 225 GLU A N 1
ATOM 1844 C CA . GLU A 1 225 ? 12.203 -19.162 -1.773 1.00 98.69 225 GLU A CA 1
ATOM 1845 C C . GLU A 1 225 ? 12.414 -18.985 -3.285 1.00 98.69 225 GLU A C 1
ATOM 1847 O O . GLU A 1 225 ? 13.477 -19.337 -3.809 1.00 98.69 225 GLU A O 1
ATOM 1852 N N . ALA A 1 226 ? 11.454 -18.396 -4.000 1.00 98.56 226 ALA A N 1
ATOM 1853 C CA . ALA A 1 226 ? 11.564 -18.147 -5.434 1.00 98.56 226 ALA A CA 1
ATOM 1854 C C . ALA A 1 226 ? 12.724 -17.195 -5.785 1.00 98.56 226 ALA A C 1
ATOM 1856 O O . ALA A 1 226 ? 13.495 -17.484 -6.705 1.00 98.56 226 ALA A O 1
ATOM 1857 N N . LEU A 1 227 ? 12.888 -16.094 -5.042 1.00 98.56 227 LEU A N 1
ATOM 1858 C CA . LEU A 1 227 ? 13.988 -15.141 -5.235 1.00 98.56 227 LEU A CA 1
ATOM 1859 C C . LEU A 1 227 ? 15.345 -15.768 -4.905 1.00 98.56 227 LEU A C 1
ATOM 1861 O O . LEU A 1 227 ? 16.331 -15.497 -5.592 1.00 98.56 227 LEU A O 1
ATOM 1865 N N . SER A 1 228 ? 15.410 -16.649 -3.900 1.00 98.19 228 SER A N 1
ATOM 1866 C CA . SER A 1 228 ? 16.650 -17.338 -3.519 1.00 98.19 228 SER A CA 1
ATOM 1867 C C . SER A 1 228 ? 17.237 -18.189 -4.655 1.00 98.19 228 SER A C 1
ATOM 1869 O O . SER A 1 228 ? 18.460 -18.307 -4.761 1.00 98.19 228 SER A O 1
ATOM 1871 N N . LYS A 1 229 ? 16.377 -18.709 -5.541 1.00 98.12 229 LYS A N 1
ATOM 1872 C CA . LYS A 1 229 ? 16.729 -19.548 -6.701 1.00 98.12 229 LYS A CA 1
ATOM 1873 C C . LYS A 1 229 ? 17.082 -18.750 -7.960 1.00 98.12 229 LYS A C 1
ATOM 1875 O O . LYS A 1 229 ? 17.497 -19.345 -8.950 1.00 98.12 229 LYS A O 1
ATOM 1880 N N . CYS A 1 230 ? 16.884 -17.434 -7.948 1.00 97.00 230 CYS A N 1
ATOM 1881 C CA . CYS A 1 230 ? 17.174 -16.552 -9.076 1.00 97.00 230 CYS A CA 1
ATOM 1882 C C . CYS A 1 230 ? 18.465 -15.762 -8.830 1.00 97.00 230 CYS A C 1
ATOM 1884 O O . CYS A 1 230 ? 18.843 -15.524 -7.682 1.00 97.00 230 CYS A O 1
ATOM 1886 N N . GLU A 1 231 ? 19.108 -15.309 -9.902 1.00 96.88 231 GLU A N 1
ATOM 1887 C CA . GLU A 1 231 ? 20.232 -14.371 -9.834 1.00 96.88 231 GLU A CA 1
ATOM 1888 C C . GLU A 1 231 ? 19.760 -12.946 -10.146 1.00 96.88 231 GLU A C 1
ATOM 1890 O O . GLU A 1 231 ? 18.975 -12.730 -11.073 1.00 96.88 231 GLU A O 1
ATOM 1895 N N . ASP A 1 232 ? 20.249 -11.967 -9.380 1.00 97.44 232 ASP A N 1
ATOM 1896 C CA . ASP A 1 232 ? 20.062 -10.538 -9.664 1.00 97.44 232 ASP A CA 1
ATOM 1897 C C . ASP A 1 232 ? 21.353 -9.953 -10.242 1.00 97.44 232 ASP A C 1
ATOM 1899 O O . ASP A 1 232 ? 22.142 -9.300 -9.562 1.00 97.44 232 ASP A O 1
ATOM 1903 N N . GLU A 1 233 ? 21.573 -10.203 -11.527 1.00 95.62 233 GLU A N 1
ATOM 1904 C CA . GLU A 1 233 ? 22.761 -9.731 -12.245 1.00 95.62 233 GLU A CA 1
ATOM 1905 C C . GLU A 1 233 ? 22.696 -8.233 -12.596 1.00 95.62 233 GLU A C 1
ATOM 1907 O O . GLU A 1 233 ? 23.697 -7.651 -13.014 1.00 95.62 233 GLU A O 1
ATOM 1912 N N . VAL A 1 234 ? 21.523 -7.597 -12.456 1.00 97.31 234 VAL A N 1
ATOM 1913 C CA . VAL A 1 234 ? 21.310 -6.206 -12.886 1.00 97.31 234 VAL A CA 1
ATOM 1914 C C . VAL A 1 234 ? 21.690 -5.222 -11.789 1.00 97.31 234 VAL A C 1
ATOM 1916 O O . VAL A 1 234 ? 22.456 -4.298 -12.060 1.00 97.31 234 VAL A O 1
ATOM 1919 N N . PHE A 1 235 ? 21.166 -5.416 -10.575 1.00 97.62 235 PHE A N 1
ATOM 1920 C CA . PHE A 1 235 ? 21.378 -4.493 -9.453 1.00 97.62 235 PHE A CA 1
ATOM 1921 C C . PHE A 1 235 ? 22.072 -5.137 -8.252 1.00 97.62 235 PHE A C 1
ATOM 1923 O O . PHE A 1 235 ? 22.500 -4.409 -7.360 1.00 97.62 235 PHE A O 1
ATOM 1930 N N . GLN A 1 236 ? 22.222 -6.467 -8.235 1.00 97.94 236 GLN A N 1
ATOM 1931 C CA . GLN A 1 236 ? 22.906 -7.222 -7.177 1.00 97.94 236 GLN A CA 1
ATOM 1932 C C . GLN A 1 236 ? 22.333 -6.965 -5.769 1.00 97.94 236 GLN A C 1
ATOM 1934 O O . GLN A 1 236 ? 23.049 -7.018 -4.773 1.00 97.94 236 GLN A O 1
ATOM 1939 N N . GLN A 1 237 ? 21.022 -6.723 -5.678 1.00 98.19 237 GLN A N 1
ATOM 1940 C CA . GLN A 1 237 ? 20.283 -6.431 -4.443 1.00 98.19 237 GLN A CA 1
ATOM 1941 C C . GLN A 1 237 ? 19.327 -7.557 -4.029 1.00 98.19 237 GLN A C 1
ATOM 1943 O O . GLN A 1 237 ? 18.462 -7.363 -3.177 1.00 98.19 237 GLN A O 1
ATOM 1948 N N . LYS A 1 238 ? 19.511 -8.770 -4.565 1.00 98.44 238 LYS A N 1
ATOM 1949 C CA . LYS A 1 238 ? 18.787 -9.984 -4.142 1.00 98.44 238 LYS A CA 1
ATOM 1950 C C . LYS A 1 238 ? 18.728 -10.149 -2.620 1.00 98.44 238 LYS A C 1
ATOM 1952 O O . LYS A 1 238 ? 17.667 -10.459 -2.086 1.00 98.44 238 LYS A O 1
ATOM 1957 N N . ALA A 1 239 ? 19.855 -9.954 -1.933 1.00 98.56 239 ALA A N 1
ATOM 1958 C CA . ALA A 1 239 ? 19.916 -10.082 -0.479 1.00 98.56 239 ALA A CA 1
ATOM 1959 C C . ALA A 1 239 ? 19.045 -9.031 0.226 1.00 98.56 239 ALA A C 1
ATOM 1961 O O . ALA A 1 239 ? 18.329 -9.379 1.158 1.00 98.56 239 ALA A O 1
ATOM 1962 N N . GLU A 1 240 ? 19.042 -7.784 -0.250 1.00 98.56 240 GLU A N 1
ATOM 1963 C CA . GLU A 1 240 ? 18.237 -6.708 0.342 1.00 98.56 240 GLU A CA 1
ATOM 1964 C C . GLU A 1 240 ? 16.738 -6.934 0.134 1.00 98.56 240 GLU A C 1
ATOM 1966 O O . GLU A 1 240 ? 15.959 -6.793 1.075 1.00 98.56 240 GLU A O 1
ATOM 1971 N N . TRP A 1 241 ? 16.336 -7.401 -1.053 1.00 98.56 241 TRP A N 1
ATOM 1972 C CA . TRP A 1 241 ? 14.956 -7.819 -1.312 1.00 98.56 241 TRP A CA 1
ATOM 1973 C C . TRP A 1 241 ? 14.508 -8.952 -0.384 1.00 98.56 241 TRP A C 1
ATOM 1975 O O . TRP A 1 241 ? 13.445 -8.865 0.229 1.00 98.56 241 TRP A O 1
ATOM 1985 N N . ILE A 1 242 ? 15.322 -10.002 -0.234 1.00 98.69 242 ILE A N 1
ATOM 1986 C CA . ILE A 1 242 ? 15.016 -11.114 0.677 1.00 98.69 242 ILE A CA 1
ATOM 1987 C C . ILE A 1 242 ? 14.938 -10.622 2.128 1.00 98.69 242 ILE A C 1
ATOM 1989 O O . ILE A 1 242 ? 13.991 -10.967 2.833 1.00 98.69 242 ILE A O 1
ATOM 1993 N N . ASN A 1 243 ? 15.888 -9.794 2.570 1.00 98.69 243 ASN A N 1
ATOM 1994 C CA . ASN A 1 243 ? 15.906 -9.239 3.923 1.00 98.69 243 ASN A CA 1
ATOM 1995 C C . ASN A 1 243 ? 14.650 -8.412 4.217 1.00 98.69 243 ASN A C 1
ATOM 1997 O O . ASN A 1 243 ? 14.092 -8.532 5.305 1.00 98.69 243 ASN A O 1
ATOM 2001 N N . TYR A 1 244 ? 14.181 -7.619 3.251 1.00 98.50 244 TYR A N 1
ATOM 2002 C CA . TYR A 1 244 ? 12.949 -6.841 3.374 1.00 98.50 244 TYR A CA 1
ATOM 2003 C C . TYR A 1 244 ? 11.720 -7.731 3.584 1.00 98.50 244 TYR A C 1
ATOM 2005 O O . TYR A 1 244 ? 10.998 -7.565 4.568 1.00 98.50 244 TYR A O 1
ATOM 2013 N N . PHE A 1 245 ? 11.515 -8.733 2.728 1.00 98.50 245 PHE A N 1
ATOM 2014 C CA . PHE A 1 245 ? 10.381 -9.649 2.869 1.00 98.50 245 PHE A CA 1
ATOM 2015 C C . PHE A 1 245 ? 10.456 -10.480 4.159 1.00 98.50 245 PHE A C 1
ATOM 2017 O O . PHE A 1 245 ? 9.453 -10.657 4.851 1.00 98.50 245 PHE A O 1
ATOM 2024 N N . VAL A 1 246 ? 11.652 -10.927 4.554 1.00 98.69 246 VAL A N 1
ATOM 2025 C CA . VAL A 1 246 ? 11.861 -11.606 5.842 1.00 98.69 246 VAL A CA 1
ATOM 2026 C C . VAL A 1 246 ? 11.548 -10.683 7.023 1.00 98.69 246 VAL A C 1
ATOM 2028 O O . VAL A 1 246 ? 10.952 -11.142 8.001 1.00 98.69 246 VAL A O 1
ATOM 2031 N N . ALA A 1 247 ? 11.905 -9.398 6.951 1.00 98.31 247 ALA A N 1
ATOM 2032 C CA . ALA A 1 247 ? 11.567 -8.424 7.984 1.00 98.31 247 ALA A CA 1
ATOM 2033 C C . ALA A 1 247 ? 10.045 -8.255 8.116 1.00 98.31 247 ALA A C 1
ATOM 2035 O O . ALA A 1 247 ? 9.540 -8.332 9.237 1.00 98.31 247 ALA A O 1
ATOM 2036 N N . ILE A 1 248 ? 9.312 -8.122 6.998 1.00 97.56 248 ILE A N 1
ATOM 2037 C CA . ILE A 1 248 ? 7.837 -8.050 7.005 1.00 97.56 248 ILE A CA 1
ATOM 2038 C C . ILE A 1 248 ? 7.257 -9.294 7.672 1.00 97.56 248 ILE A C 1
ATOM 2040 O O . ILE A 1 248 ? 6.450 -9.183 8.595 1.00 97.56 248 ILE A O 1
ATOM 2044 N N . LYS A 1 249 ? 7.718 -10.483 7.267 1.00 98.06 249 LYS A N 1
ATOM 2045 C CA . LYS A 1 249 ? 7.285 -11.748 7.867 1.00 98.06 249 LYS A CA 1
ATOM 2046 C C . LYS A 1 249 ? 7.469 -11.750 9.382 1.00 98.06 249 LYS A C 1
ATOM 2048 O O . LYS A 1 249 ? 6.572 -12.142 10.120 1.00 98.06 249 LYS A O 1
ATOM 2053 N N . CYS A 1 250 ? 8.634 -11.310 9.855 1.00 98.38 250 CYS A N 1
ATOM 2054 C CA . CYS A 1 250 ? 8.945 -11.281 11.280 1.00 98.38 250 CYS A CA 1
ATOM 2055 C C . CYS A 1 250 ? 8.078 -10.274 12.047 1.00 98.38 250 CYS A C 1
ATOM 2057 O O . CYS A 1 250 ? 7.723 -10.544 13.193 1.00 98.38 250 CYS A O 1
ATOM 2059 N N . ALA A 1 251 ? 7.753 -9.131 11.437 1.00 96.75 251 ALA A N 1
ATOM 2060 C CA . ALA A 1 251 ? 6.872 -8.129 12.024 1.00 96.75 251 ALA A CA 1
ATOM 2061 C C . ALA A 1 251 ? 5.423 -8.628 12.106 1.00 96.75 251 ALA A C 1
ATOM 2063 O O . ALA A 1 251 ? 4.826 -8.573 13.179 1.00 96.75 251 ALA A O 1
ATOM 2064 N N . LEU A 1 252 ? 4.896 -9.205 11.022 1.00 96.75 252 LEU A N 1
ATOM 2065 C CA . LEU A 1 252 ? 3.557 -9.799 10.992 1.00 96.75 252 LEU A CA 1
ATOM 2066 C C . LEU A 1 252 ? 3.422 -10.970 11.969 1.00 96.75 252 LEU A C 1
ATOM 2068 O O . LEU A 1 252 ? 2.414 -11.08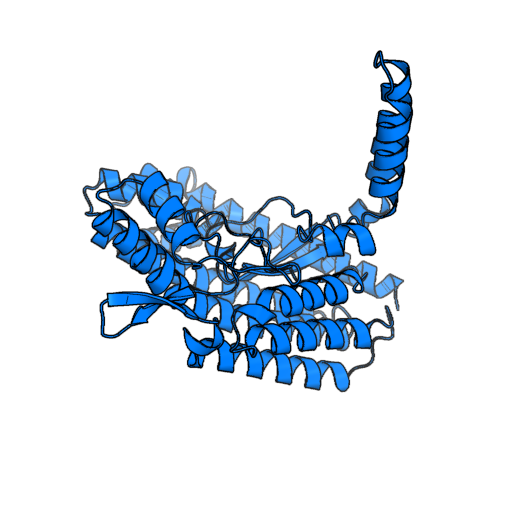1 12.659 1.00 96.75 252 LEU A O 1
ATOM 2072 N N . ALA A 1 253 ? 4.448 -11.815 12.082 1.00 97.75 253 ALA A N 1
ATOM 2073 C CA . ALA A 1 253 ? 4.437 -12.978 12.964 1.00 97.75 253 ALA A CA 1
ATOM 2074 C C . ALA A 1 253 ? 4.622 -12.643 14.455 1.00 97.75 253 ALA A C 1
ATOM 2076 O O . ALA A 1 253 ? 4.557 -13.552 15.279 1.00 97.75 253 ALA A O 1
ATOM 2077 N N . GLN A 1 254 ? 4.894 -11.389 14.835 1.00 97.62 254 GLN A N 1
ATOM 2078 C CA . GLN A 1 254 ? 5.208 -11.019 16.217 1.00 97.62 254 GLN A CA 1
ATOM 2079 C C . GLN A 1 254 ? 3.935 -10.920 17.079 1.00 97.62 254 GLN A C 1
ATOM 2081 O O . GLN A 1 254 ? 3.193 -9.949 16.945 1.00 97.62 254 GLN A O 1
ATOM 2086 N N . PRO A 1 255 ? 3.694 -11.836 18.040 1.00 96.62 255 PRO A N 1
ATOM 2087 C CA . PRO A 1 255 ? 2.475 -11.796 18.846 1.00 96.62 255 PRO A CA 1
ATOM 2088 C C . PRO A 1 255 ? 2.531 -10.781 19.990 1.00 96.62 255 PRO A C 1
ATOM 2090 O O . PRO A 1 255 ? 1.518 -10.547 20.634 1.00 96.62 255 PRO A O 1
ATOM 2093 N N . GLN A 1 256 ? 3.700 -10.213 20.314 1.00 95.19 256 GLN A N 1
ATOM 2094 C CA . GLN A 1 256 ? 3.862 -9.327 21.469 1.00 95.19 256 GLN A CA 1
ATOM 2095 C C . GLN A 1 256 ? 3.733 -7.852 21.053 1.00 95.19 256 GLN A C 1
ATOM 2097 O O . GLN A 1 256 ? 4.685 -7.323 20.471 1.00 95.19 256 GLN A O 1
ATOM 2102 N N . PRO A 1 257 ? 2.648 -7.143 21.440 1.00 93.06 257 PRO A N 1
ATOM 2103 C CA . PRO A 1 257 ? 2.428 -5.731 21.114 1.00 93.06 257 PRO A CA 1
ATOM 2104 C C . PRO A 1 257 ? 3.640 -4.826 21.336 1.00 93.06 257 PRO A C 1
ATOM 2106 O O . PRO A 1 257 ? 4.057 -4.084 20.455 1.00 93.06 257 PRO A O 1
ATOM 2109 N N . LYS A 1 258 ? 4.289 -4.971 22.497 1.00 91.50 258 LYS A N 1
ATOM 2110 C CA . LYS A 1 258 ? 5.432 -4.142 22.917 1.00 91.50 258 LYS A CA 1
ATOM 2111 C C . LYS A 1 258 ? 6.676 -4.284 22.037 1.00 91.50 258 LYS A C 1
ATOM 2113 O O . LYS A 1 258 ? 7.610 -3.508 22.186 1.00 91.50 258 LYS A O 1
ATOM 2118 N N . LYS A 1 259 ? 6.731 -5.299 21.170 1.00 94.00 259 LYS A N 1
ATOM 2119 C CA . LYS A 1 259 ? 7.847 -5.519 20.244 1.00 94.00 259 LYS A CA 1
ATOM 2120 C C . LYS A 1 259 ? 7.541 -5.035 18.833 1.00 94.00 259 LYS A C 1
ATOM 2122 O O . LYS A 1 259 ? 8.481 -4.852 18.068 1.00 94.00 259 LYS A O 1
ATOM 2127 N N . LEU A 1 260 ? 6.273 -4.832 18.477 1.00 93.88 260 LEU A N 1
ATOM 2128 C CA . LEU A 1 260 ? 5.877 -4.586 17.091 1.00 93.88 260 LEU A CA 1
ATOM 2129 C C . LEU A 1 260 ? 6.531 -3.336 16.512 1.00 93.88 260 LEU A C 1
ATOM 2131 O O . LEU A 1 260 ? 7.097 -3.425 15.430 1.00 93.88 260 LEU A O 1
ATOM 2135 N N . VAL A 1 261 ? 6.558 -2.227 17.257 1.00 92.94 261 VAL A N 1
ATOM 2136 C CA . VAL A 1 261 ? 7.189 -0.975 16.801 1.00 92.94 261 VAL A CA 1
ATOM 2137 C C . VAL A 1 261 ? 8.646 -1.203 16.386 1.00 92.94 261 VAL A C 1
ATOM 2139 O O . VAL A 1 261 ? 9.048 -0.791 15.305 1.00 92.94 261 VAL A O 1
ATOM 2142 N N . LYS A 1 262 ? 9.423 -1.954 17.181 1.00 93.75 262 LYS A N 1
ATOM 2143 C CA . LYS A 1 262 ? 10.813 -2.305 16.840 1.00 93.75 262 LYS A CA 1
ATOM 2144 C C . LYS A 1 262 ? 10.898 -3.156 15.570 1.00 93.75 262 LYS A C 1
ATOM 2146 O O . LYS A 1 262 ? 11.788 -2.960 14.749 1.00 93.75 262 LYS A O 1
ATOM 2151 N N . TYR A 1 263 ? 10.021 -4.149 15.434 1.00 95.38 263 TYR A N 1
ATOM 2152 C CA . TYR A 1 263 ? 10.044 -5.049 14.282 1.00 95.38 263 TYR A CA 1
ATOM 2153 C C . TYR A 1 263 ? 9.675 -4.320 12.992 1.00 95.38 263 TYR A C 1
ATOM 2155 O O . TYR A 1 263 ? 10.355 -4.516 11.991 1.00 95.38 263 TYR A O 1
ATOM 2163 N N . TRP A 1 264 ? 8.679 -3.438 13.031 1.00 94.00 264 TRP A N 1
ATOM 2164 C CA . TRP A 1 264 ? 8.330 -2.593 11.894 1.00 94.00 264 TRP A CA 1
ATOM 2165 C C . TRP A 1 264 ? 9.428 -1.579 11.573 1.00 94.00 264 TRP A C 1
ATOM 2167 O O . TRP A 1 264 ? 9.830 -1.497 10.424 1.00 94.00 264 TRP A O 1
ATOM 2177 N N . ALA A 1 265 ? 10.085 -0.975 12.566 1.00 93.19 265 ALA A N 1
ATOM 2178 C CA . ALA A 1 265 ? 11.274 -0.156 12.310 1.00 93.19 265 ALA A CA 1
ATOM 2179 C C . ALA A 1 265 ? 12.421 -0.944 11.629 1.00 93.19 265 ALA A C 1
ATOM 2181 O O . ALA A 1 265 ? 13.277 -0.367 10.959 1.00 93.19 265 ALA A O 1
ATOM 2182 N N . ASN A 1 266 ? 12.492 -2.274 11.784 1.00 95.75 266 ASN A N 1
ATOM 2183 C CA . ASN A 1 266 ? 13.435 -3.100 11.019 1.00 95.75 266 ASN A CA 1
ATOM 2184 C C . ASN A 1 266 ? 12.977 -3.331 9.572 1.00 95.75 266 ASN A C 1
ATOM 2186 O O . ASN A 1 266 ? 13.831 -3.467 8.696 1.00 95.75 266 ASN A O 1
ATOM 2190 N N . VAL A 1 267 ? 11.664 -3.362 9.320 1.00 95.81 267 VAL A N 1
ATOM 2191 C CA . VAL A 1 267 ? 11.100 -3.370 7.962 1.00 95.81 267 VAL A CA 1
ATOM 2192 C C . VAL A 1 267 ? 11.523 -2.099 7.233 1.00 95.81 267 VAL A C 1
ATOM 2194 O O . VAL A 1 267 ? 12.083 -2.201 6.145 1.00 95.81 267 VAL A O 1
ATOM 2197 N N . ASP A 1 268 ? 11.374 -0.935 7.865 1.00 94.25 268 ASP A N 1
ATOM 2198 C CA . ASP A 1 268 ? 11.767 0.369 7.315 1.00 94.25 268 ASP A CA 1
ATOM 2199 C C . ASP A 1 268 ? 13.257 0.383 6.957 1.00 94.25 268 ASP A C 1
ATOM 2201 O O . ASP A 1 268 ? 13.646 0.723 5.838 1.00 94.25 268 ASP A O 1
ATOM 2205 N N . ARG A 1 269 ? 14.113 -0.073 7.883 1.00 96.00 269 ARG A N 1
ATOM 2206 C CA . ARG A 1 269 ? 15.563 -0.166 7.653 1.00 96.00 269 ARG A CA 1
ATOM 2207 C C . ARG A 1 269 ? 15.921 -1.096 6.497 1.00 96.00 269 ARG A C 1
ATOM 2209 O O . ARG A 1 269 ? 16.841 -0.787 5.742 1.00 96.00 269 ARG A O 1
ATOM 2216 N N . ALA A 1 270 ? 15.245 -2.237 6.370 1.00 97.50 270 ALA A N 1
ATOM 2217 C CA . ALA A 1 270 ? 15.479 -3.172 5.272 1.00 97.50 270 ALA A CA 1
ATOM 2218 C C . ALA A 1 270 ? 14.995 -2.591 3.934 1.00 97.50 270 ALA A C 1
ATOM 2220 O O . ALA A 1 270 ? 15.699 -2.672 2.930 1.00 97.50 270 ALA A O 1
ATOM 2221 N N . TRP A 1 271 ? 13.840 -1.929 3.931 1.00 96.25 271 TRP A N 1
ATOM 2222 C CA . TRP A 1 271 ? 13.270 -1.287 2.751 1.00 96.25 271 TRP A CA 1
ATOM 2223 C C . TRP A 1 271 ? 14.122 -0.124 2.231 1.00 96.25 271 TRP A C 1
ATOM 2225 O O . TRP A 1 271 ? 14.327 0.019 1.024 1.00 96.25 271 TRP A O 1
ATOM 2235 N N . MET A 1 272 ? 14.681 0.686 3.132 1.00 95.88 272 MET A N 1
ATOM 2236 C CA . MET A 1 272 ? 15.560 1.805 2.778 1.00 95.88 272 MET A CA 1
ATOM 2237 C C . MET A 1 272 ? 16.851 1.363 2.076 1.00 95.88 272 MET A C 1
ATOM 2239 O O . MET A 1 272 ? 17.428 2.145 1.319 1.00 95.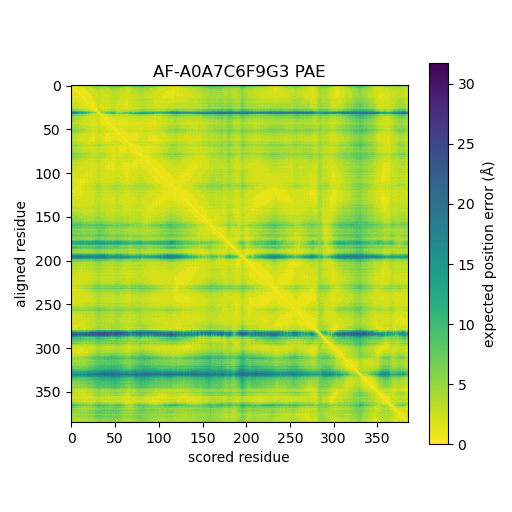88 272 MET A O 1
ATOM 2243 N N . ARG A 1 273 ? 17.288 0.109 2.267 1.00 96.69 273 ARG A N 1
ATOM 2244 C CA . ARG A 1 273 ? 18.452 -0.464 1.566 1.00 96.69 273 ARG A CA 1
ATOM 2245 C C . ARG A 1 273 ? 18.161 -0.823 0.112 1.00 96.69 273 ARG A C 1
ATOM 2247 O O . ARG A 1 273 ? 19.097 -0.889 -0.680 1.00 96.69 273 ARG A O 1
ATOM 2254 N N . ILE A 1 274 ? 16.892 -1.015 -0.250 1.00 97.25 274 ILE A N 1
ATOM 2255 C CA . ILE A 1 274 ? 16.485 -1.307 -1.624 1.00 97.25 274 ILE A CA 1
ATOM 2256 C C . ILE A 1 274 ? 16.513 -0.015 -2.437 1.00 97.25 274 ILE A C 1
ATOM 2258 O O . ILE A 1 274 ? 15.685 0.880 -2.247 1.00 97.25 274 ILE A O 1
ATOM 2262 N N . THR A 1 275 ? 17.440 0.047 -3.389 1.00 96.44 275 THR A N 1
ATOM 2263 C CA . THR A 1 275 ? 17.671 1.213 -4.258 1.00 96.44 275 THR A CA 1
ATOM 2264 C C . THR A 1 275 ? 17.359 0.951 -5.734 1.00 96.44 275 THR A C 1
ATOM 2266 O O . THR A 1 275 ? 17.742 1.708 -6.625 1.00 96.44 275 THR A O 1
ATOM 2269 N N . THR A 1 276 ? 16.671 -0.154 -6.018 1.00 97.00 276 THR A N 1
ATOM 2270 C CA . THR A 1 276 ? 16.296 -0.547 -7.378 1.00 97.00 276 THR A CA 1
ATOM 2271 C C . THR A 1 276 ? 15.187 0.349 -7.947 1.00 97.00 276 THR A C 1
ATOM 2273 O O . THR A 1 276 ? 14.424 0.948 -7.194 1.00 97.00 276 THR A O 1
ATOM 2276 N N . PRO A 1 277 ? 15.025 0.426 -9.277 1.00 96.75 277 PRO A N 1
ATOM 2277 C CA . PRO A 1 277 ? 13.966 1.222 -9.911 1.00 96.75 277 PRO A CA 1
ATOM 2278 C C . PRO A 1 277 ? 12.537 0.679 -9.707 1.00 96.75 277 PRO A C 1
ATOM 2280 O O . PRO A 1 277 ? 11.574 1.372 -10.033 1.00 96.75 277 PRO A O 1
ATOM 2283 N N . LEU A 1 278 ? 12.402 -0.552 -9.199 1.00 96.88 278 LEU A N 1
ATOM 2284 C CA . LEU A 1 278 ? 11.152 -1.092 -8.667 1.00 96.88 278 LEU A CA 1
ATOM 2285 C C . LEU A 1 278 ? 11.144 -0.885 -7.154 1.00 96.88 278 LEU A C 1
ATOM 2287 O O . LEU A 1 278 ? 12.158 -1.132 -6.499 1.00 96.88 278 LEU A O 1
ATOM 2291 N N . GLN A 1 279 ? 10.005 -0.472 -6.615 1.00 94.75 279 GLN A N 1
ATOM 2292 C CA . GLN A 1 279 ? 9.812 -0.222 -5.189 1.00 94.75 279 GLN A CA 1
ATOM 2293 C C . GLN A 1 279 ? 8.480 -0.829 -4.764 1.00 94.75 279 GLN A C 1
ATOM 2295 O O . GLN A 1 279 ? 7.459 -0.514 -5.358 1.00 94.75 279 GLN A O 1
ATOM 2300 N N . VAL A 1 280 ? 8.472 -1.702 -3.758 1.00 92.94 280 VAL A N 1
ATOM 2301 C CA . VAL A 1 280 ? 7.211 -2.084 -3.104 1.00 92.94 280 VAL A CA 1
ATOM 2302 C C . VAL A 1 280 ? 6.767 -0.896 -2.259 1.00 92.94 280 VAL A C 1
ATOM 2304 O O . VAL A 1 280 ? 7.591 -0.361 -1.508 1.00 92.94 280 VAL A O 1
ATOM 2307 N N . GLY A 1 281 ? 5.510 -0.478 -2.410 1.00 83.12 281 GLY A N 1
ATOM 2308 C CA . GLY A 1 281 ? 4.885 0.541 -1.577 1.00 83.12 281 GLY A CA 1
ATOM 2309 C C . GLY A 1 281 ? 5.053 0.187 -0.111 1.00 83.12 281 GLY A C 1
ATOM 2310 O O . GLY A 1 281 ? 4.819 -0.953 0.293 1.00 83.12 281 GLY A O 1
ATOM 2311 N N . HIS A 1 282 ? 5.555 1.135 0.672 1.00 73.31 282 HIS A N 1
ATOM 2312 C CA . HIS A 1 282 ? 5.873 0.861 2.060 1.00 73.31 282 HIS A CA 1
ATOM 2313 C C . HIS A 1 282 ? 4.592 0.959 2.901 1.00 73.31 282 HIS A C 1
ATOM 2315 O O . HIS A 1 282 ? 4.000 2.040 2.944 1.00 73.31 282 HIS A O 1
ATOM 2321 N N . PRO A 1 283 ? 4.151 -0.140 3.538 1.00 63.94 283 PRO A N 1
ATOM 2322 C CA . PRO A 1 283 ? 2.785 -0.274 4.033 1.00 63.94 283 PRO A CA 1
ATOM 2323 C C . PRO A 1 283 ? 2.643 0.375 5.410 1.00 63.94 283 PRO A C 1
ATOM 2325 O O . PRO A 1 283 ? 2.876 -0.330 6.382 1.00 63.94 283 PRO A O 1
ATOM 2328 N N . LEU A 1 284 ? 2.377 1.680 5.566 1.00 58.00 284 LEU A N 1
ATOM 2329 C CA . LEU A 1 284 ? 2.566 2.280 6.902 1.00 58.00 284 LEU A CA 1
ATOM 2330 C C . LEU A 1 284 ? 1.753 3.515 7.291 1.00 58.00 284 LEU A C 1
ATOM 2332 O O . LEU A 1 284 ? 1.907 3.952 8.436 1.00 58.00 284 LEU A O 1
ATOM 2336 N N . GLU A 1 285 ? 0.895 4.093 6.462 1.00 60.91 285 GLU A N 1
ATOM 2337 C CA . GLU A 1 285 ? 0.062 5.208 6.924 1.00 60.91 285 GLU A CA 1
ATOM 2338 C C . GLU A 1 285 ? -1.401 4.851 6.820 1.00 60.91 285 GLU A C 1
ATOM 2340 O O . GLU A 1 285 ? -1.818 4.240 5.860 1.00 60.91 285 GLU A O 1
ATOM 2345 N N . TYR A 1 286 ? -2.211 5.208 7.814 1.00 63.47 286 TYR A N 1
ATOM 2346 C CA . TYR A 1 286 ? -3.627 5.322 7.519 1.00 63.47 286 TYR A CA 1
ATOM 2347 C C . TYR A 1 286 ? -4.341 6.253 8.475 1.00 63.47 286 TYR A C 1
ATOM 2349 O O . TYR A 1 286 ? -4.185 6.183 9.696 1.00 63.47 286 TYR A O 1
ATOM 2357 N N . TYR A 1 287 ? -5.132 7.138 7.881 1.00 63.66 287 TYR A N 1
ATOM 2358 C CA . TYR A 1 287 ? -5.850 8.206 8.567 1.00 63.66 287 TYR A CA 1
ATOM 2359 C C . TYR A 1 287 ? -7.288 7.812 8.933 1.00 63.66 287 TYR A C 1
ATOM 2361 O O . TYR A 1 287 ? -7.927 8.540 9.691 1.00 63.66 287 TYR A O 1
ATOM 2369 N N . GLU A 1 288 ? -7.797 6.674 8.443 1.00 72.50 288 GLU A N 1
ATOM 2370 C CA . GLU A 1 288 ? -9.188 6.267 8.700 1.00 72.50 288 GLU A CA 1
ATOM 2371 C C . GLU A 1 288 ? -9.413 5.709 10.106 1.00 72.50 288 GLU A C 1
ATOM 2373 O O . GLU A 1 288 ? -10.503 5.864 10.666 1.00 72.50 288 GLU A O 1
ATOM 2378 N N . ASP A 1 289 ? -8.395 5.097 10.726 1.00 80.62 289 ASP A N 1
ATOM 2379 C CA . ASP A 1 289 ? -8.470 4.815 12.155 1.00 80.62 289 ASP A CA 1
ATOM 2380 C C . ASP A 1 289 ? -8.219 6.095 12.958 1.00 80.62 289 ASP A C 1
ATOM 2382 O O . ASP A 1 289 ? -7.115 6.377 13.435 1.00 80.62 289 ASP A O 1
ATOM 2386 N N . HIS A 1 290 ? -9.302 6.847 13.142 1.00 81.38 290 HIS A N 1
ATOM 2387 C CA . HIS A 1 290 ? -9.325 8.130 13.834 1.00 81.38 290 HIS A CA 1
ATOM 2388 C C . HIS A 1 290 ? -8.785 8.097 15.270 1.00 81.38 290 HIS A C 1
ATOM 2390 O O . HIS A 1 290 ? -8.459 9.155 15.813 1.00 81.38 290 HIS A O 1
ATOM 2396 N N . PHE A 1 291 ? -8.717 6.927 15.915 1.00 86.62 291 PHE A N 1
ATOM 2397 C CA . PHE A 1 291 ? -8.377 6.847 17.333 1.00 86.62 291 PHE A CA 1
ATOM 2398 C C . PHE A 1 291 ? -6.976 6.330 17.602 1.00 86.62 291 PHE A C 1
ATOM 2400 O O . PHE A 1 291 ? -6.260 6.928 18.408 1.00 86.62 291 PHE A O 1
ATOM 2407 N N . ARG A 1 292 ? -6.582 5.217 16.977 1.00 89.69 292 ARG A N 1
ATOM 2408 C CA . ARG A 1 292 ? -5.293 4.576 17.280 1.00 89.69 292 ARG A CA 1
ATOM 2409 C C . ARG A 1 292 ? -4.293 4.698 16.148 1.00 89.69 292 ARG A C 1
ATOM 2411 O O . ARG A 1 292 ? -3.121 4.404 16.384 1.00 89.69 292 ARG A O 1
ATOM 2418 N N . LYS A 1 293 ? -4.724 5.160 14.967 1.00 86.75 293 LYS A N 1
ATOM 2419 C CA . LYS A 1 293 ? -3.903 5.174 13.753 1.00 86.75 293 LYS A CA 1
ATOM 2420 C C . LYS A 1 293 ? -3.312 3.784 13.507 1.00 86.75 293 LYS A C 1
ATOM 2422 O O . LYS A 1 293 ? -2.098 3.626 13.361 1.00 86.75 293 LYS A O 1
ATOM 2427 N N . ALA A 1 294 ? -4.161 2.760 13.608 1.00 88.25 294 ALA A N 1
ATOM 2428 C CA . ALA A 1 294 ? -3.785 1.405 13.258 1.00 88.25 294 ALA A CA 1
ATOM 2429 C C . ALA A 1 294 ? -3.345 1.372 11.790 1.00 88.25 294 ALA A C 1
ATOM 2431 O O . ALA A 1 294 ? -4.051 1.873 10.917 1.00 88.25 294 ALA A O 1
ATOM 2432 N N . VAL A 1 295 ? -2.173 0.797 11.530 1.00 87.31 295 VAL A N 1
ATOM 2433 C CA . VAL A 1 295 ? -1.616 0.706 10.178 1.00 87.31 295 VAL A CA 1
ATOM 2434 C C . VAL A 1 295 ? -2.521 -0.171 9.314 1.00 87.31 295 VAL A C 1
ATOM 2436 O O . VAL A 1 295 ? -2.747 -1.338 9.647 1.00 87.31 295 VAL A O 1
ATOM 2439 N N . ALA A 1 296 ? -3.058 0.394 8.234 1.00 85.56 296 ALA A N 1
ATOM 2440 C CA . ALA A 1 296 ? -3.895 -0.335 7.290 1.00 85.56 296 ALA A CA 1
ATOM 2441 C C . ALA A 1 296 ? -3.065 -1.246 6.382 1.00 85.56 296 ALA A C 1
ATOM 2443 O O . ALA A 1 296 ? -1.835 -1.191 6.351 1.00 85.56 296 ALA A O 1
ATOM 2444 N N . LEU A 1 297 ? -3.760 -2.104 5.638 1.00 90.44 297 LEU A N 1
ATOM 2445 C CA . LEU A 1 297 ? -3.144 -3.027 4.693 1.00 90.44 297 LEU A CA 1
ATOM 2446 C C . LEU A 1 297 ? -2.929 -2.319 3.354 1.00 90.44 297 LEU A C 1
ATOM 2448 O O . LEU A 1 297 ? -3.583 -2.620 2.361 1.00 90.44 297 LEU A O 1
ATOM 2452 N N . GLU A 1 298 ? -2.045 -1.330 3.340 1.00 89.81 298 GLU A N 1
ATOM 2453 C CA . GLU A 1 298 ? -1.572 -0.713 2.100 1.00 89.81 298 GLU A CA 1
ATOM 2454 C C . GLU A 1 298 ? -0.542 -1.632 1.455 1.00 89.81 298 GLU A C 1
ATOM 2456 O O . GLU A 1 298 ? 0.359 -2.122 2.128 1.00 89.81 298 GLU A O 1
ATOM 2461 N N . TRP A 1 299 ? -0.654 -1.900 0.159 1.00 93.88 299 TRP A N 1
ATOM 2462 C CA . TRP A 1 299 ? 0.362 -2.664 -0.554 1.00 93.88 299 TRP A CA 1
ATOM 2463 C C . TRP A 1 299 ? 0.314 -2.319 -2.025 1.00 93.88 299 TRP A C 1
ATOM 2465 O O . TRP A 1 299 ? -0.745 -2.332 -2.649 1.00 93.88 299 TRP A O 1
ATOM 2475 N N . ASP A 1 300 ? 1.471 -2.024 -2.596 1.00 94.94 300 ASP A N 1
ATOM 2476 C CA . ASP A 1 300 ? 1.575 -1.666 -3.998 1.00 94.94 300 ASP A CA 1
ATOM 2477 C C . ASP A 1 300 ? 2.965 -2.021 -4.539 1.00 94.94 300 ASP A C 1
ATOM 2479 O O . ASP A 1 300 ? 3.901 -2.336 -3.798 1.00 94.94 300 ASP A O 1
ATOM 2483 N N . LEU A 1 301 ? 3.097 -2.005 -5.858 1.00 96.44 301 LEU A N 1
ATOM 2484 C CA . LEU A 1 301 ? 4.383 -2.014 -6.532 1.00 96.44 301 LEU A CA 1
ATOM 2485 C C . LEU A 1 301 ? 4.470 -0.762 -7.383 1.00 96.44 301 LEU A C 1
ATOM 2487 O O . LEU A 1 301 ? 3.567 -0.495 -8.170 1.00 96.44 301 LEU A O 1
ATOM 2491 N N . ARG A 1 302 ? 5.588 -0.051 -7.304 1.00 95.56 302 ARG A N 1
ATOM 2492 C CA . ARG A 1 302 ? 5.885 1.151 -8.082 1.00 95.56 302 ARG A CA 1
ATOM 2493 C C . ARG A 1 302 ? 7.064 0.921 -8.998 1.00 95.56 302 ARG A C 1
ATOM 2495 O O . ARG A 1 302 ? 8.004 0.189 -8.677 1.00 95.56 302 ARG A O 1
ATOM 2502 N N . ILE A 1 303 ? 7.018 1.609 -10.128 1.00 96.38 303 ILE A N 1
ATOM 2503 C CA . ILE A 1 303 ? 8.118 1.690 -11.080 1.00 96.38 303 ILE A CA 1
ATOM 2504 C C . ILE A 1 303 ? 8.456 3.149 -11.335 1.00 96.38 303 ILE A C 1
ATOM 2506 O O . ILE A 1 303 ? 7.561 3.988 -11.469 1.00 96.38 303 ILE A O 1
ATOM 2510 N N . ILE A 1 304 ? 9.747 3.462 -11.440 1.00 96.38 304 ILE A N 1
ATOM 2511 C CA . ILE A 1 304 ? 10.152 4.777 -11.945 1.00 96.38 304 ILE A CA 1
ATOM 2512 C C . ILE A 1 304 ? 9.749 4.936 -13.410 1.00 96.38 304 ILE A C 1
ATOM 2514 O O . ILE A 1 304 ? 9.619 3.961 -14.148 1.00 96.38 304 ILE A O 1
ATOM 2518 N N . ASN A 1 305 ? 9.652 6.184 -13.852 1.00 96.25 305 ASN A N 1
ATOM 2519 C CA . ASN A 1 305 ? 9.751 6.539 -15.257 1.00 96.25 305 ASN A CA 1
ATOM 2520 C C . ASN A 1 305 ? 11.235 6.771 -15.599 1.00 96.25 305 ASN A C 1
ATOM 2522 O O . ASN A 1 305 ? 11.786 7.797 -15.189 1.00 96.25 305 ASN A O 1
ATOM 2526 N N . PRO A 1 306 ? 11.906 5.879 -16.354 1.00 95.69 306 PRO A N 1
ATOM 2527 C CA . PRO A 1 306 ? 13.332 6.023 -16.655 1.00 95.69 306 PRO A CA 1
ATOM 2528 C C . PRO A 1 306 ? 13.707 7.364 -17.299 1.00 95.69 306 PRO A C 1
ATOM 2530 O O . PRO A 1 306 ? 14.713 7.971 -16.925 1.00 95.69 306 PRO A O 1
ATOM 2533 N N . LYS A 1 307 ? 12.902 7.844 -18.258 1.00 94.06 307 LYS A N 1
ATOM 2534 C CA . LYS A 1 307 ? 13.143 9.117 -18.956 1.00 94.06 307 LYS A CA 1
ATOM 2535 C C . LYS A 1 307 ? 13.001 10.314 -18.015 1.00 94.06 307 LYS A C 1
ATOM 2537 O O . LYS A 1 307 ? 13.898 11.155 -17.986 1.00 94.06 307 LYS A O 1
ATOM 2542 N N . LEU A 1 308 ? 11.912 10.389 -17.244 1.00 92.44 308 LEU A N 1
ATOM 2543 C CA . LEU A 1 308 ? 11.676 11.505 -16.317 1.00 92.44 308 LEU A CA 1
ATOM 2544 C C . LEU A 1 308 ? 12.676 11.503 -15.163 1.00 92.44 308 LEU A C 1
ATOM 2546 O O . LEU A 1 308 ? 13.218 12.555 -14.836 1.00 92.44 308 LEU A O 1
ATOM 2550 N N . GLN A 1 309 ? 12.977 10.331 -14.599 1.00 92.44 309 GLN A N 1
ATOM 2551 C CA . GLN A 1 309 ? 13.969 10.189 -13.536 1.00 92.44 309 GLN A CA 1
ATOM 2552 C C . GLN A 1 309 ? 15.329 10.736 -13.982 1.00 92.44 309 GLN A C 1
ATOM 2554 O O . GLN A 1 309 ? 15.944 11.524 -13.269 1.00 92.44 309 GLN A O 1
ATOM 2559 N N . LYS A 1 310 ? 15.784 10.360 -15.185 1.00 90.81 310 LYS A N 1
ATOM 2560 C CA . LYS A 1 310 ? 17.067 10.813 -15.740 1.00 90.81 310 LYS A CA 1
ATOM 2561 C C . LYS A 1 310 ? 17.090 12.313 -16.052 1.00 90.81 310 LYS A C 1
ATOM 2563 O O . LYS A 1 310 ? 18.147 12.928 -15.966 1.00 90.81 310 LYS A O 1
ATOM 2568 N N . ALA A 1 311 ? 15.959 12.884 -16.457 1.00 91.38 311 ALA A N 1
ATOM 2569 C CA . ALA A 1 311 ? 15.848 14.299 -16.813 1.00 91.38 311 ALA A CA 1
ATOM 2570 C C . ALA A 1 311 ? 15.601 15.223 -15.605 1.00 91.38 311 ALA A C 1
ATOM 2572 O O . ALA A 1 311 ? 15.590 16.445 -15.764 1.00 91.38 311 ALA A O 1
ATOM 2573 N N . SER A 1 312 ? 15.365 14.662 -14.418 1.00 90.94 312 SER A N 1
ATOM 2574 C CA . SER A 1 312 ? 14.994 15.432 -13.236 1.00 90.94 312 SER A CA 1
ATOM 2575 C C . SER A 1 312 ? 16.150 16.269 -12.699 1.00 90.94 312 SER A C 1
ATOM 2577 O O . SER A 1 312 ? 17.213 15.750 -12.370 1.00 90.94 312 SER A O 1
ATOM 2579 N N . ASN A 1 313 ? 15.889 17.565 -12.526 1.00 92.62 313 ASN A N 1
ATOM 2580 C CA . ASN A 1 313 ? 16.765 18.497 -11.814 1.00 92.62 313 ASN A CA 1
ATOM 2581 C C . ASN A 1 313 ? 16.183 18.890 -10.447 1.00 92.62 313 ASN A C 1
ATOM 2583 O O . ASN A 1 313 ? 16.647 19.846 -9.837 1.00 92.62 313 ASN A O 1
ATOM 2587 N N . THR A 1 314 ? 15.154 18.185 -9.956 1.00 90.06 314 THR A N 1
ATOM 2588 C CA . THR A 1 314 ? 14.406 18.575 -8.747 1.00 90.06 314 THR A CA 1
ATOM 2589 C C . THR A 1 314 ? 15.311 18.746 -7.530 1.00 90.06 314 THR A C 1
ATOM 2591 O O . THR A 1 314 ? 15.174 19.734 -6.816 1.00 90.06 314 THR A O 1
ATOM 2594 N N . ARG A 1 315 ? 16.270 17.834 -7.322 1.00 89.62 315 ARG A N 1
ATOM 2595 C CA . ARG A 1 315 ? 17.232 17.925 -6.212 1.00 89.62 315 ARG A CA 1
ATOM 2596 C C . ARG A 1 315 ? 18.031 19.224 -6.273 1.00 89.62 315 ARG A C 1
ATOM 2598 O O . ARG A 1 315 ? 18.025 19.991 -5.316 1.00 89.62 315 ARG A O 1
ATOM 2605 N N . GLU A 1 316 ? 18.674 19.485 -7.407 1.00 91.19 316 GLU A N 1
ATOM 2606 C CA . GLU A 1 316 ? 19.487 20.688 -7.588 1.00 91.19 316 GLU A CA 1
ATOM 2607 C C . GLU A 1 316 ? 18.637 21.956 -7.507 1.00 91.19 316 GLU A C 1
ATOM 2609 O O . GLU A 1 316 ? 19.020 22.895 -6.821 1.00 91.19 316 GLU A O 1
ATOM 2614 N N . ASN A 1 317 ? 17.434 21.952 -8.086 1.00 93.31 317 ASN A N 1
ATOM 2615 C CA . ASN A 1 317 ? 16.507 23.078 -7.999 1.00 93.31 317 ASN A CA 1
ATOM 2616 C C . ASN A 1 317 ? 16.129 23.407 -6.547 1.00 93.31 317 ASN A C 1
ATOM 2618 O O . ASN A 1 317 ? 16.125 24.579 -6.178 1.00 93.31 317 ASN A O 1
ATOM 2622 N N . ILE A 1 318 ? 15.845 22.398 -5.711 1.00 90.50 318 ILE A N 1
ATOM 2623 C CA . ILE A 1 318 ? 15.556 22.604 -4.283 1.00 90.50 318 ILE A CA 1
ATOM 2624 C C . ILE A 1 318 ? 16.787 23.172 -3.572 1.00 90.50 318 ILE A C 1
ATOM 2626 O O . ILE A 1 318 ? 16.660 24.116 -2.797 1.00 90.50 318 ILE A O 1
ATOM 2630 N N . LYS A 1 319 ? 17.986 22.651 -3.853 1.00 90.38 319 LYS A N 1
ATOM 2631 C CA . LYS A 1 319 ? 19.227 23.132 -3.226 1.00 90.38 319 LYS A CA 1
ATOM 2632 C C . LYS A 1 319 ? 19.542 24.575 -3.619 1.00 90.38 319 LYS A C 1
ATOM 2634 O O . LYS A 1 319 ? 19.865 25.380 -2.746 1.00 90.38 319 LYS A O 1
ATOM 2639 N N . THR A 1 320 ? 19.401 24.919 -4.899 1.00 91.62 320 THR A N 1
ATOM 2640 C CA . THR A 1 320 ? 19.554 26.291 -5.400 1.00 91.62 320 THR A CA 1
ATOM 2641 C C . THR A 1 320 ? 18.526 27.216 -4.764 1.00 91.62 320 THR A C 1
ATOM 2643 O O . THR A 1 320 ? 18.904 28.255 -4.231 1.00 91.62 320 THR A O 1
ATOM 2646 N N . PHE A 1 321 ? 17.255 26.809 -4.725 1.00 91.38 321 PHE A N 1
ATOM 2647 C CA . PHE A 1 321 ? 16.198 27.581 -4.079 1.00 91.38 321 PHE A CA 1
ATOM 2648 C C . PHE A 1 321 ? 16.491 27.825 -2.592 1.00 91.38 321 PHE A C 1
ATOM 2650 O O . PHE A 1 321 ? 16.439 28.967 -2.143 1.00 91.38 321 PHE A O 1
ATOM 2657 N N . SER A 1 322 ? 16.858 26.789 -1.829 1.00 88.94 322 SER A N 1
ATOM 2658 C CA . SER A 1 322 ? 17.207 26.916 -0.407 1.00 88.94 322 SER A CA 1
ATOM 2659 C C . SER A 1 322 ? 18.400 27.854 -0.192 1.00 88.94 322 SER A C 1
ATOM 2661 O O . SER A 1 322 ? 18.391 28.667 0.735 1.00 88.94 322 SER A O 1
ATOM 2663 N N . ALA A 1 323 ? 19.415 27.793 -1.060 1.00 85.88 323 ALA A N 1
ATOM 2664 C CA . ALA A 1 323 ? 20.563 28.693 -1.0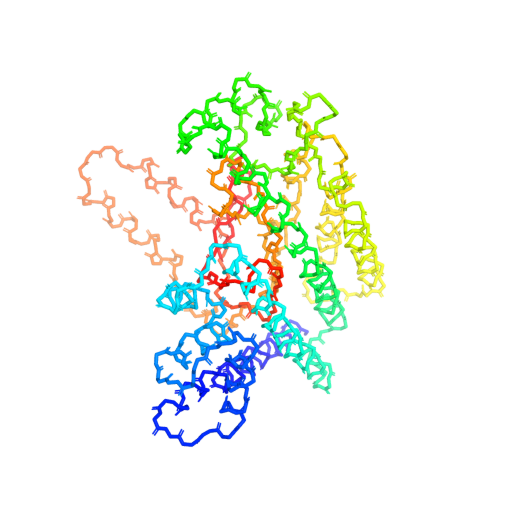03 1.00 85.88 323 ALA A CA 1
ATOM 2665 C C . ALA A 1 323 ? 20.164 30.154 -1.280 1.00 85.88 323 ALA A C 1
ATOM 2667 O O . ALA A 1 323 ? 20.525 31.040 -0.507 1.00 85.88 323 ALA A O 1
ATOM 2668 N N . GLU A 1 324 ? 19.374 30.418 -2.322 1.00 89.50 324 GLU A N 1
ATOM 2669 C CA . GLU A 1 324 ? 18.882 31.765 -2.644 1.00 89.50 324 GLU A CA 1
ATOM 2670 C C . GLU A 1 324 ? 17.976 32.324 -1.543 1.00 89.50 324 GLU A C 1
ATOM 2672 O O . GLU A 1 324 ? 18.131 33.470 -1.117 1.00 89.50 324 GLU A O 1
ATOM 2677 N N . LEU A 1 325 ? 17.068 31.497 -1.024 1.00 87.88 325 LEU A N 1
ATOM 2678 C CA . LEU A 1 325 ? 16.171 31.856 0.065 1.00 87.88 325 LEU A CA 1
ATOM 2679 C C . LEU A 1 325 ? 16.947 32.248 1.332 1.00 87.88 325 LEU A C 1
ATOM 2681 O O . LEU A 1 325 ? 16.559 33.195 2.015 1.00 87.88 325 LEU A O 1
ATOM 2685 N N . SER A 1 326 ? 18.080 31.594 1.609 1.00 87.12 326 SER A N 1
ATOM 2686 C CA . SER A 1 326 ? 18.939 31.913 2.760 1.00 87.12 326 SER A CA 1
ATOM 2687 C C . SER A 1 326 ? 19.468 33.351 2.763 1.00 87.12 326 SER A C 1
ATOM 2689 O O . SER A 1 326 ? 19.754 33.893 3.829 1.00 87.12 326 SER A O 1
ATOM 2691 N N . HIS A 1 327 ? 19.579 33.980 1.588 1.00 86.25 327 HIS A N 1
ATOM 2692 C CA . HIS A 1 327 ? 20.005 35.373 1.453 1.00 86.25 327 HIS A CA 1
ATOM 2693 C C . HIS A 1 327 ? 18.868 36.375 1.676 1.00 86.25 327 HIS A C 1
ATOM 2695 O O . HIS A 1 327 ? 19.142 37.543 1.944 1.00 86.25 327 HIS A O 1
ATOM 2701 N N . ASN A 1 328 ? 17.615 35.926 1.573 1.00 86.75 328 ASN A N 1
ATOM 2702 C CA . ASN A 1 328 ? 16.426 36.776 1.599 1.00 86.75 328 ASN A CA 1
ATOM 2703 C C . ASN A 1 328 ? 15.637 36.696 2.916 1.00 86.75 328 ASN A C 1
ATOM 2705 O O . ASN A 1 328 ? 14.741 37.512 3.124 1.00 86.75 328 ASN A O 1
ATOM 2709 N N . ILE A 1 329 ? 15.934 35.733 3.797 1.00 86.94 329 ILE A N 1
ATOM 2710 C CA . ILE A 1 329 ? 15.279 35.619 5.106 1.00 86.94 329 ILE A CA 1
ATOM 2711 C C . ILE A 1 329 ? 16.116 36.323 6.182 1.00 86.94 329 ILE A C 1
ATOM 2713 O O . ILE A 1 329 ? 17.305 36.054 6.343 1.00 86.94 329 ILE A O 1
ATOM 2717 N N . GLU A 1 330 ? 15.473 37.197 6.957 1.00 83.25 330 GLU A N 1
ATOM 2718 C CA . GLU A 1 330 ? 16.059 37.810 8.151 1.00 83.25 330 GLU A CA 1
ATOM 2719 C C . GLU A 1 330 ? 16.125 36.808 9.321 1.00 83.25 330 GLU A C 1
ATOM 2721 O O . GLU A 1 330 ? 15.184 36.054 9.565 1.00 83.25 330 GLU A O 1
ATOM 2726 N N . GLY A 1 331 ? 17.222 36.825 10.086 1.00 83.44 331 GLY A N 1
ATOM 2727 C CA . GLY A 1 331 ? 17.417 35.982 11.273 1.00 83.44 331 GLY A CA 1
ATOM 2728 C C . GLY A 1 331 ? 18.472 34.881 11.107 1.00 83.44 331 GLY A C 1
ATOM 2729 O O . GLY A 1 331 ? 19.199 34.813 10.115 1.00 83.44 331 GLY A O 1
ATOM 2730 N N . GLU A 1 332 ? 18.594 34.014 12.116 1.00 83.19 332 GLU A N 1
ATOM 2731 C CA . GLU A 1 332 ? 19.572 32.917 12.139 1.00 83.19 332 GLU A CA 1
ATOM 2732 C C . GLU A 1 332 ? 19.076 31.697 11.346 1.00 83.19 332 GLU A C 1
ATOM 2734 O O . GLU A 1 332 ? 18.641 30.692 11.899 1.00 83.19 332 GLU A O 1
ATOM 2739 N N . VAL A 1 333 ? 19.135 31.778 10.014 1.00 87.00 333 VAL A N 1
ATOM 2740 C CA . VAL A 1 333 ? 18.629 30.715 9.119 1.00 87.00 333 VAL A CA 1
ATOM 2741 C C . VAL A 1 333 ? 19.686 29.725 8.633 1.00 87.00 333 VAL A C 1
ATOM 2743 O O . VAL A 1 333 ? 19.343 28.676 8.091 1.00 87.00 333 VAL A O 1
ATOM 2746 N N . LYS A 1 334 ? 20.977 30.023 8.825 1.00 83.75 334 LYS A N 1
ATOM 2747 C CA . LYS A 1 334 ? 22.083 29.246 8.236 1.00 83.75 334 LYS A CA 1
ATOM 2748 C C . LYS A 1 334 ? 22.064 27.769 8.628 1.00 83.75 334 LYS A C 1
ATOM 2750 O O . LYS A 1 334 ? 22.271 26.921 7.767 1.00 83.75 334 LYS A O 1
ATOM 2755 N N . GLU A 1 335 ? 21.811 27.469 9.899 1.00 86.44 335 GLU A N 1
ATOM 2756 C CA . GLU A 1 335 ? 21.777 26.089 10.395 1.00 86.44 335 GLU A CA 1
ATOM 2757 C C . GLU A 1 335 ? 20.596 25.308 9.806 1.00 86.44 335 GLU A C 1
ATOM 2759 O O . GLU A 1 335 ? 20.772 24.200 9.305 1.00 86.44 335 GLU A O 1
ATOM 2764 N N . THR A 1 336 ? 19.412 25.924 9.762 1.00 87.38 336 THR A N 1
ATOM 2765 C CA . THR A 1 336 ? 18.212 25.336 9.148 1.00 87.38 336 THR A CA 1
ATOM 2766 C C . THR A 1 336 ? 18.420 25.050 7.661 1.00 87.38 336 THR A C 1
ATOM 2768 O O . THR A 1 336 ? 18.064 23.973 7.186 1.00 87.38 336 THR A O 1
ATOM 2771 N N . ILE A 1 337 ? 19.042 25.976 6.923 1.00 87.31 337 ILE A N 1
ATOM 2772 C CA . ILE A 1 337 ? 19.356 25.786 5.500 1.00 87.31 337 ILE A CA 1
ATOM 2773 C C . ILE A 1 337 ? 20.394 24.680 5.308 1.00 87.31 337 ILE A C 1
ATOM 2775 O O . ILE A 1 337 ? 20.203 23.814 4.459 1.00 87.31 337 ILE A O 1
ATOM 2779 N N . ALA A 1 338 ? 21.460 24.651 6.112 1.00 86.12 338 ALA A N 1
ATOM 2780 C CA . ALA A 1 338 ? 22.456 23.583 6.048 1.00 86.12 338 ALA A CA 1
ATOM 2781 C C . ALA A 1 338 ? 21.824 22.205 6.313 1.00 86.12 338 ALA A C 1
ATOM 2783 O O . ALA A 1 338 ? 22.097 21.251 5.584 1.00 86.12 338 ALA A O 1
ATOM 2784 N N . LYS A 1 339 ? 20.923 22.118 7.300 1.00 87.25 339 LYS A N 1
ATOM 2785 C CA . LYS A 1 339 ? 20.164 20.897 7.593 1.00 87.25 339 LYS A CA 1
ATOM 2786 C C . LYS A 1 339 ? 19.263 20.491 6.425 1.00 87.25 339 LYS A C 1
ATOM 2788 O O . LYS A 1 339 ? 19.276 19.326 6.044 1.00 87.25 339 LYS A O 1
ATOM 2793 N N . ASN A 1 340 ? 18.536 21.436 5.826 1.00 87.19 340 ASN A N 1
ATOM 2794 C CA . ASN A 1 340 ? 17.705 21.184 4.646 1.00 87.19 340 ASN A CA 1
ATOM 2795 C C . ASN A 1 340 ? 18.537 20.612 3.485 1.00 87.19 340 ASN A C 1
ATOM 2797 O O . ASN A 1 340 ? 18.152 19.604 2.900 1.00 87.19 340 ASN A O 1
ATOM 2801 N N . LEU A 1 341 ? 19.704 21.200 3.199 1.00 88.31 341 LEU A N 1
ATOM 2802 C CA . LEU A 1 341 ? 20.597 20.715 2.145 1.00 88.31 341 LEU A CA 1
ATOM 2803 C C . LEU A 1 341 ? 21.087 19.281 2.414 1.00 88.31 341 LEU A C 1
ATOM 2805 O O . LEU A 1 341 ? 21.115 18.483 1.480 1.00 88.31 341 LEU A O 1
ATOM 2809 N N . SER A 1 342 ? 21.422 18.940 3.667 1.00 88.12 342 SER A N 1
ATOM 2810 C CA . SER A 1 342 ? 21.788 17.564 4.060 1.00 88.12 342 SER A CA 1
ATOM 2811 C C . SER A 1 342 ? 20.632 16.590 3.840 1.00 88.12 342 SER A C 1
ATOM 2813 O O . SER A 1 342 ? 20.803 15.554 3.207 1.00 88.12 342 SER A O 1
ATOM 2815 N N . GLN A 1 343 ? 19.426 16.956 4.281 1.00 87.62 343 GLN A N 1
ATOM 2816 C CA . GLN A 1 343 ? 18.235 16.113 4.140 1.00 87.62 343 GLN A CA 1
ATOM 2817 C C . GLN A 1 343 ? 17.878 15.857 2.673 1.00 87.62 343 GLN A C 1
ATOM 2819 O O . GLN A 1 343 ? 17.508 14.743 2.307 1.00 87.62 343 GLN A O 1
ATOM 2824 N N . VAL A 1 344 ? 18.012 16.872 1.815 1.00 89.06 344 VAL A N 1
ATOM 2825 C CA . VAL A 1 344 ? 17.806 16.726 0.368 1.00 89.06 344 VAL A CA 1
ATOM 2826 C C . VAL A 1 344 ? 18.829 15.762 -0.240 1.00 89.06 344 VAL A C 1
ATOM 2828 O O . VAL A 1 344 ? 18.483 15.016 -1.156 1.00 89.06 344 VAL A O 1
ATOM 2831 N N . GLU A 1 345 ? 20.061 15.730 0.279 1.00 87.38 345 GLU A N 1
ATOM 2832 C CA . GLU A 1 345 ? 21.071 14.768 -0.165 1.00 87.38 345 GLU A CA 1
ATOM 2833 C C . GLU A 1 345 ? 20.787 13.332 0.275 1.00 87.38 345 GLU A C 1
ATOM 2835 O O . GLU A 1 345 ? 20.895 12.399 -0.523 1.00 87.38 345 GLU A O 1
ATOM 2840 N N . GLU A 1 346 ? 20.377 13.162 1.525 1.00 89.06 346 GLU A N 1
ATOM 2841 C CA . GLU A 1 346 ? 20.054 11.863 2.123 1.00 89.06 346 GLU A CA 1
ATOM 2842 C C . GLU A 1 346 ? 18.748 11.265 1.577 1.00 89.06 346 GLU A C 1
ATOM 2844 O O . GLU A 1 346 ? 18.504 10.066 1.698 1.00 89.06 346 GLU A O 1
ATOM 2849 N N . THR A 1 347 ? 17.904 12.085 0.952 1.00 91.62 347 THR A N 1
ATOM 2850 C CA . THR A 1 347 ? 16.637 11.640 0.374 1.00 91.62 347 THR A CA 1
ATOM 2851 C C . THR A 1 347 ? 16.870 10.798 -0.877 1.00 91.62 347 THR A C 1
ATOM 2853 O O . THR A 1 347 ? 17.589 11.204 -1.782 1.00 91.62 347 THR A O 1
ATOM 2856 N N . GLN A 1 348 ? 16.210 9.655 -1.007 1.00 93.38 348 GLN A N 1
ATOM 2857 C CA . GLN A 1 348 ? 16.120 8.911 -2.260 1.00 93.38 348 GLN A CA 1
ATOM 2858 C C . GLN A 1 348 ? 14.860 9.355 -3.014 1.00 93.38 348 GLN A C 1
ATOM 2860 O O . GLN A 1 348 ? 13.778 9.324 -2.446 1.00 93.38 348 GLN A O 1
ATOM 2865 N N . LEU A 1 349 ? 14.983 9.770 -4.278 1.00 93.19 349 LEU A N 1
ATOM 2866 C CA . LEU A 1 349 ? 13.855 10.265 -5.079 1.00 93.19 349 LEU A CA 1
ATOM 2867 C C . LEU A 1 349 ? 13.543 9.305 -6.230 1.00 93.19 349 LEU A C 1
ATOM 2869 O O . LEU A 1 349 ? 14.408 9.086 -7.082 1.00 93.19 349 LEU A O 1
ATOM 2873 N N . TYR A 1 350 ? 12.307 8.819 -6.295 1.00 94.12 350 TYR A N 1
ATOM 2874 C CA . TYR A 1 350 ? 11.782 7.919 -7.319 1.00 94.12 350 TYR A CA 1
ATOM 2875 C C . TYR A 1 350 ? 10.561 8.552 -7.998 1.00 94.12 350 TYR A C 1
ATOM 2877 O O . TYR A 1 350 ? 9.435 8.501 -7.519 1.00 94.12 350 TYR A O 1
ATOM 2885 N N . ILE A 1 351 ? 10.776 9.133 -9.175 1.00 93.88 351 ILE A N 1
ATOM 2886 C CA . ILE A 1 351 ? 9.724 9.731 -9.996 1.00 93.88 351 ILE A CA 1
ATOM 2887 C C . ILE A 1 351 ? 9.079 8.618 -10.811 1.00 93.88 351 ILE A C 1
ATOM 2889 O O . ILE A 1 351 ? 9.643 8.140 -11.800 1.00 93.88 351 ILE A O 1
ATOM 2893 N N . GLY A 1 352 ? 7.899 8.190 -10.381 1.00 92.94 352 GLY A N 1
ATOM 2894 C CA . GLY A 1 352 ? 7.251 6.995 -10.895 1.00 92.94 352 GLY A CA 1
ATOM 2895 C C . GLY A 1 352 ? 5.746 6.984 -10.691 1.00 92.94 352 GLY A C 1
ATOM 2896 O O . GLY A 1 352 ? 5.125 8.019 -10.469 1.00 92.94 352 GLY A O 1
ATOM 2897 N N . GLN A 1 353 ? 5.171 5.794 -10.813 1.00 92.62 353 GLN A N 1
ATOM 2898 C CA . GLN A 1 353 ? 3.759 5.543 -10.534 1.00 92.62 353 GLN A CA 1
ATOM 2899 C C . GLN A 1 353 ? 3.569 4.114 -10.000 1.00 92.62 353 GLN A C 1
ATOM 2901 O O . GLN A 1 353 ? 4.408 3.247 -10.292 1.00 92.62 353 GLN A O 1
ATOM 2906 N N . PRO A 1 354 ? 2.492 3.850 -9.240 1.00 93.81 354 PRO A N 1
ATOM 2907 C CA . PRO A 1 354 ? 2.096 2.490 -8.911 1.00 93.81 354 PRO A CA 1
ATOM 2908 C C . PRO A 1 354 ? 1.709 1.736 -10.188 1.00 93.81 354 PRO A C 1
ATOM 2910 O O . PRO A 1 354 ? 0.975 2.238 -11.036 1.00 93.81 354 PRO A O 1
ATOM 2913 N N . VAL A 1 355 ? 2.236 0.526 -10.327 1.00 94.38 355 VAL A N 1
ATOM 2914 C CA . VAL A 1 355 ? 1.928 -0.424 -11.400 1.00 94.38 355 VAL A CA 1
ATOM 2915 C C . VAL A 1 355 ? 0.955 -1.508 -10.943 1.00 94.38 355 VAL A C 1
ATOM 2917 O O . VAL A 1 355 ? 0.224 -2.062 -11.758 1.00 94.38 355 VAL A O 1
ATOM 2920 N N . LEU A 1 356 ? 0.942 -1.796 -9.643 1.00 97.12 356 LEU A N 1
ATOM 2921 C CA . LEU A 1 356 ? 0.039 -2.730 -8.984 1.00 97.12 356 LEU A CA 1
ATOM 2922 C C . LEU A 1 356 ? -0.340 -2.141 -7.626 1.00 97.12 356 LEU A C 1
ATOM 2924 O O . LEU A 1 356 ? 0.530 -1.549 -6.997 1.00 97.12 356 LEU A O 1
ATOM 2928 N N . TYR A 1 357 ? -1.568 -2.333 -7.158 1.00 96.44 357 TYR A N 1
ATOM 2929 C CA . TYR A 1 357 ? -2.053 -1.812 -5.870 1.00 96.44 357 TYR A CA 1
ATOM 2930 C C . TYR A 1 357 ? -3.134 -2.716 -5.267 1.00 96.44 357 TYR A C 1
ATOM 2932 O O . TYR A 1 357 ? -3.856 -3.403 -5.993 1.00 96.44 357 TYR A O 1
ATOM 2940 N N . TYR A 1 358 ? -3.219 -2.747 -3.938 1.00 96.44 358 TYR A N 1
ATOM 2941 C CA . TYR A 1 358 ? -3.953 -3.766 -3.189 1.00 96.44 358 TYR A CA 1
ATOM 2942 C C . TYR A 1 358 ? -4.435 -3.255 -1.829 1.00 96.44 358 TYR A C 1
ATOM 2944 O O . TYR A 1 358 ? -3.987 -2.219 -1.339 1.00 96.44 358 TYR A O 1
ATOM 2952 N N . GLY A 1 359 ? -5.321 -4.025 -1.190 1.00 94.62 359 GLY A N 1
ATOM 2953 C CA . GLY A 1 359 ? -5.767 -3.740 0.171 1.00 94.62 359 GLY A CA 1
ATOM 2954 C C . GLY A 1 359 ? -6.459 -2.384 0.262 1.00 94.62 359 GLY A C 1
ATOM 2955 O O . GLY A 1 359 ? -7.431 -2.154 -0.462 1.00 94.62 359 GLY A O 1
ATOM 2956 N N . ALA A 1 360 ? -5.980 -1.509 1.145 1.00 92.56 360 ALA A N 1
ATOM 2957 C CA . ALA A 1 360 ? -6.550 -0.179 1.367 1.00 92.56 360 ALA A CA 1
ATOM 2958 C C . ALA A 1 360 ? -6.416 0.761 0.151 1.00 92.56 360 ALA A C 1
ATOM 2960 O O . ALA A 1 360 ? -7.289 1.596 -0.065 1.00 92.56 360 ALA A O 1
ATOM 2961 N N . GLU A 1 361 ? -5.417 0.567 -0.717 1.00 93.12 361 GLU A N 1
ATOM 2962 C CA . GLU A 1 361 ? -5.215 1.380 -1.935 1.00 93.12 361 GLU A CA 1
ATOM 2963 C C . GLU A 1 361 ? -6.382 1.243 -2.940 1.00 93.12 361 GLU A C 1
ATOM 2965 O O . GLU A 1 361 ? -6.607 2.099 -3.797 1.00 93.12 361 GLU A O 1
ATOM 2970 N N . LEU A 1 362 ? -7.201 0.190 -2.812 1.00 95.06 362 LEU A N 1
ATOM 2971 C CA . LEU A 1 362 ? -8.443 0.026 -3.579 1.00 95.06 362 LEU A CA 1
ATOM 2972 C C . LEU A 1 362 ? -9.583 0.954 -3.106 1.00 95.06 362 LEU A C 1
ATOM 2974 O O . LEU A 1 362 ? -10.669 0.926 -3.692 1.00 95.06 362 LEU A O 1
ATOM 2978 N N . ASN A 1 363 ? -9.350 1.789 -2.091 1.00 92.31 363 ASN A N 1
ATOM 2979 C CA . ASN A 1 363 ? -10.232 2.883 -1.660 1.00 92.31 363 ASN A CA 1
ATOM 2980 C C . ASN A 1 363 ? -9.711 4.276 -2.055 1.00 92.31 363 ASN A C 1
ATOM 2982 O O . ASN A 1 363 ? -10.303 5.295 -1.695 1.00 92.31 363 ASN A O 1
ATOM 2986 N N . GLY A 1 364 ? -8.645 4.326 -2.854 1.00 89.56 364 GLY A N 1
ATOM 2987 C CA . GLY A 1 364 ? -8.071 5.557 -3.377 1.00 89.56 364 GLY A CA 1
ATOM 2988 C C . GLY A 1 364 ? -6.552 5.49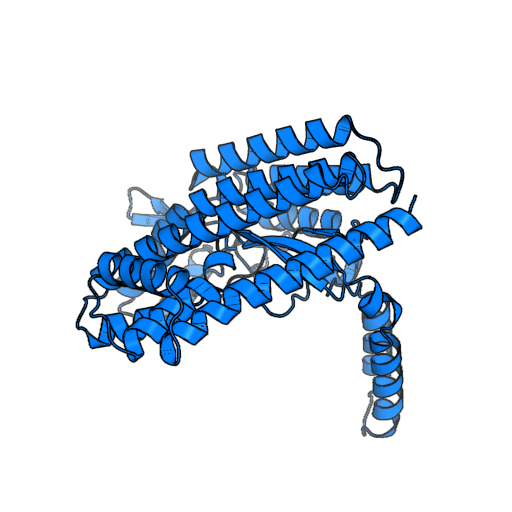1 -3.354 1.00 89.56 364 GLY A C 1
ATOM 2989 O O . GLY A 1 364 ? -5.970 5.018 -2.388 1.00 89.56 364 GLY A O 1
ATOM 2990 N N . LEU A 1 365 ? -5.927 5.999 -4.416 1.00 87.25 365 LEU A N 1
ATOM 2991 C CA . LEU A 1 365 ? -4.470 6.049 -4.534 1.00 87.25 365 LEU A CA 1
ATOM 2992 C C . LEU A 1 365 ? -3.931 7.408 -4.096 1.00 87.25 365 LEU A C 1
ATOM 2994 O O . LEU A 1 365 ? -4.508 8.457 -4.409 1.00 87.25 365 LEU A O 1
ATOM 2998 N N . PHE A 1 366 ? -2.766 7.397 -3.458 1.00 77.75 366 PHE A N 1
ATOM 2999 C CA . PHE A 1 366 ? -2.025 8.611 -3.133 1.00 77.75 366 PHE A CA 1
ATOM 3000 C C . PHE A 1 366 ? -1.196 9.108 -4.322 1.00 77.75 366 PHE A C 1
ATOM 3002 O O . PHE A 1 366 ? -0.737 8.343 -5.170 1.00 77.75 366 PHE A O 1
ATOM 3009 N N . SER A 1 367 ? -0.958 10.420 -4.379 1.00 79.00 367 SER A N 1
ATOM 3010 C CA . SER A 1 367 ? -0.145 11.024 -5.442 1.00 79.00 367 SER A CA 1
ATOM 3011 C C . SER A 1 367 ? 1.361 10.828 -5.245 1.00 79.00 367 SER A C 1
ATOM 3013 O O . SER A 1 367 ? 2.111 10.839 -6.217 1.00 79.00 367 SER A O 1
ATOM 3015 N N . ALA A 1 368 ? 1.808 10.733 -3.991 1.00 85.25 368 ALA A N 1
ATOM 3016 C CA . ALA A 1 368 ? 3.206 10.586 -3.594 1.00 85.25 368 ALA A CA 1
ATOM 3017 C C . ALA A 1 368 ? 3.281 10.096 -2.141 1.00 85.25 368 ALA A C 1
ATOM 3019 O O . ALA A 1 368 ? 2.325 10.269 -1.385 1.00 85.25 368 ALA A O 1
ATOM 3020 N N . GLN A 1 369 ? 4.425 9.543 -1.741 1.00 86.44 369 GLN A N 1
ATOM 3021 C CA . GLN A 1 369 ? 4.681 9.092 -0.374 1.00 86.44 369 GLN A CA 1
ATOM 3022 C C . GLN A 1 369 ? 6.052 9.603 0.076 1.00 86.44 369 GLN A C 1
ATOM 3024 O O . GLN A 1 369 ? 6.954 9.704 -0.743 1.00 86.44 369 GLN A O 1
ATOM 3029 N N . VAL A 1 370 ? 6.217 9.941 1.356 1.00 88.50 370 VAL A N 1
ATOM 3030 C CA . VAL A 1 370 ? 7.506 10.384 1.915 1.00 88.50 370 VAL A CA 1
ATOM 3031 C C . VAL A 1 370 ? 7.764 9.597 3.191 1.00 88.50 370 VAL A C 1
ATOM 3033 O O . VAL A 1 370 ? 7.196 9.915 4.225 1.00 88.50 370 VAL A O 1
ATOM 3036 N N . VAL A 1 371 ? 8.602 8.566 3.118 1.00 89.25 371 VAL A N 1
ATOM 3037 C CA . VAL A 1 371 ? 8.724 7.537 4.169 1.00 89.25 371 VAL A CA 1
ATOM 3038 C C . VAL A 1 371 ? 10.176 7.097 4.401 1.00 89.25 371 VAL A C 1
ATOM 3040 O O . VAL A 1 371 ? 11.014 7.320 3.531 1.00 89.25 371 VAL A O 1
ATOM 3043 N N . PRO A 1 372 ? 10.503 6.443 5.532 1.00 88.19 372 PRO A N 1
ATOM 3044 C CA . PRO A 1 372 ? 9.621 6.160 6.672 1.00 88.19 372 PRO A CA 1
ATOM 3045 C C . PRO A 1 372 ? 9.240 7.436 7.442 1.00 88.19 372 PRO A C 1
ATOM 3047 O O . PRO A 1 372 ? 9.891 8.469 7.302 1.00 88.19 372 PRO A O 1
ATOM 3050 N N . ASN A 1 373 ? 8.177 7.380 8.257 1.00 82.56 373 ASN A N 1
ATOM 3051 C CA . ASN A 1 373 ? 7.926 8.436 9.266 1.00 82.56 373 ASN A CA 1
ATOM 3052 C C . ASN A 1 373 ? 8.372 8.026 10.661 1.00 82.56 373 ASN A C 1
ATOM 3054 O O . ASN A 1 373 ? 8.160 8.777 11.602 1.00 82.56 373 ASN A O 1
ATOM 3058 N N . ASP A 1 374 ? 8.956 6.839 10.820 1.00 86.56 374 ASP A N 1
ATOM 3059 C CA . ASP A 1 374 ? 9.772 6.583 11.997 1.00 86.56 374 ASP A CA 1
ATOM 3060 C C . ASP A 1 374 ? 10.961 7.557 11.945 1.00 86.56 374 ASP A C 1
ATOM 3062 O O . ASP A 1 374 ? 11.834 7.461 11.077 1.00 86.56 374 ASP A O 1
ATOM 3066 N N . GLU A 1 375 ? 10.948 8.558 12.823 1.00 84.88 375 GLU A N 1
ATOM 3067 C CA . GLU A 1 375 ? 11.962 9.613 12.850 1.00 84.88 375 GLU A CA 1
ATOM 3068 C C . GLU A 1 375 ? 13.333 9.082 13.289 1.00 84.88 375 GLU A C 1
ATOM 3070 O O . GLU A 1 375 ? 14.359 9.617 12.869 1.00 84.88 375 GLU A O 1
ATOM 3075 N N . THR A 1 376 ? 13.379 7.986 14.057 1.00 88.06 376 THR A N 1
ATOM 3076 C CA . THR A 1 376 ? 14.637 7.303 14.368 1.00 88.06 376 THR A CA 1
ATOM 3077 C C . THR A 1 376 ? 15.226 6.717 13.090 1.00 88.06 376 THR A C 1
ATOM 3079 O O . THR A 1 376 ? 16.355 7.051 12.738 1.00 88.06 376 THR A O 1
ATOM 3082 N N . VAL A 1 377 ? 14.456 5.933 12.331 1.00 90.56 377 VAL A N 1
ATOM 3083 C CA . VAL A 1 377 ? 14.941 5.354 11.064 1.00 90.56 377 VAL A CA 1
ATOM 3084 C C . VAL A 1 377 ? 15.250 6.442 10.032 1.00 90.56 377 VAL A C 1
ATOM 3086 O O . VAL A 1 377 ? 16.277 6.373 9.358 1.00 90.56 377 VAL A O 1
ATOM 3089 N N . SER A 1 378 ? 14.417 7.480 9.947 1.00 88.94 378 SER A N 1
ATOM 3090 C CA . SER A 1 378 ? 14.636 8.614 9.041 1.00 88.94 378 SER A CA 1
ATOM 3091 C C . SER A 1 378 ? 15.933 9.357 9.352 1.00 88.94 378 SER A C 1
ATOM 3093 O O . SER A 1 378 ? 16.629 9.788 8.437 1.00 88.94 378 SER A O 1
ATOM 3095 N N . SER A 1 379 ? 16.286 9.490 10.634 1.00 88.31 379 SER A N 1
ATOM 3096 C CA . SER A 1 379 ? 17.558 10.090 11.049 1.00 88.31 379 SER A CA 1
ATOM 3097 C C . SER A 1 379 ? 18.773 9.205 10.744 1.00 88.31 379 SER A C 1
ATOM 3099 O O . SER A 1 379 ? 19.873 9.720 10.567 1.00 88.31 379 SER A O 1
ATOM 3101 N N . GLU A 1 380 ? 18.583 7.884 10.669 1.00 91.44 380 GLU A N 1
ATOM 3102 C CA . GLU A 1 380 ? 19.641 6.919 10.356 1.00 91.44 380 GLU A CA 1
ATOM 3103 C C . GLU A 1 380 ? 19.901 6.793 8.846 1.00 91.44 380 GLU A C 1
ATOM 3105 O O . GLU A 1 380 ? 21.047 6.600 8.439 1.00 91.44 380 GLU A O 1
ATOM 3110 N N . LEU A 1 381 ? 18.845 6.831 8.023 1.00 92.12 381 LEU A N 1
ATOM 3111 C CA . LEU A 1 381 ? 18.885 6.394 6.618 1.00 92.12 381 LEU A CA 1
ATOM 3112 C C . LEU A 1 381 ? 18.322 7.411 5.614 1.00 92.12 381 LEU A C 1
ATOM 3114 O O . LEU A 1 381 ? 18.324 7.130 4.413 1.00 92.12 381 LEU A O 1
ATOM 3118 N N . GLY A 1 382 ? 17.841 8.566 6.074 1.00 91.94 382 GLY A N 1
ATOM 3119 C CA . GLY A 1 382 ? 17.126 9.532 5.243 1.00 91.94 382 GLY A CA 1
ATOM 3120 C C . GLY A 1 382 ? 15.688 9.101 4.948 1.00 91.94 382 GLY A C 1
ATOM 3121 O O . GLY A 1 382 ? 15.110 8.264 5.641 1.00 91.94 382 GLY A O 1
ATOM 3122 N N . LYS A 1 383 ? 15.094 9.680 3.900 1.00 92.06 383 LYS A N 1
ATOM 3123 C CA . LYS A 1 383 ? 13.735 9.349 3.436 1.00 92.06 383 LYS A CA 1
ATOM 3124 C C . LYS A 1 383 ? 13.744 8.887 1.984 1.00 92.06 383 LYS A C 1
ATOM 3126 O O . LYS A 1 383 ? 14.676 9.173 1.240 1.00 92.06 383 LYS A O 1
ATOM 3131 N N . LYS A 1 384 ? 12.695 8.193 1.568 1.00 92.94 384 LYS A N 1
ATOM 3132 C CA . LYS A 1 384 ? 12.394 7.837 0.185 1.00 92.94 384 LYS A CA 1
ATOM 3133 C C . LYS A 1 384 ? 11.107 8.548 -0.236 1.00 92.94 384 LYS A C 1
ATOM 3135 O O . LYS A 1 384 ? 10.130 8.529 0.515 1.00 92.94 384 LYS A O 1
ATOM 3140 N N . ILE A 1 385 ? 11.159 9.197 -1.399 1.00 90.44 385 ILE A N 1
ATOM 3141 C CA . ILE A 1 385 ? 10.069 9.950 -2.036 1.00 90.44 385 ILE A CA 1
ATOM 3142 C C . ILE A 1 385 ? 9.676 9.267 -3.334 1.00 90.44 385 ILE A C 1
ATOM 3144 O O . ILE A 1 385 ? 10.602 9.070 -4.159 1.00 90.44 385 ILE A O 1
#

Radius of gyration: 22.71 Å; Cα contacts (8 Å, |Δi|>4): 505; chains: 1; bounding box: 55×57×57 Å